Protein AF-0000000077681802 (afdb_homodimer)

pLDDT: mean 92.2, std 13.17, range [18.62, 98.88]

Sequence (494 aa):
MELHAALVERWLRDYLCAFGFELHPLQVGWYNTVLQPSFHLAYPDSTLAFVVLSTPSMFDKAFKPFVSKQLLLKRIRDPVDQCISHHLSLVKEHFPDEKVHIIYDYEMLPNRKPKFLAQTAAHVSGAAYYYQRKDVKCDPWGEKKIYGVCIHPQYGGWFAIRAILIFPEIQVPFLEQYAPIDCVTTEEKRIQLLEKFNFHWQDWSYRDIIEVKERYSEEQKTYFATPPAERFKLLGLQGGIQRNAFYMELHAALVERWLRDYLCAFGFELHPLQVGWYNTVLQPSFHLAYPDSTLAFVVLSTPSMFDKAFKPFVSKQLLLKRIRDPVDQCISHHLSLVKEHFPDEKVHIIYDYEMLPNRKPKFLAQTAAHVSGAAYYYQRKDVKCDPWGEKKIYGVCIHPQYGGWFAIRAILIFPEIQVPFLEQYAPIDCVTTEEKRIQLLEKFNFHWQDWSYRDIIEVKERYSEEQKTYFATPPAERFKLLGLQGGIQRNAFY

Solvent-accessible surface area (backbone atoms only — not comparable to full-atom values): 27692 Å² total; per-residue (Å²): 98,50,72,66,59,50,51,52,48,51,51,50,46,64,58,42,40,70,32,23,35,46,78,30,60,38,40,46,34,61,50,35,72,79,46,60,77,92,61,44,68,97,62,60,46,37,20,34,30,30,36,34,31,35,40,43,54,17,50,69,54,38,39,49,56,48,52,52,50,51,57,54,41,67,71,43,80,43,69,66,60,33,42,52,50,53,59,56,52,52,53,50,68,74,32,78,90,52,68,71,46,75,47,50,62,85,40,60,40,95,88,68,41,63,70,56,61,56,58,57,43,30,24,57,30,26,61,17,27,59,48,39,65,86,74,38,87,83,69,84,61,80,89,60,87,68,68,58,52,56,35,28,72,51,27,18,40,33,56,45,65,48,32,37,42,33,29,79,87,41,70,37,82,71,57,79,79,47,78,31,56,76,73,66,79,46,63,70,55,43,52,50,37,46,46,26,51,70,74,42,50,89,70,54,56,41,30,57,73,40,83,53,80,52,62,62,48,72,68,54,49,53,54,73,71,40,56,70,90,48,44,44,57,75,70,65,67,65,74,74,82,72,76,74,71,76,122,99,51,72,65,56,49,52,52,49,51,50,50,46,63,57,42,40,71,31,24,35,46,78,32,60,38,40,45,35,61,49,33,73,78,45,60,78,92,60,44,69,97,61,60,47,36,21,34,29,31,38,33,30,35,40,42,54,17,51,68,53,36,40,49,56,46,50,52,49,50,57,52,41,67,71,44,80,42,69,66,58,33,43,50,50,53,60,57,51,51,52,48,67,74,34,78,90,49,67,70,47,77,47,49,62,85,40,60,41,93,90,68,42,62,68,56,62,55,58,56,43,32,24,55,30,25,61,17,27,59,48,38,64,87,73,39,86,83,71,84,61,78,88,58,88,68,66,57,51,58,35,29,70,51,27,19,40,33,54,46,66,49,34,38,42,34,29,80,87,41,72,36,82,70,57,81,80,47,77,32,56,77,73,65,79,43,63,70,54,44,52,50,38,44,47,26,51,67,76,40,49,90,70,53,56,41,30,56,74,41,81,54,79,52,61,61,50,73,67,54,48,52,54,73,69,42,56,68,90,49,43,44,56,74,71,63,67,66,72,72,82,70,74,77,59,80,120

Nearest PDB structures (foldseek):
  3sc0-assembly1_A  TM=6.505E-01  e=1.872E-28  Homo sapiens
  3sby-assembly2_B  TM=6.608E-01  e=3.728E-26  Homo sapiens
  3sby-assembly1_A  TM=6.249E-01  e=1.035E-24  Homo sapiens
  5ujc-assembly1_A  TM=6.286E-01  e=2.300E-19  Caenorhabditis elegans
  3sc0-assembly1_A  TM=6.504E-01  e=1.469E-28  Homo sapiens

Organism: Crocodylus porosus (NCBI:txid8502)

Radius of gyration: 28.3 Å; Cα contacts (8 Å, |Δi|>4): 778; chains: 2; bounding box: 45×93×58 Å

Structure (mmCIF, N/CA/C/O backbone):
data_AF-0000000077681802-model_v1
#
loop_
_entity.id
_entity.type
_entity.pdbx_description
1 polymer 'Cyanocobalamin reductase / alkylcobalamin dealkylase'
#
loop_
_atom_site.group_PDB
_atom_site.id
_atom_site.type_symbol
_atom_site.label_atom_id
_atom_site.label_alt_id
_atom_site.label_comp_id
_atom_site.label_asym_id
_atom_site.label_entity_id
_atom_site.label_seq_id
_atom_site.pdbx_PDB_ins_code
_atom_site.Cartn_x
_atom_site.Cartn_y
_atom_site.Cartn_z
_atom_site.occupancy
_atom_site.B_iso_or_equiv
_atom_site.auth_seq_id
_atom_site.auth_comp_id
_atom_site.auth_asym_id
_atom_site.auth_atom_id
_atom_site.pdbx_PDB_model_num
ATOM 1 N N . MET A 1 1 ? 3.912 -29.219 14.438 1 51.5 1 MET A N 1
ATOM 2 C CA . MET A 1 1 ? 4.18 -27.906 13.867 1 51.5 1 MET A CA 1
ATOM 3 C C . MET A 1 1 ? 4.414 -26.875 14.969 1 51.5 1 MET A C 1
ATOM 5 O O . MET A 1 1 ? 3.574 -26.703 15.852 1 51.5 1 MET A O 1
ATOM 9 N N . GLU A 1 2 ? 5.629 -26.547 15.273 1 76.5 2 GLU A N 1
ATOM 10 C CA . GLU A 1 2 ? 5.996 -25.703 16.406 1 76.5 2 GLU A CA 1
ATOM 11 C C . GLU A 1 2 ? 5.078 -24.5 16.531 1 76.5 2 GLU A C 1
ATOM 13 O O . GLU A 1 2 ? 4.465 -24.078 15.539 1 76.5 2 GLU A O 1
ATOM 18 N N . LEU A 1 3 ? 4.492 -24.344 17.688 1 83.75 3 LEU A N 1
ATOM 19 C CA . LEU A 1 3 ? 3.547 -23.297 18.062 1 83.75 3 LEU A CA 1
ATOM 20 C C . LEU A 1 3 ? 3.805 -22.016 17.281 1 83.75 3 LEU A C 1
ATOM 22 O O . LEU A 1 3 ? 2.865 -21.359 16.812 1 83.75 3 LEU A O 1
ATOM 26 N N . HIS A 1 4 ? 5.074 -21.812 17 1 89.5 4 HIS A N 1
ATOM 27 C CA . HIS A 1 4 ? 5.422 -20.594 16.297 1 89.5 4 HIS A CA 1
ATOM 28 C C . HIS A 1 4 ? 5.059 -20.688 14.812 1 89.5 4 HIS A C 1
ATOM 30 O O . HIS A 1 4 ? 4.504 -19.75 14.242 1 89.5 4 HIS A O 1
ATOM 36 N N . ALA A 1 5 ? 5.289 -21.781 14.227 1 92.12 5 ALA A N 1
ATOM 37 C CA . ALA A 1 5 ? 4.957 -22.016 12.82 1 92.12 5 ALA A CA 1
ATOM 38 C C . ALA A 1 5 ? 3.447 -21.969 12.602 1 92.12 5 ALA A C 1
ATOM 40 O O . ALA A 1 5 ? 2.977 -21.406 11.609 1 92.12 5 ALA A O 1
ATOM 41 N N . ALA A 1 6 ? 2.766 -22.5 13.516 1 93 6 ALA A N 1
ATOM 42 C CA . ALA A 1 6 ? 1.308 -22.531 13.43 1 93 6 ALA A CA 1
ATOM 43 C C . ALA A 1 6 ? 0.729 -21.125 13.508 1 93 6 ALA A C 1
ATOM 45 O O . ALA A 1 6 ? -0.234 -20.797 12.812 1 93 6 ALA A O 1
ATOM 46 N N . LEU A 1 7 ? 1.307 -20.359 14.352 1 90.12 7 LEU A N 1
ATOM 47 C CA . LEU A 1 7 ? 0.852 -18.984 14.523 1 90.12 7 LEU A CA 1
ATOM 48 C C . LEU A 1 7 ? 1.117 -18.156 13.266 1 90.12 7 LEU A C 1
ATOM 50 O O . LEU A 1 7 ? 0.263 -17.375 12.828 1 90.12 7 LEU A O 1
ATOM 54 N N . VAL A 1 8 ? 2.242 -18.328 12.68 1 91 8 VAL A N 1
ATOM 55 C CA . VAL A 1 8 ? 2.6 -17.641 11.445 1 91 8 VAL A CA 1
ATOM 56 C C . VAL A 1 8 ? 1.642 -18.047 10.328 1 91 8 VAL A C 1
ATOM 58 O O . VAL A 1 8 ? 1.116 -17.188 9.609 1 91 8 VAL A O 1
ATOM 61 N N . GLU A 1 9 ? 1.401 -19.266 10.242 1 93.56 9 GLU A N 1
ATOM 62 C CA . GLU A 1 9 ? 0.499 -19.766 9.211 1 93.56 9 GLU A CA 1
ATOM 63 C C . GLU A 1 9 ? -0.909 -19.203 9.383 1 93.56 9 GLU A C 1
ATOM 65 O O . GLU A 1 9 ? -1.546 -18.781 8.414 1 93.56 9 GLU A O 1
ATOM 70 N N . ARG A 1 10 ? -1.356 -19.219 10.562 1 92.44 10 ARG A N 1
ATOM 71 C CA . ARG A 1 10 ? -2.701 -18.734 10.836 1 92.44 10 ARG A CA 1
ATOM 72 C C . ARG A 1 10 ? -2.842 -17.266 10.438 1 92.44 10 ARG A C 1
ATOM 74 O O . ARG A 1 10 ? -3.828 -16.875 9.805 1 92.44 10 ARG A O 1
ATOM 81 N N . TRP A 1 11 ? -1.907 -16.531 10.766 1 88.94 11 TRP A N 1
ATOM 82 C CA . TRP A 1 11 ? -1.963 -15.109 10.414 1 88.94 11 TRP A CA 1
ATOM 83 C C . TRP A 1 11 ? -1.937 -14.93 8.898 1 88.94 11 TRP A C 1
ATOM 85 O O . TRP A 1 11 ? -2.705 -14.133 8.352 1 88.94 11 TRP A O 1
ATOM 95 N N . LEU A 1 12 ? -0.991 -15.609 8.266 1 92.62 12 LEU A N 1
ATOM 96 C CA . LEU A 1 12 ? -0.855 -15.5 6.816 1 92.62 12 LEU A CA 1
ATOM 97 C C . LEU A 1 12 ? -2.17 -15.844 6.121 1 92.62 12 LEU A C 1
ATOM 99 O O . LEU A 1 12 ? -2.605 -15.117 5.223 1 92.62 12 LEU A O 1
ATOM 103 N N . ARG A 1 13 ? -2.754 -16.859 6.586 1 93.81 13 ARG A N 1
ATOM 104 C CA . ARG A 1 13 ? -4.004 -17.312 5.98 1 93.81 13 ARG A CA 1
ATOM 105 C C . ARG A 1 13 ? -5.117 -16.297 6.203 1 93.81 13 ARG A C 1
ATOM 107 O O . ARG A 1 13 ? -5.836 -15.945 5.262 1 93.81 13 ARG A O 1
ATOM 114 N N . ASP A 1 14 ? -5.273 -15.867 7.375 1 89.12 14 ASP A N 1
ATOM 115 C CA . ASP A 1 14 ? -6.309 -14.883 7.684 1 89.12 14 ASP A CA 1
ATOM 116 C C . ASP A 1 14 ? -6.133 -13.625 6.84 1 89.12 14 ASP A C 1
ATOM 118 O O . ASP A 1 14 ? -7.105 -13.086 6.305 1 89.12 14 ASP A O 1
ATOM 122 N N . TYR A 1 15 ? -4.949 -13.211 6.668 1 87.94 15 TYR A N 1
ATOM 123 C CA . TYR A 1 15 ? -4.668 -11.969 5.949 1 87.94 15 TYR A CA 1
ATOM 124 C C . TYR A 1 15 ? -4.793 -12.172 4.445 1 87.94 15 TYR A C 1
ATOM 126 O O . TYR A 1 15 ? -5.555 -11.469 3.779 1 87.94 15 TYR A O 1
ATOM 134 N N . LEU A 1 16 ? -4.137 -13.188 3.832 1 94.25 16 LEU A N 1
ATOM 135 C CA . LEU A 1 16 ? -4.008 -13.32 2.385 1 94.25 16 LEU A CA 1
ATOM 136 C C . LEU A 1 16 ? -5.262 -13.945 1.783 1 94.25 16 LEU A C 1
ATOM 138 O O . LEU A 1 16 ? -5.633 -13.633 0.65 1 94.25 16 LEU A O 1
ATOM 142 N N . CYS A 1 17 ? -5.895 -14.781 2.562 1 94.62 17 CYS A N 1
ATOM 143 C CA . CYS A 1 17 ? -7.098 -15.414 2.035 1 94.62 17 CYS A CA 1
ATOM 144 C C . CYS A 1 17 ? -8.195 -14.391 1.794 1 94.62 17 CYS A C 1
ATOM 146 O O . CYS A 1 17 ? -9 -14.539 0.868 1 94.62 17 CYS A O 1
ATOM 148 N N . ALA A 1 18 ? -8.188 -13.367 2.576 1 91.94 18 ALA A N 1
ATOM 149 C CA . ALA A 1 18 ? -9.172 -12.297 2.406 1 91.94 18 ALA A CA 1
ATOM 150 C C . ALA A 1 18 ? -9.016 -11.617 1.049 1 91.94 18 ALA A C 1
ATOM 152 O O . ALA A 1 18 ? -9.961 -11.023 0.532 1 91.94 18 ALA A O 1
ATOM 153 N N . PHE A 1 19 ? -7.855 -11.844 0.461 1 94.75 19 PHE A N 1
ATOM 154 C CA . PHE A 1 19 ? -7.566 -11.18 -0.807 1 94.75 19 PHE A CA 1
ATOM 155 C C . PHE A 1 19 ? -7.574 -12.188 -1.954 1 94.75 19 PHE A C 1
ATOM 157 O O . PHE A 1 19 ? -7.133 -11.875 -3.062 1 94.75 19 PHE A O 1
ATOM 164 N N . GLY A 1 20 ? -8.016 -13.461 -1.713 1 97.12 20 GLY A N 1
ATOM 165 C CA . GLY A 1 20 ? -8.164 -14.438 -2.777 1 97.12 20 GLY A CA 1
ATOM 166 C C . GLY A 1 20 ? -6.922 -15.273 -3.002 1 97.12 20 GLY A C 1
ATOM 167 O O . GLY A 1 20 ? -6.766 -15.898 -4.055 1 97.12 20 GLY A O 1
ATOM 168 N N . PHE A 1 21 ? -6.051 -15.273 -2.027 1 98.06 21 PHE A N 1
ATOM 169 C CA . PHE A 1 21 ? -4.875 -16.125 -2.107 1 98.06 21 PHE A CA 1
ATOM 170 C C . PHE A 1 21 ? -5.094 -17.422 -1.33 1 98.06 21 PHE A C 1
ATOM 172 O O . PHE A 1 21 ? -5.961 -17.484 -0.46 1 98.06 21 PHE A O 1
ATOM 179 N N . GLU A 1 22 ? -4.402 -18.375 -1.739 1 97.81 22 GLU A N 1
ATOM 180 C CA . GLU A 1 22 ? -4.34 -19.656 -1.043 1 97.81 22 GLU A CA 1
ATOM 181 C C . GLU A 1 22 ? -2.902 -20.016 -0.688 1 97.81 22 GLU A C 1
ATOM 183 O O . GLU A 1 22 ? -1.986 -19.797 -1.481 1 97.81 22 GLU A O 1
ATOM 188 N N . LEU A 1 23 ? -2.742 -20.547 0.5 1 97.31 23 LEU A N 1
ATOM 189 C CA . LEU A 1 23 ? -1.406 -20.859 0.998 1 97.31 23 LEU A CA 1
ATOM 190 C C . LEU A 1 23 ? -1.299 -22.328 1.374 1 97.31 23 LEU A C 1
ATOM 192 O O . LEU A 1 23 ? -2.221 -22.891 1.969 1 97.31 23 LEU A O 1
ATOM 196 N N . HIS A 1 24 ? -0.146 -22.891 1.029 1 98.19 24 HIS A N 1
ATOM 197 C CA . HIS A 1 24 ? 0.161 -24.266 1.412 1 98.19 24 HIS A CA 1
ATOM 198 C C . HIS A 1 24 ? 1.577 -24.375 1.967 1 98.19 24 HIS A C 1
ATOM 200 O O . HIS A 1 24 ? 2.545 -24.016 1.288 1 98.19 24 HIS A O 1
ATOM 206 N N . PRO A 1 25 ? 1.686 -24.891 3.111 1 97.81 25 PRO A N 1
ATOM 207 C CA . PRO A 1 25 ? 3.016 -25 3.715 1 97.81 25 PRO A CA 1
ATOM 208 C C . PRO A 1 25 ? 3.824 -26.156 3.131 1 97.81 25 PRO A C 1
ATOM 210 O O . PRO A 1 25 ? 3.248 -27.125 2.625 1 97.81 25 PRO A O 1
ATOM 213 N N . LEU A 1 26 ? 5.176 -26.047 3.182 1 98.31 26 LEU A N 1
ATOM 214 C CA . LEU A 1 26 ? 6.082 -27.141 2.814 1 98.31 26 LEU A CA 1
ATOM 215 C C . LEU A 1 26 ? 7.438 -26.969 3.492 1 98.31 26 LEU A C 1
ATOM 217 O O . LEU A 1 26 ? 7.75 -25.891 4 1 98.31 26 LEU A O 1
ATOM 221 N N . GLN A 1 27 ? 8.141 -28.047 3.518 1 97.94 27 GLN A N 1
ATOM 222 C CA . GLN A 1 27 ? 9.562 -28 3.842 1 97.94 27 GLN A CA 1
ATOM 223 C C . GLN A 1 27 ? 10.406 -27.766 2.59 1 97.94 27 GLN A C 1
ATOM 225 O O . GLN A 1 27 ? 10.133 -28.344 1.535 1 97.94 27 GLN A O 1
ATOM 230 N N . VAL A 1 28 ? 11.391 -26.969 2.789 1 98.38 28 VAL A N 1
ATOM 231 C CA . VAL A 1 28 ? 12.312 -26.75 1.68 1 98.38 28 VAL A CA 1
ATOM 232 C C . VAL A 1 28 ? 12.852 -28.094 1.184 1 98.38 28 VAL A C 1
ATOM 234 O O . VAL A 1 28 ? 13.031 -28.297 -0.02 1 98.38 28 VAL A O 1
ATOM 237 N N . GLY A 1 29 ? 13.055 -29.016 2.027 1 98.31 29 GLY A N 1
ATOM 238 C CA . GLY A 1 29 ? 13.562 -30.328 1.677 1 98.31 29 GLY A CA 1
ATOM 239 C C . GLY A 1 29 ? 12.672 -31.078 0.703 1 98.31 29 GLY A C 1
ATOM 240 O O . GLY A 1 29 ? 13.164 -31.812 -0.154 1 98.31 29 GLY A O 1
ATOM 241 N N . TRP A 1 30 ? 11.328 -30.984 0.888 1 98.5 30 TRP A N 1
ATOM 242 C CA . TRP A 1 30 ? 10.391 -31.625 -0.033 1 98.5 30 TRP A CA 1
ATOM 243 C C . TRP A 1 30 ? 10.625 -31.141 -1.462 1 98.5 30 TRP A C 1
ATOM 245 O O . TRP A 1 30 ? 10.578 -31.938 -2.404 1 98.5 30 TRP A O 1
ATOM 255 N N . TYR A 1 31 ? 10.812 -29.859 -1.585 1 98.56 31 TYR A N 1
ATOM 256 C CA . TYR A 1 31 ? 11.047 -29.203 -2.865 1 98.56 31 TYR A CA 1
ATOM 257 C C . TYR A 1 31 ? 12.391 -29.609 -3.449 1 98.56 31 TYR A C 1
ATOM 259 O O . TYR A 1 31 ? 12.469 -30.062 -4.598 1 98.56 31 TYR A O 1
ATOM 267 N N . ASN A 1 32 ? 13.414 -29.578 -2.666 1 98.31 32 ASN A N 1
ATOM 268 C CA . ASN A 1 32 ? 14.773 -29.844 -3.135 1 98.31 32 ASN A CA 1
ATOM 269 C C . ASN A 1 32 ? 14.961 -31.297 -3.539 1 98.31 32 ASN A C 1
ATOM 271 O O . ASN A 1 32 ? 15.656 -31.594 -4.508 1 98.31 32 ASN A O 1
ATOM 275 N N . THR A 1 33 ? 14.352 -32.156 -2.906 1 97.75 33 THR A N 1
ATOM 276 C CA . THR A 1 33 ? 14.562 -33.594 -3.105 1 97.75 33 THR A CA 1
ATOM 277 C C . THR A 1 33 ? 14.109 -34.031 -4.5 1 97.75 33 THR A C 1
ATOM 279 O O . THR A 1 33 ? 14.664 -34.969 -5.082 1 97.75 33 THR A O 1
ATOM 282 N N . VAL A 1 34 ? 13.156 -33.312 -5.117 1 97.25 34 VAL A N 1
ATOM 283 C CA . VAL A 1 34 ? 12.578 -33.75 -6.379 1 97.25 34 VAL A CA 1
ATOM 284 C C . VAL A 1 34 ? 13.203 -32.969 -7.539 1 97.25 34 VAL A C 1
ATOM 286 O O . VAL A 1 34 ? 12.758 -33.094 -8.68 1 97.25 34 VAL A O 1
ATOM 289 N N . LEU A 1 35 ? 14.156 -32.188 -7.23 1 97.12 35 LEU A N 1
ATOM 290 C CA . LEU A 1 35 ? 14.734 -31.344 -8.273 1 97.12 35 LEU A CA 1
ATOM 291 C C . LEU A 1 35 ? 16.25 -31.562 -8.367 1 97.12 35 LEU A C 1
ATOM 293 O O . LEU A 1 35 ? 16.859 -32.031 -7.414 1 97.12 35 LEU A O 1
ATOM 297 N N . GLN A 1 36 ? 16.828 -31.188 -9.484 1 96.19 36 GLN A N 1
ATOM 298 C CA . GLN A 1 36 ? 18.281 -31.156 -9.633 1 96.19 36 GLN A CA 1
ATOM 299 C C . GLN A 1 36 ? 18.891 -30.047 -8.781 1 96.19 36 GLN A C 1
ATOM 301 O O . GLN A 1 36 ? 18.25 -29.031 -8.508 1 96.19 36 GLN A O 1
ATOM 306 N N . PRO A 1 37 ? 20.109 -30.156 -8.43 1 94.94 37 PRO A N 1
ATOM 307 C CA . PRO A 1 37 ? 20.766 -29.219 -7.5 1 94.94 37 PRO A CA 1
ATOM 308 C C . PRO A 1 37 ? 20.734 -27.781 -7.984 1 94.94 37 PRO A C 1
ATOM 310 O O . PRO A 1 37 ? 20.672 -26.859 -7.172 1 94.94 37 PRO A O 1
ATOM 313 N N . SER A 1 38 ? 20.703 -27.609 -9.25 1 93.38 38 SER A N 1
ATOM 314 C CA . SER A 1 38 ? 20.734 -26.266 -9.805 1 93.38 38 SER A CA 1
ATOM 315 C C . SER A 1 38 ? 19.469 -25.484 -9.469 1 93.38 38 SER A C 1
ATOM 317 O O . SER A 1 38 ? 19.453 -24.25 -9.539 1 93.38 38 SER A O 1
ATOM 319 N N . PHE A 1 39 ? 18.375 -26.156 -9.008 1 95.12 39 PHE A N 1
ATOM 320 C CA . PHE A 1 39 ? 17.109 -25.5 -8.719 1 95.12 39 PHE A CA 1
ATOM 321 C C . PHE A 1 39 ? 16.828 -25.516 -7.219 1 95.12 39 PHE A C 1
ATOM 323 O O . PHE A 1 39 ? 15.75 -25.094 -6.785 1 95.12 39 PHE A O 1
ATOM 330 N N . HIS A 1 40 ? 17.766 -25.969 -6.465 1 97.06 40 HIS A N 1
ATOM 331 C CA . HIS A 1 40 ? 17.547 -26.078 -5.027 1 97.06 40 HIS A CA 1
ATOM 332 C C . HIS A 1 40 ? 17.453 -24.703 -4.371 1 97.06 40 HIS A C 1
ATOM 334 O O . HIS A 1 40 ? 18.156 -23.781 -4.77 1 97.06 40 HIS A O 1
ATOM 340 N N . LEU A 1 41 ? 16.594 -24.609 -3.4 1 96.94 41 LEU A N 1
ATOM 341 C CA . LEU A 1 41 ? 16.594 -23.484 -2.486 1 96.94 41 LEU A CA 1
ATOM 342 C C . LEU A 1 41 ? 17.703 -23.625 -1.437 1 96.94 41 LEU A C 1
ATOM 344 O O . LEU A 1 41 ? 17.844 -24.703 -0.835 1 96.94 41 LEU A O 1
ATOM 348 N N . ALA A 1 42 ? 18.438 -22.609 -1.249 1 96.62 42 ALA A N 1
ATOM 349 C CA . ALA A 1 42 ? 19.641 -22.688 -0.421 1 96.62 42 ALA A CA 1
ATOM 350 C C . ALA A 1 42 ? 19.312 -22.438 1.048 1 96.62 42 ALA A C 1
ATOM 352 O O . ALA A 1 42 ? 19.844 -21.516 1.663 1 96.62 42 ALA A O 1
ATOM 353 N N . TYR A 1 43 ? 18.469 -23.281 1.595 1 97.81 43 TYR A N 1
ATOM 354 C CA . TYR A 1 43 ? 18.094 -23.281 3.002 1 97.81 43 TYR A CA 1
ATOM 355 C C . TYR A 1 43 ? 18.109 -24.703 3.566 1 97.81 43 TYR A C 1
ATOM 357 O O . TYR A 1 43 ? 18.031 -25.672 2.814 1 97.81 43 TYR A O 1
ATOM 365 N N . PRO A 1 44 ? 18.203 -24.859 4.855 1 97.5 44 PRO A N 1
ATOM 366 C CA . PRO A 1 44 ? 18.109 -26.188 5.461 1 97.5 44 PRO A CA 1
ATOM 367 C C . PRO A 1 44 ? 16.812 -26.906 5.094 1 97.5 44 PRO A C 1
ATOM 369 O O . PRO A 1 44 ? 15.781 -26.266 4.895 1 97.5 44 PRO A O 1
ATOM 372 N N . ASP A 1 45 ? 16.812 -28.203 5.117 1 97.62 45 ASP A N 1
ATOM 373 C CA . ASP A 1 45 ? 15.703 -29.031 4.652 1 97.62 45 ASP A CA 1
ATOM 374 C C . ASP A 1 45 ? 14.445 -28.781 5.48 1 97.62 45 ASP A C 1
ATOM 376 O O . ASP A 1 45 ? 13.336 -28.766 4.945 1 97.62 45 ASP A O 1
ATOM 380 N N . SER A 1 46 ? 14.625 -28.484 6.707 1 97.62 46 SER A N 1
ATOM 381 C CA . SER A 1 46 ? 13.469 -28.391 7.594 1 97.62 46 SER A CA 1
ATOM 382 C C . SER A 1 46 ? 12.922 -26.969 7.633 1 97.62 46 SER A C 1
ATOM 384 O O . SER A 1 46 ? 12.008 -26.672 8.406 1 97.62 46 SER A O 1
ATOM 386 N N . THR A 1 47 ? 13.461 -26.078 6.746 1 97.94 47 THR A N 1
ATOM 387 C CA . THR A 1 47 ? 13.016 -24.703 6.707 1 97.94 47 THR A CA 1
ATOM 388 C C . THR A 1 47 ? 11.562 -24.609 6.23 1 97.94 47 THR A C 1
ATOM 390 O O . THR A 1 47 ? 11.172 -25.281 5.281 1 97.94 47 THR A O 1
ATOM 393 N N . LEU A 1 48 ? 10.773 -23.781 6.918 1 97.75 48 LEU A N 1
ATOM 394 C CA . LEU A 1 48 ? 9.375 -23.562 6.582 1 97.75 48 LEU A CA 1
ATOM 395 C C . LEU 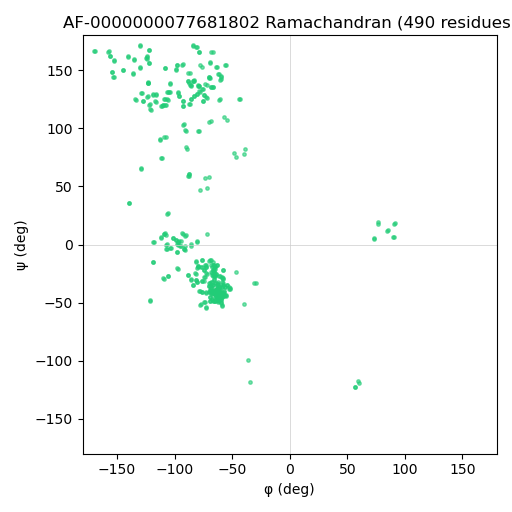A 1 48 ? 9.242 -22.656 5.355 1 97.75 48 LEU A C 1
ATOM 397 O O . LEU A 1 48 ? 9.93 -21.641 5.25 1 97.75 48 LEU A O 1
ATOM 401 N N . ALA A 1 49 ? 8.375 -23.047 4.41 1 98.38 4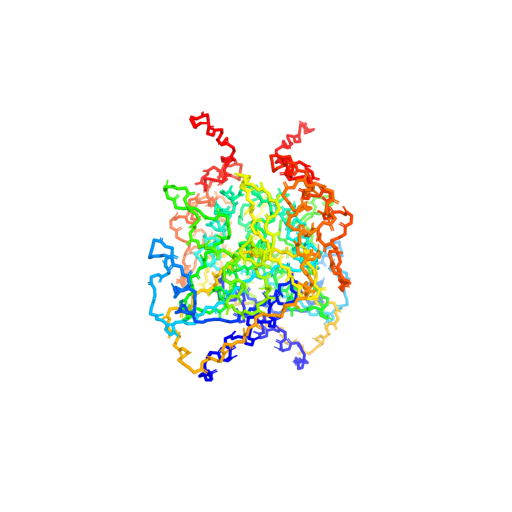9 ALA A N 1
ATOM 402 C CA . ALA A 1 49 ? 8 -22.219 3.268 1 98.38 49 ALA A CA 1
ATOM 403 C C . ALA A 1 49 ? 6.512 -22.344 2.957 1 98.38 49 ALA A C 1
ATOM 405 O O . ALA A 1 49 ? 5.832 -23.219 3.506 1 98.38 49 ALA A O 1
ATOM 406 N N . PHE A 1 50 ? 5.961 -21.422 2.234 1 98.44 50 PHE A N 1
ATOM 407 C CA . PHE A 1 50 ? 4.594 -21.453 1.728 1 98.44 50 PHE A CA 1
ATOM 408 C C . PHE A 1 50 ? 4.566 -21.188 0.228 1 98.44 50 PHE A C 1
ATOM 410 O O . PHE A 1 50 ? 5.211 -20.25 -0.25 1 98.44 50 PHE A O 1
ATOM 417 N N . VAL A 1 51 ? 3.893 -22.016 -0.452 1 98.62 51 VAL A N 1
ATOM 418 C CA . VAL A 1 51 ? 3.57 -21.625 -1.824 1 98.62 51 VAL A CA 1
ATOM 419 C C . VAL A 1 51 ? 2.293 -20.797 -1.842 1 98.62 51 VAL A C 1
ATOM 421 O O . VAL A 1 51 ? 1.329 -21.109 -1.14 1 98.62 51 VAL A O 1
ATOM 424 N N . VAL A 1 52 ? 2.324 -19.719 -2.641 1 98.44 52 VAL A N 1
ATOM 425 C CA . VAL A 1 52 ? 1.208 -18.781 -2.713 1 98.44 52 VAL A CA 1
ATOM 426 C C . VAL A 1 52 ? 0.509 -18.906 -4.062 1 98.44 52 VAL A C 1
ATOM 428 O O . VAL A 1 52 ? 1.133 -18.734 -5.113 1 98.44 52 VAL A O 1
ATOM 431 N N . LEU A 1 53 ? -0.745 -19.234 -3.996 1 98.75 53 LEU A N 1
ATOM 432 C CA . LEU A 1 53 ? -1.567 -19.312 -5.199 1 98.75 53 LEU A CA 1
ATOM 433 C C . LEU A 1 53 ? -2.562 -18.156 -5.254 1 98.75 53 LEU A C 1
ATOM 435 O O . LEU A 1 53 ? -2.949 -17.609 -4.215 1 98.75 53 LEU A O 1
ATOM 439 N N . SER A 1 54 ? -2.936 -17.781 -6.422 1 98.44 54 SER A N 1
ATOM 440 C CA . SER A 1 54 ? -4.07 -16.875 -6.594 1 98.44 54 SER A CA 1
ATOM 441 C C . SER A 1 54 ? -5.285 -17.625 -7.141 1 98.44 54 SER A C 1
ATOM 443 O O . SER A 1 54 ? -5.184 -18.344 -8.133 1 98.44 54 SER A O 1
ATOM 445 N N . THR A 1 55 ? -6.383 -17.531 -6.461 1 98.31 55 THR A N 1
ATOM 446 C CA . THR A 1 55 ? -7.668 -18.047 -6.926 1 98.31 55 THR A CA 1
ATOM 447 C C . THR A 1 55 ? -8.359 -17.047 -7.832 1 98.31 55 THR A C 1
ATOM 449 O O . THR A 1 55 ? -7.879 -15.914 -7.992 1 98.31 55 THR A O 1
ATOM 452 N N . PRO A 1 56 ? -9.43 -17.422 -8.461 1 97.44 56 PRO A N 1
ATOM 453 C CA . PRO A 1 56 ? -10.133 -16.469 -9.32 1 97.44 56 PRO A CA 1
ATOM 454 C C . PRO A 1 56 ? -10.578 -15.211 -8.578 1 97.44 56 PRO A C 1
ATOM 456 O O . PRO A 1 56 ? -10.539 -14.109 -9.133 1 97.44 56 PRO A O 1
ATOM 459 N N . SER A 1 57 ? -10.836 -15.312 -7.352 1 97.75 57 SER A N 1
ATOM 460 C CA . SER A 1 57 ? -11.398 -14.188 -6.602 1 97.75 57 SER A CA 1
ATOM 461 C C . SER A 1 57 ? -10.328 -13.141 -6.297 1 97.75 57 SER A C 1
ATOM 463 O O . SER A 1 57 ? -10.648 -12.016 -5.914 1 97.75 57 SER A O 1
ATOM 465 N N . MET A 1 58 ? -9.094 -13.477 -6.473 1 97.56 58 MET A N 1
ATOM 466 C CA . MET A 1 58 ? -8 -12.539 -6.227 1 97.56 58 MET A CA 1
ATOM 467 C C . MET A 1 58 ? -8.148 -11.289 -7.09 1 97.56 58 MET A C 1
ATOM 469 O O . MET A 1 58 ? -7.82 -10.188 -6.652 1 97.56 58 MET A O 1
ATOM 473 N N . PHE A 1 59 ? -8.672 -11.477 -8.312 1 97.75 59 PHE A N 1
ATOM 474 C CA . PHE A 1 59 ? -8.828 -10.383 -9.258 1 97.75 59 PHE A CA 1
ATOM 475 C C . PHE A 1 59 ? -9.75 -9.305 -8.688 1 97.75 59 PHE A C 1
ATOM 477 O O . PHE A 1 59 ? -9.414 -8.125 -8.703 1 97.75 59 PHE A O 1
ATOM 484 N N . ASP A 1 60 ? -10.82 -9.688 -8.102 1 95.75 60 ASP A N 1
ATOM 485 C CA . ASP A 1 60 ? -11.812 -8.75 -7.578 1 95.75 60 ASP A CA 1
ATOM 486 C C . ASP A 1 60 ? -11.43 -8.266 -6.184 1 95.75 60 ASP A C 1
ATOM 488 O O . ASP A 1 60 ? -11.641 -7.105 -5.844 1 95.75 60 ASP A O 1
ATOM 492 N N . LYS A 1 61 ? -10.836 -9.125 -5.43 1 95.25 61 LYS A N 1
ATOM 493 C CA . LYS A 1 61 ? -10.617 -8.828 -4.016 1 95.25 61 LYS A CA 1
ATOM 494 C C . LYS A 1 61 ? -9.305 -8.094 -3.803 1 95.25 61 LYS A C 1
ATOM 496 O O . LYS A 1 61 ? -9.156 -7.34 -2.836 1 95.25 61 LYS A O 1
ATOM 501 N N . ALA A 1 62 ? -8.367 -8.305 -4.727 1 95.94 62 ALA A N 1
ATOM 502 C CA . ALA A 1 62 ? -7.051 -7.715 -4.531 1 95.94 62 ALA A CA 1
ATOM 503 C C . ALA A 1 62 ? -6.688 -6.789 -5.688 1 95.94 62 ALA A C 1
ATOM 505 O O . ALA A 1 62 ? -6.336 -5.625 -5.473 1 95.94 62 ALA A O 1
ATOM 506 N N . PHE A 1 63 ? -6.867 -7.23 -6.895 1 97.25 63 PHE A N 1
ATOM 507 C CA . PHE A 1 63 ? -6.312 -6.527 -8.047 1 97.25 63 PHE A CA 1
ATOM 508 C C . PHE A 1 63 ? -7.109 -5.262 -8.344 1 97.25 63 PHE A C 1
ATOM 510 O O . PHE A 1 63 ? -6.535 -4.184 -8.492 1 97.25 63 PHE A O 1
ATOM 517 N N . LYS A 1 64 ? -8.336 -5.355 -8.406 1 95.62 64 LYS A N 1
ATOM 518 C CA . LYS A 1 64 ? -9.148 -4.191 -8.758 1 95.62 64 LYS A CA 1
ATOM 519 C C . LYS A 1 64 ? -8.992 -3.086 -7.719 1 95.62 64 LYS A C 1
ATOM 521 O O . LYS A 1 64 ? -8.766 -1.927 -8.062 1 95.62 64 LYS A O 1
ATOM 526 N N . PRO A 1 65 ? -9.094 -3.416 -6.398 1 92.94 65 PRO A N 1
ATOM 527 C CA . PRO A 1 65 ? -8.844 -2.377 -5.395 1 92.94 65 PRO A CA 1
ATOM 528 C C . PRO A 1 65 ? -7.445 -1.776 -5.508 1 92.94 65 PRO A C 1
ATOM 530 O O . PRO A 1 65 ? -7.27 -0.568 -5.328 1 92.94 65 PRO A O 1
ATOM 533 N N . PHE A 1 66 ? -6.5 -2.525 -5.82 1 93.81 66 PHE A N 1
ATOM 534 C CA . PHE A 1 66 ? -5.129 -2.062 -6 1 93.81 66 PHE A CA 1
ATOM 535 C C . PHE A 1 66 ? -5.039 -1.063 -7.148 1 93.81 66 PHE A C 1
ATOM 537 O O . PHE A 1 66 ? -4.422 -0.005 -7.012 1 93.81 66 PHE A O 1
ATOM 544 N N . VAL A 1 67 ? -5.613 -1.421 -8.289 1 93.31 67 VAL A N 1
ATOM 545 C CA . VAL A 1 67 ? -5.609 -0.554 -9.469 1 93.31 67 VAL A CA 1
ATOM 546 C C . VAL A 1 67 ? -6.316 0.761 -9.141 1 93.31 67 VAL A C 1
ATOM 548 O O . VAL A 1 67 ? -5.824 1.838 -9.484 1 93.31 67 VAL A O 1
ATOM 551 N N . SER A 1 68 ? -7.418 0.666 -8.5 1 91.81 68 SER A N 1
ATOM 552 C CA . SER A 1 68 ? -8.164 1.86 -8.117 1 91.81 68 SER A CA 1
ATOM 553 C C . SER A 1 68 ? -7.328 2.779 -7.238 1 91.81 68 SER A C 1
ATOM 555 O O . SER A 1 68 ? -7.34 4 -7.414 1 91.81 68 SER A O 1
ATOM 557 N N . LYS A 1 69 ? -6.648 2.211 -6.34 1 89.69 69 LYS A N 1
ATOM 558 C CA . LYS A 1 69 ? -5.773 2.984 -5.461 1 89.69 69 LYS A CA 1
ATOM 559 C C . LYS A 1 69 ? -4.648 3.648 -6.25 1 89.69 69 LYS A C 1
ATOM 561 O O . LYS A 1 69 ? -4.316 4.812 -6.012 1 89.69 69 LYS A O 1
ATOM 566 N N . GLN A 1 70 ? -4.113 2.893 -7.195 1 88.38 70 GLN A N 1
ATOM 567 C CA . GLN A 1 70 ? -3.051 3.453 -8.023 1 88.38 70 GLN A CA 1
ATOM 568 C C . GLN A 1 70 ? -3.557 4.637 -8.844 1 88.38 70 GLN A C 1
ATOM 570 O O . GLN A 1 70 ? -2.865 5.648 -8.977 1 88.38 70 GLN A O 1
ATOM 575 N N . LEU A 1 71 ? -4.664 4.512 -9.359 1 87.5 71 LEU A N 1
ATOM 576 C CA . LEU A 1 71 ? -5.266 5.582 -10.148 1 87.5 71 LEU A CA 1
ATOM 577 C C . LEU A 1 71 ? -5.527 6.812 -9.297 1 87.5 71 LEU A C 1
ATOM 579 O O . LEU A 1 71 ? -5.297 7.941 -9.734 1 87.5 71 LEU A O 1
ATOM 583 N N . LEU A 1 72 ? -5.953 6.57 -8.125 1 85.75 72 LEU A N 1
ATOM 584 C CA . LEU A 1 72 ? -6.188 7.668 -7.195 1 85.75 72 LEU A CA 1
ATOM 585 C C . LEU A 1 72 ? -4.883 8.383 -6.855 1 85.75 72 LEU A C 1
ATOM 587 O O . LEU A 1 72 ? -4.816 9.609 -6.871 1 85.75 72 LEU A O 1
ATOM 591 N N . LEU A 1 73 ? -3.875 7.637 -6.586 1 85.94 73 LEU A N 1
ATOM 592 C CA . LEU A 1 73 ? -2.586 8.203 -6.203 1 85.94 73 LEU A CA 1
ATOM 593 C C . LEU A 1 73 ? -1.986 9.008 -7.352 1 85.94 73 LEU A C 1
ATOM 595 O O . LEU A 1 73 ? -1.361 10.047 -7.129 1 85.94 73 LEU A O 1
ATOM 599 N N . LYS A 1 74 ? -2.24 8.586 -8.461 1 82.5 74 LYS A N 1
ATOM 600 C CA . LYS A 1 74 ? -1.722 9.281 -9.633 1 82.5 74 LYS A CA 1
ATOM 601 C C . LYS A 1 74 ? -2.338 10.672 -9.766 1 82.5 74 LYS A C 1
ATOM 603 O O . LYS A 1 74 ? -1.715 11.586 -10.312 1 82.5 74 LYS A O 1
ATOM 608 N N . ARG A 1 75 ? -3.443 10.852 -9.203 1 83.25 75 ARG A N 1
ATOM 609 C CA . ARG A 1 75 ? -4.129 12.133 -9.273 1 83.25 75 ARG A CA 1
ATOM 610 C C . ARG A 1 75 ? -3.557 13.117 -8.258 1 83.25 75 ARG A C 1
ATOM 612 O O . ARG A 1 75 ? -3.721 14.336 -8.398 1 83.25 75 ARG A O 1
ATOM 619 N N . ILE A 1 76 ? -2.91 12.531 -7.301 1 87.12 76 ILE A N 1
ATOM 620 C CA . ILE A 1 76 ? -2.301 13.375 -6.281 1 87.12 76 ILE A CA 1
ATOM 621 C C . ILE A 1 76 ? -0.905 13.805 -6.73 1 87.12 76 ILE A C 1
ATOM 623 O O . ILE A 1 76 ? -0.036 12.961 -6.965 1 87.12 76 ILE A O 1
ATOM 627 N N . ARG A 1 77 ? -0.58 15.039 -6.859 1 82.88 77 ARG A N 1
ATOM 628 C CA . ARG A 1 77 ? 0.607 15.586 -7.508 1 82.88 77 ARG A CA 1
ATOM 629 C C . ARG A 1 77 ? 1.82 15.516 -6.586 1 82.88 77 ARG A C 1
ATOM 631 O O . ARG A 1 77 ? 2.924 15.188 -7.027 1 82.88 77 ARG A O 1
ATOM 638 N N . ASP A 1 78 ? 1.616 15.641 -5.348 1 92.56 78 ASP A N 1
ATOM 639 C CA . ASP A 1 78 ? 2.764 15.664 -4.445 1 92.56 78 ASP A CA 1
ATOM 640 C C . ASP A 1 78 ? 3.018 14.281 -3.844 1 92.56 78 ASP A C 1
ATOM 642 O O . ASP A 1 78 ? 2.109 13.664 -3.287 1 92.56 78 ASP A O 1
ATOM 646 N N . PRO A 1 79 ? 4.277 13.805 -3.885 1 94.69 79 PRO A N 1
ATOM 647 C CA . PRO A 1 79 ? 4.582 12.461 -3.379 1 94.69 79 PRO A CA 1
ATOM 648 C C . PRO A 1 79 ? 4.293 12.32 -1.888 1 94.69 79 PRO A C 1
ATOM 650 O O . PRO A 1 79 ? 3.855 11.25 -1.441 1 94.69 79 PRO A O 1
ATOM 653 N N . VAL A 1 80 ? 4.551 13.312 -1.138 1 96.62 80 VAL A N 1
ATOM 654 C CA . VAL A 1 80 ? 4.254 13.25 0.29 1 96.62 80 VAL A CA 1
ATOM 655 C C . VAL A 1 80 ? 2.746 13.109 0.5 1 96.62 80 VAL A C 1
ATOM 657 O O . VAL A 1 80 ? 2.299 12.344 1.352 1 96.62 80 VAL A O 1
ATOM 660 N N . ASP A 1 81 ? 1.989 13.867 -0.309 1 95.94 81 ASP A N 1
ATOM 661 C CA . ASP A 1 81 ? 0.536 13.758 -0.226 1 95.94 81 ASP A CA 1
ATOM 662 C C . ASP A 1 81 ? 0.07 12.352 -0.603 1 95.94 81 ASP A C 1
ATOM 664 O O . ASP A 1 81 ? -0.868 11.828 -0.005 1 95.94 81 ASP A O 1
ATOM 668 N N . GLN A 1 82 ? 0.729 11.742 -1.568 1 94.88 82 GLN A N 1
ATOM 669 C CA . GLN A 1 82 ? 0.433 10.359 -1.933 1 94.88 82 GLN A CA 1
ATOM 670 C C . GLN A 1 82 ? 0.711 9.414 -0.768 1 94.88 82 GLN A C 1
ATOM 672 O O . GLN A 1 82 ? -0.099 8.531 -0.47 1 94.88 82 GLN A O 1
ATOM 677 N N . CYS A 1 83 ? 1.812 9.648 -0.151 1 96.56 83 CYS A N 1
ATOM 678 C CA . CYS A 1 83 ? 2.219 8.828 0.985 1 96.56 83 CYS A CA 1
ATOM 679 C C . CYS A 1 83 ? 1.204 8.93 2.117 1 96.56 83 CYS A C 1
ATOM 681 O O . CYS A 1 83 ? 0.785 7.91 2.67 1 96.56 83 CYS A O 1
ATOM 683 N N . ILE A 1 84 ? 0.815 10.125 2.393 1 96.81 84 ILE A N 1
ATOM 684 C CA . ILE A 1 84 ? -0.16 10.359 3.451 1 96.81 84 ILE A CA 1
ATOM 685 C C . ILE A 1 84 ? -1.48 9.68 3.096 1 96.81 84 ILE A C 1
ATOM 687 O O . ILE A 1 84 ? -2.061 8.969 3.918 1 96.81 84 ILE A O 1
ATOM 691 N N . SER A 1 85 ? -1.916 9.875 1.879 1 95.25 85 SER A N 1
ATOM 692 C CA . SER A 1 85 ? -3.15 9.25 1.413 1 95.25 85 SER A CA 1
ATOM 693 C C . SER A 1 85 ? -3.08 7.734 1.526 1 95.25 85 SER A C 1
ATOM 695 O O . SER A 1 85 ? -4.039 7.094 1.96 1 95.25 85 SER A O 1
ATOM 697 N N . HIS A 1 86 ? -1.978 7.195 1.188 1 93.25 86 HIS A N 1
ATOM 698 C CA . HIS A 1 86 ? -1.77 5.754 1.267 1 93.25 86 HIS A CA 1
ATOM 699 C C . HIS A 1 86 ? -1.949 5.25 2.695 1 93.25 86 HIS A C 1
ATOM 701 O O . HIS A 1 86 ? -2.758 4.352 2.943 1 93.25 86 HIS A O 1
ATOM 707 N N . HIS A 1 87 ? -1.335 5.836 3.641 1 92.88 87 HIS A N 1
ATOM 708 C CA . HIS A 1 87 ? -1.366 5.363 5.02 1 92.88 87 HIS A CA 1
ATOM 709 C C . HIS A 1 87 ? -2.748 5.555 5.637 1 92.88 87 HIS A C 1
ATOM 711 O O . HIS A 1 87 ? -3.232 4.688 6.367 1 92.88 87 HIS A O 1
ATOM 717 N N . LEU A 1 88 ? -3.363 6.66 5.332 1 94.06 88 LEU A N 1
ATOM 718 C CA . LEU A 1 88 ? -4.672 6.918 5.918 1 94.06 88 LEU A CA 1
ATOM 719 C C . LEU A 1 88 ? -5.742 6.047 5.266 1 94.06 88 LEU A C 1
ATOM 721 O O . LEU A 1 88 ? -6.727 5.684 5.914 1 94.06 88 LEU A O 1
ATOM 725 N N . SER A 1 89 ? -5.539 5.676 4.027 1 89.81 89 SER A N 1
ATOM 726 C CA . SER A 1 89 ? -6.484 4.773 3.375 1 89.81 89 SER A CA 1
ATOM 727 C C . SER A 1 89 ? -6.441 3.383 3.998 1 89.81 89 SER A C 1
ATOM 729 O O . SER A 1 89 ? -7.441 2.664 3.996 1 89.81 89 SER A O 1
ATOM 731 N N . LEU A 1 90 ? -5.273 2.953 4.48 1 85.25 90 LEU A N 1
ATOM 732 C CA . LEU A 1 90 ? -5.129 1.662 5.141 1 85.25 90 LEU A CA 1
ATOM 733 C C . LEU A 1 90 ? -5.93 1.624 6.441 1 85.25 90 LEU A C 1
ATOM 735 O O . LEU A 1 90 ? -6.359 0.555 6.879 1 85.25 90 LEU A O 1
ATOM 739 N N . VAL A 1 91 ? -6.133 2.809 7.059 1 86.25 91 VAL A N 1
ATOM 740 C CA . VAL A 1 91 ? -6.977 2.914 8.242 1 86.25 91 VAL A CA 1
ATOM 741 C C . VAL A 1 91 ? -8.391 2.451 7.906 1 86.25 91 VAL A C 1
ATOM 743 O O . VAL A 1 91 ? -9.008 1.7 8.672 1 86.25 91 VAL A O 1
ATOM 746 N N . LYS A 1 92 ? -8.867 2.836 6.777 1 82.62 92 LYS A N 1
ATOM 747 C CA . LYS A 1 92 ? -10.211 2.463 6.344 1 82.62 92 LYS A CA 1
ATOM 748 C C . LYS A 1 92 ? -10.336 0.951 6.184 1 82.62 92 LYS A C 1
ATOM 750 O O . LYS A 1 92 ? -11.367 0.37 6.52 1 82.62 92 LYS A O 1
ATOM 755 N N . GLU A 1 93 ? -9.258 0.37 5.77 1 74.94 93 GLU A N 1
ATOM 756 C CA . GLU A 1 93 ? -9.266 -1.069 5.52 1 74.94 93 GLU A CA 1
ATOM 757 C C . GLU A 1 93 ? -9.297 -1.854 6.828 1 74.94 93 GLU A C 1
ATOM 759 O O . GLU A 1 93 ? -9.797 -2.982 6.867 1 74.94 93 GLU A O 1
ATOM 764 N N . HIS A 1 94 ? -8.844 -1.268 7.863 1 76 94 HIS A N 1
ATOM 765 C CA . HIS A 1 94 ? -8.805 -1.933 9.164 1 76 94 HIS A CA 1
ATOM 766 C C . HIS A 1 94 ? -10.164 -1.858 9.859 1 76 94 HIS A C 1
ATOM 768 O O . HIS A 1 94 ? -10.438 -2.635 10.781 1 76 94 HIS A O 1
ATOM 774 N N . PHE A 1 95 ? -10.93 -0.85 9.484 1 80.12 95 PHE A N 1
ATOM 775 C CA . PHE A 1 95 ? -12.266 -0.706 10.062 1 80.12 95 PHE A CA 1
ATOM 776 C C . PHE A 1 95 ? -13.336 -0.962 9.008 1 80.12 95 PHE A C 1
ATOM 778 O O . PHE A 1 95 ? -14.102 -0.061 8.664 1 80.12 95 PHE A O 1
ATOM 785 N N . PRO A 1 96 ? -13.492 -2.209 8.68 1 75.5 96 PRO A N 1
ATOM 786 C CA . PRO A 1 96 ? -14.438 -2.469 7.586 1 75.5 96 PRO A CA 1
ATOM 787 C C . PRO A 1 96 ? -15.883 -2.162 7.973 1 75.5 96 PRO A C 1
ATOM 789 O O . PRO A 1 96 ? -16.688 -1.802 7.109 1 75.5 96 PRO A O 1
ATOM 792 N N . ASP A 1 97 ? -16.203 -2.189 9.25 1 82.56 97 ASP A N 1
ATOM 793 C CA . ASP A 1 97 ? -17.578 -1.981 9.695 1 82.56 97 ASP A CA 1
ATOM 794 C C . ASP A 1 97 ? -17.797 -0.537 10.133 1 82.56 97 ASP A C 1
ATOM 796 O O . ASP A 1 97 ? -18.906 -0.161 10.516 1 82.56 97 ASP A O 1
ATOM 800 N N . GLU A 1 98 ? -16.734 0.208 10.164 1 85.5 98 GLU A N 1
ATOM 801 C CA . GLU A 1 98 ? -16.828 1.599 10.602 1 85.5 98 GLU A CA 1
ATOM 802 C C . GLU A 1 98 ? -16.656 2.559 9.43 1 85.5 98 GLU A C 1
ATOM 804 O O . GLU A 1 98 ? -15.727 2.41 8.625 1 85.5 98 GLU A O 1
ATOM 809 N N . LYS A 1 99 ? -17.578 3.383 9.289 1 90.81 99 LYS A N 1
ATOM 810 C CA . LYS A 1 99 ? -17.438 4.426 8.281 1 90.81 99 LYS A CA 1
ATOM 811 C C . LYS A 1 99 ? -16.406 5.469 8.703 1 90.81 99 LYS A C 1
ATOM 813 O O . LYS A 1 99 ? -16.453 5.977 9.828 1 90.81 99 LYS A O 1
ATOM 818 N N . VAL A 1 100 ? -15.453 5.715 7.859 1 94.12 100 VAL A N 1
ATOM 819 C CA . VAL A 1 100 ? -14.438 6.73 8.102 1 94.12 100 VAL A CA 1
ATOM 820 C C . VAL A 1 100 ? -14.352 7.68 6.906 1 94.12 100 VAL A C 1
ATOM 822 O O . VAL A 1 100 ? -14.195 7.234 5.766 1 94.12 100 VAL A O 1
ATOM 825 N N . HIS A 1 101 ? -14.531 8.977 7.199 1 95.44 101 HIS A N 1
ATOM 826 C CA . HIS A 1 101 ? -14.344 10 6.18 1 95.44 101 HIS A CA 1
ATOM 827 C C . HIS A 1 101 ? -13.039 10.758 6.398 1 95.44 101 HIS A C 1
ATOM 829 O O . HIS A 1 101 ? -12.766 11.234 7.508 1 95.44 101 HIS A O 1
ATOM 835 N N . ILE A 1 102 ? -12.281 10.883 5.344 1 96.12 102 ILE A N 1
ATOM 836 C CA . ILE A 1 102 ? -10.992 11.562 5.441 1 96.12 102 ILE A CA 1
ATOM 837 C C . ILE A 1 102 ? -11 12.82 4.578 1 96.12 102 ILE A C 1
ATOM 839 O O . ILE A 1 102 ? -11.398 12.781 3.414 1 96.12 102 ILE A O 1
ATOM 843 N N . ILE A 1 103 ? -10.617 13.914 5.16 1 97.44 103 ILE A N 1
ATOM 844 C CA . ILE A 1 103 ? -10.375 15.148 4.422 1 97.44 103 ILE A CA 1
ATOM 845 C C . ILE A 1 103 ? -8.906 15.547 4.551 1 97.44 103 ILE A C 1
ATOM 847 O O . ILE A 1 103 ? -8.398 15.734 5.66 1 97.44 103 ILE A O 1
ATOM 851 N N . TYR A 1 104 ? -8.266 15.688 3.439 1 97 104 TYR A N 1
ATOM 852 C CA . TYR A 1 104 ? -6.84 15.992 3.434 1 97 104 TYR A CA 1
ATOM 853 C C . TYR A 1 104 ? -6.602 17.5 3.355 1 97 104 TYR A C 1
ATOM 855 O O . TYR A 1 104 ? -7.453 18.234 2.861 1 97 104 TYR A O 1
ATOM 863 N N . ASP A 1 105 ? -5.496 17.891 3.838 1 96.94 105 ASP A N 1
ATOM 864 C CA . ASP A 1 105 ? -5.184 19.312 3.938 1 96.94 105 ASP A CA 1
ATOM 865 C C . ASP A 1 105 ? -5.066 19.953 2.555 1 96.94 105 ASP A C 1
ATOM 867 O O . ASP A 1 105 ? -5.246 21.156 2.404 1 96.94 105 ASP A O 1
ATOM 871 N N . TYR A 1 106 ? -4.871 19.125 1.504 1 95.19 106 TYR A N 1
ATOM 872 C CA . TYR A 1 106 ? -4.672 19.672 0.168 1 95.19 106 TYR A CA 1
ATOM 873 C C . TYR A 1 106 ? -5.988 19.734 -0.603 1 95.19 106 TYR A C 1
ATOM 875 O O . TYR A 1 106 ? -6.027 20.219 -1.739 1 95.19 106 TYR A O 1
ATOM 883 N N . GLU A 1 107 ? -6.996 19.297 -0.018 1 94.56 107 GLU A N 1
ATOM 884 C CA . GLU A 1 107 ? -8.273 19.25 -0.729 1 94.56 107 GLU A CA 1
ATOM 885 C C . GLU A 1 107 ? -8.984 20.609 -0.681 1 94.56 107 GLU A C 1
ATOM 887 O O . GLU A 1 107 ? -8.992 21.266 0.356 1 94.56 107 GLU A O 1
ATOM 892 N N . MET A 1 108 ? -9.609 20.969 -1.794 1 93.56 108 MET A N 1
ATOM 893 C CA . MET A 1 108 ? -10.305 22.234 -1.944 1 93.56 108 MET A CA 1
ATOM 894 C C . MET A 1 108 ? -11.711 22.016 -2.492 1 93.56 108 MET A C 1
ATOM 896 O O . MET A 1 108 ? -11.953 21.062 -3.232 1 93.56 108 MET A O 1
ATOM 900 N N . LEU A 1 109 ? -12.531 22.922 -2.131 1 90.81 109 LEU A N 1
ATOM 901 C CA . LEU A 1 109 ? -13.852 22.984 -2.734 1 90.81 109 LEU A CA 1
ATOM 902 C C . LEU A 1 109 ? -13.789 23.641 -4.113 1 90.81 109 LEU A C 1
ATOM 904 O O . LEU A 1 109 ? -12.797 24.266 -4.465 1 90.81 109 LEU A O 1
ATOM 908 N N . PRO A 1 110 ? -1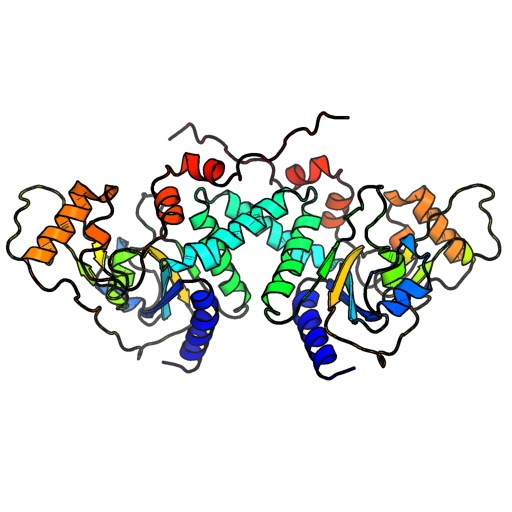4.805 23.516 -4.863 1 88.62 110 PRO A N 1
ATOM 909 C CA . PRO A 1 110 ? -14.828 24.109 -6.199 1 88.62 110 PRO A CA 1
ATOM 910 C C . PRO A 1 110 ? -14.617 25.625 -6.168 1 88.62 110 PRO A C 1
ATOM 912 O O . PRO A 1 110 ? -14.031 26.188 -7.094 1 88.62 110 PRO A O 1
ATOM 915 N N . ASN A 1 111 ? -15.07 26.281 -5.148 1 90.62 111 ASN A N 1
ATOM 916 C CA . ASN A 1 111 ? -14.898 27.719 -5.027 1 90.62 111 ASN A CA 1
ATOM 917 C C . ASN A 1 111 ? -13.5 28.078 -4.52 1 90.62 111 ASN A C 1
ATOM 919 O O . ASN A 1 111 ? -13.258 29.203 -4.105 1 90.62 111 ASN A O 1
ATOM 923 N N . ARG A 1 112 ? -12.617 27.078 -4.305 1 90.19 112 ARG A N 1
ATOM 924 C CA . ARG A 1 112 ? -11.195 27.234 -4.008 1 90.19 112 ARG A CA 1
ATOM 925 C C . ARG A 1 112 ? -10.969 27.438 -2.514 1 90.19 112 ARG A C 1
ATOM 927 O O . ARG A 1 112 ? -9.883 27.859 -2.1 1 90.19 112 ARG A O 1
ATOM 934 N N . LYS A 1 113 ? -11.961 27.203 -1.785 1 92.25 113 LYS A N 1
ATOM 935 C CA . LYS A 1 113 ? -11.781 27.188 -0.336 1 92.25 113 LYS A CA 1
ATOM 936 C C . LYS A 1 113 ? -11.375 25.797 0.145 1 92.25 113 LYS A C 1
ATOM 938 O O . LYS A 1 113 ? -11.75 24.781 -0.459 1 92.25 113 LYS A O 1
ATOM 943 N N . PRO A 1 114 ? -10.547 25.859 1.228 1 94.44 114 PRO A N 1
ATOM 944 C CA . PRO A 1 114 ? -10.188 24.547 1.773 1 94.44 114 PRO A CA 1
ATOM 945 C C . PRO A 1 114 ? -11.398 23.766 2.273 1 94.44 114 PRO A C 1
ATOM 947 O O . PRO A 1 114 ? -12.359 24.359 2.779 1 94.44 114 PRO A O 1
ATOM 950 N N . LYS A 1 115 ? -11.359 22.484 2.148 1 95.94 115 LYS A N 1
ATOM 951 C CA . LYS A 1 115 ? -12.453 21.641 2.625 1 95.94 115 LYS A CA 1
ATOM 952 C C . LYS A 1 115 ? -12.547 21.672 4.148 1 95.94 115 LYS A C 1
ATOM 954 O O . LYS A 1 115 ? -13.617 21.422 4.711 1 95.94 115 LYS A O 1
ATOM 959 N N . PHE A 1 116 ? -11.469 21.938 4.848 1 96.62 116 PHE A N 1
ATOM 960 C CA . PHE A 1 116 ? -11.484 22.234 6.277 1 96.62 116 PHE A CA 1
ATOM 961 C C . PHE A 1 116 ? -10.305 23.125 6.66 1 96.62 116 PHE A C 1
ATOM 963 O O . PHE A 1 116 ? -9.305 23.172 5.945 1 96.62 116 PHE A O 1
ATOM 970 N N . LEU A 1 117 ? -10.43 23.766 7.711 1 98.19 117 LEU A N 1
ATOM 971 C CA . LEU A 1 117 ? -9.359 24.625 8.211 1 98.19 117 LEU A CA 1
ATOM 972 C C . LEU A 1 117 ? -8.453 23.875 9.172 1 98.19 117 LEU A C 1
ATOM 974 O O . LEU A 1 117 ? -8.758 23.766 10.367 1 98.19 117 LEU A O 1
ATOM 978 N N . ALA A 1 118 ? -7.305 23.5 8.68 1 98.38 118 ALA A N 1
ATOM 979 C CA . ALA A 1 118 ? -6.402 22.578 9.383 1 98.38 118 ALA A CA 1
ATOM 980 C C . ALA A 1 118 ? -5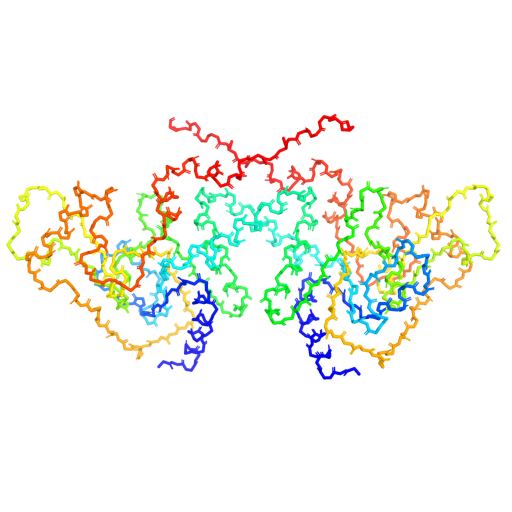.871 23.219 10.664 1 98.38 118 ALA A C 1
ATOM 982 O O . ALA A 1 118 ? -5.816 22.562 11.711 1 98.38 118 ALA A O 1
ATOM 983 N N . GLN A 1 119 ? -5.527 24.453 10.648 1 98.56 119 GLN A N 1
ATOM 984 C CA . GLN A 1 119 ? -4.949 25.109 11.82 1 98.56 119 GLN A CA 1
ATOM 985 C C . GLN A 1 119 ? -5.98 25.25 12.93 1 98.56 119 GLN A C 1
ATOM 987 O O . GLN A 1 119 ? -5.656 25.109 14.109 1 98.56 119 GLN A O 1
ATOM 992 N N . THR A 1 120 ? -7.195 25.531 12.547 1 98.62 120 THR A N 1
ATOM 993 C CA . THR A 1 120 ? -8.273 25.609 13.523 1 98.62 120 THR A CA 1
ATOM 994 C C . THR A 1 120 ? -8.508 24.25 14.172 1 98.62 120 THR A C 1
ATOM 996 O O . THR A 1 120 ? -8.648 24.156 15.398 1 98.62 120 THR A O 1
ATOM 999 N N . ALA A 1 121 ? -8.492 23.234 13.328 1 98.69 121 ALA A N 1
ATOM 1000 C CA . ALA A 1 121 ? -8.68 21.891 13.852 1 98.69 121 ALA A CA 1
ATOM 1001 C C . ALA A 1 121 ? -7.586 21.531 14.852 1 98.69 121 ALA A C 1
ATOM 1003 O O . ALA A 1 121 ? -7.867 20.969 15.914 1 98.69 121 ALA A O 1
ATOM 1004 N N . ALA A 1 122 ? -6.359 21.844 14.531 1 98.88 122 ALA A N 1
ATOM 1005 C CA . ALA A 1 122 ? -5.238 21.562 15.43 1 98.88 122 ALA A CA 1
ATOM 1006 C C . ALA A 1 122 ? -5.383 22.328 16.75 1 98.88 122 ALA A C 1
ATOM 1008 O O . ALA A 1 122 ? -5.113 21.781 17.812 1 98.88 122 ALA A O 1
ATOM 1009 N N . HIS A 1 123 ? -5.871 23.531 16.703 1 98.81 123 HIS A N 1
ATOM 1010 C CA . HIS A 1 123 ? -6.016 24.375 17.875 1 98.81 123 HIS A CA 1
ATOM 1011 C C . HIS A 1 123 ? -7.102 23.828 18.812 1 98.81 123 HIS A C 1
ATOM 1013 O O . HIS A 1 123 ? -6.859 23.641 20 1 98.81 123 HIS A O 1
ATOM 1019 N N . VAL A 1 124 ? -8.273 23.516 18.234 1 98.62 124 VAL A N 1
ATOM 1020 C CA . VAL A 1 124 ? -9.414 23.156 19.062 1 98.62 124 VAL A CA 1
ATOM 1021 C C . VAL A 1 124 ? -9.227 21.75 19.625 1 98.62 124 VAL A C 1
ATOM 1023 O O . VAL A 1 124 ? -9.844 21.375 20.625 1 98.62 124 VAL A O 1
ATOM 1026 N N . SER A 1 125 ? -8.398 20.953 18.969 1 98.5 125 SER A N 1
ATOM 1027 C CA . SER A 1 125 ? -8.125 19.609 19.453 1 98.5 125 SER A CA 1
ATOM 1028 C C . SER A 1 125 ? -7.074 19.625 20.562 1 98.5 125 SER A C 1
ATOM 1030 O O . SER A 1 125 ? -6.855 18.609 21.234 1 98.5 125 SER A O 1
ATOM 1032 N N . GLY A 1 126 ? -6.402 20.75 20.672 1 98.56 126 GLY A N 1
ATOM 1033 C CA . GLY A 1 126 ? -5.355 20.859 21.672 1 98.56 126 GLY A CA 1
ATOM 1034 C C . GLY A 1 126 ? -3.992 20.438 21.172 1 98.56 126 GLY A C 1
ATOM 1035 O O . GLY A 1 126 ? -3.02 20.422 21.922 1 98.56 126 GLY A O 1
ATOM 1036 N N . ALA A 1 127 ? -3.857 20.156 19.891 1 98.5 127 ALA A N 1
ATOM 1037 C CA . ALA A 1 127 ? -2.623 19.641 19.312 1 98.5 127 ALA A CA 1
ATOM 1038 C C . ALA A 1 127 ? -1.554 20.719 19.234 1 98.5 127 ALA A C 1
ATOM 1040 O O . ALA A 1 127 ? -0.379 20.469 19.5 1 98.5 127 ALA A O 1
ATOM 1041 N N . ALA A 1 128 ? -1.923 21.906 18.859 1 98.81 128 ALA A N 1
ATOM 1042 C CA . ALA A 1 128 ? -1.024 23.031 18.656 1 98.81 128 ALA A CA 1
ATOM 1043 C C . ALA A 1 128 ? -1.757 24.359 18.844 1 98.81 128 ALA A C 1
ATOM 1045 O O . ALA A 1 128 ? -2.963 24.453 18.609 1 98.81 128 ALA A O 1
ATOM 1046 N N . TYR A 1 129 ? -1.041 25.344 19.312 1 98.88 129 TYR A N 1
ATOM 1047 C CA . TYR A 1 129 ? -1.636 26.656 19.5 1 98.88 129 TYR A CA 1
ATOM 1048 C C . TYR A 1 129 ? -1.58 27.469 18.219 1 98.88 129 TYR A C 1
ATOM 1050 O O . TYR A 1 129 ? -0.511 27.641 17.625 1 98.88 129 TYR A O 1
ATOM 1058 N N . TYR A 1 130 ? -2.699 27.953 17.781 1 98.81 130 TYR A N 1
ATOM 1059 C CA . TYR A 1 130 ? -2.816 28.766 16.578 1 98.81 130 TYR A CA 1
ATOM 1060 C C . TYR A 1 130 ? -2.66 30.25 16.891 1 98.81 130 TYR A C 1
ATOM 1062 O O . TYR A 1 130 ? -3.633 30.922 17.234 1 98.81 130 TYR A O 1
ATOM 1070 N N . TYR A 1 131 ? -1.457 30.781 16.688 1 98.75 131 TYR A N 1
ATOM 1071 C CA . TYR A 1 131 ? -1.169 32.188 16.953 1 98.75 131 TYR A CA 1
ATOM 1072 C C . TYR A 1 131 ? -1.599 33.062 15.773 1 98.75 131 TYR A C 1
ATOM 1074 O O . TYR A 1 131 ? -1.212 32.812 14.633 1 98.75 131 TYR A O 1
ATOM 1082 N N . GLN A 1 132 ? -2.32 34 16.094 1 97.94 132 GLN A N 1
ATOM 1083 C CA . GLN A 1 132 ? -2.854 34.906 15.078 1 97.94 132 GLN A CA 1
ATOM 1084 C C . GLN A 1 132 ? -2.607 36.375 15.461 1 97.94 132 GLN A C 1
ATOM 1086 O O . GLN A 1 132 ? -2.141 36.656 16.562 1 97.94 132 GLN A O 1
ATOM 1091 N N . ARG A 1 133 ? -2.912 37.219 14.484 1 97.12 133 ARG A N 1
ATOM 1092 C CA . ARG A 1 133 ? -2.764 38.656 14.711 1 97.12 133 ARG A CA 1
ATOM 1093 C C . ARG A 1 133 ? -3.496 39.094 15.977 1 97.12 133 ARG A C 1
ATOM 1095 O O . ARG A 1 133 ? -2.996 39.938 16.734 1 97.12 133 ARG A O 1
ATOM 1102 N N . LYS A 1 134 ? -4.629 38.5 16.25 1 95.12 134 LYS A N 1
ATOM 1103 C CA . LYS A 1 134 ? -5.465 38.906 17.391 1 95.12 134 LYS A CA 1
ATOM 1104 C C . LYS A 1 134 ? -4.801 38.531 18.703 1 95.12 134 LYS A C 1
ATOM 1106 O O . LYS A 1 134 ? -5.23 38.969 19.766 1 95.12 134 LYS A O 1
ATOM 1111 N N . ASP A 1 135 ? -3.777 37.688 18.688 1 94.75 135 ASP A N 1
ATOM 1112 C CA . ASP A 1 135 ? -3.076 37.281 19.891 1 94.75 135 ASP A CA 1
ATOM 1113 C C . ASP A 1 135 ? -1.978 38.25 20.266 1 94.75 135 ASP A C 1
ATOM 1115 O O . ASP A 1 135 ? -1.26 38.062 21.25 1 94.75 135 ASP A O 1
ATOM 1119 N N . VAL A 1 136 ? -1.846 39.281 19.469 1 95.06 136 VAL A N 1
ATOM 1120 C CA . VAL A 1 136 ? -0.901 40.375 19.734 1 95.06 136 VAL A CA 1
ATOM 1121 C C . VAL A 1 136 ? -1.657 41.625 20.141 1 95.06 136 VAL A C 1
ATOM 1123 O O . VAL A 1 136 ? -2.447 42.156 19.359 1 95.06 136 VAL A O 1
ATOM 1126 N N . LYS A 1 137 ? -1.4 42.094 21.266 1 92.38 137 LYS A N 1
ATOM 1127 C CA . LYS A 1 137 ? -2.115 43.25 21.812 1 92.38 137 LYS A CA 1
ATOM 1128 C C . LYS A 1 137 ? -1.688 44.531 21.109 1 92.38 137 LYS A C 1
ATOM 1130 O O . LYS A 1 137 ? -2.533 45.312 20.688 1 92.38 137 LYS A O 1
ATOM 1135 N N . CYS A 1 138 ? -0.376 44.781 21.109 1 90.19 138 CYS A N 1
ATOM 1136 C CA . CYS A 1 138 ? 0.164 45.938 20.422 1 90.19 138 CYS A CA 1
ATOM 1137 C C . CYS A 1 138 ? 0.5 45.625 18.969 1 90.19 138 CYS A C 1
ATOM 1139 O O . CYS A 1 138 ? 1.659 45.375 18.641 1 90.19 138 CYS A O 1
ATOM 1141 N N . ASP A 1 139 ? -0.415 45.656 18.109 1 87.81 139 ASP A N 1
ATOM 1142 C CA . ASP A 1 139 ? -0.359 45.281 16.703 1 87.81 139 ASP A CA 1
ATOM 1143 C C . ASP A 1 139 ? 0.506 46.25 15.898 1 87.81 139 ASP A C 1
ATOM 1145 O O . ASP A 1 139 ? 0.076 47.375 15.586 1 87.81 139 ASP A O 1
ATOM 1149 N N . PRO A 1 140 ? 1.7 45.844 15.5 1 92.44 140 PRO A N 1
ATOM 1150 C CA . PRO A 1 140 ? 2.631 46.781 14.875 1 92.44 140 PRO A CA 1
ATOM 1151 C C . PRO A 1 140 ? 2.543 46.781 13.352 1 92.44 140 PRO A C 1
ATOM 1153 O O . PRO A 1 140 ? 3.338 47.469 12.688 1 92.44 140 PRO A O 1
ATOM 1156 N N . TRP A 1 141 ? 1.614 46.188 12.617 1 95.56 141 TRP A N 1
ATOM 1157 C CA . TRP A 1 141 ? 1.74 45.875 11.203 1 95.56 141 TRP A CA 1
ATOM 1158 C C . TRP A 1 141 ? 0.874 46.812 10.352 1 95.56 141 TRP A C 1
ATOM 1160 O O . TRP A 1 141 ? 0.943 46.781 9.125 1 95.56 141 TRP A O 1
ATOM 1170 N N . GLY A 1 142 ? 0.088 47.688 10.906 1 93.62 142 GLY A N 1
ATOM 1171 C CA . GLY A 1 142 ? -0.75 48.594 10.148 1 93.62 142 GLY A CA 1
ATOM 1172 C C . GLY A 1 142 ? -1.744 47.906 9.25 1 93.62 142 GLY A C 1
ATOM 1173 O O . GLY A 1 142 ? -2.514 47.062 9.711 1 93.62 142 GLY A O 1
ATOM 1174 N N . GLU A 1 143 ? -1.603 48.125 7.938 1 93.62 143 GLU A N 1
ATOM 1175 C CA . GLU A 1 143 ? -2.588 47.625 6.992 1 93.62 143 GLU A CA 1
ATOM 1176 C C . GLU A 1 143 ? -2.135 46.281 6.391 1 93.62 143 GLU A C 1
ATOM 1178 O O . GLU A 1 143 ? -2.854 45.688 5.59 1 93.62 143 GLU A O 1
ATOM 1183 N N . LYS A 1 144 ? -1.027 45.812 6.848 1 95.5 144 LYS A N 1
ATOM 1184 C CA . LYS A 1 144 ? -0.494 44.562 6.285 1 95.5 144 LYS A CA 1
ATOM 1185 C C . LYS A 1 144 ? -1.315 43.344 6.73 1 95.5 144 LYS A C 1
ATOM 1187 O O . LYS A 1 144 ? -1.733 43.281 7.887 1 95.5 144 LYS A O 1
ATOM 1192 N N . LYS A 1 145 ? -1.551 42.5 5.809 1 95.75 145 LYS A N 1
ATOM 1193 C CA . LYS A 1 145 ? -2.193 41.219 6.145 1 95.75 145 LYS A CA 1
ATOM 1194 C C . LYS A 1 145 ? -1.214 40.281 6.832 1 95.75 145 LYS A C 1
ATOM 1196 O O . LYS A 1 145 ? -0.086 40.094 6.367 1 95.75 145 LYS A O 1
ATOM 1201 N N . ILE A 1 146 ? -1.581 39.719 7.98 1 97.25 146 ILE A N 1
ATOM 1202 C CA . ILE A 1 146 ? -0.739 38.812 8.758 1 97.25 146 ILE A CA 1
ATOM 1203 C C . ILE A 1 146 ? -1.433 37.469 8.914 1 97.25 146 ILE A C 1
ATOM 1205 O O . ILE A 1 146 ? -2.516 37.375 9.492 1 97.25 146 ILE A O 1
ATOM 1209 N N . TYR A 1 147 ? -0.85 36.5 8.375 1 97.06 147 TYR A N 1
ATOM 1210 C CA . TYR A 1 147 ? -1.374 35.125 8.5 1 97.06 147 TYR A CA 1
ATOM 1211 C C . TYR A 1 147 ? -0.921 34.5 9.805 1 97.06 147 TYR A C 1
ATOM 1213 O O . TYR A 1 147 ? 0.209 34.719 10.25 1 97.06 147 TYR A O 1
ATOM 1221 N N . GLY A 1 148 ? -1.802 33.75 10.422 1 98.25 148 GLY A N 1
ATOM 1222 C CA . GLY A 1 148 ? -1.466 33.031 11.641 1 98.25 148 GLY A CA 1
ATOM 1223 C C . GLY A 1 148 ? -0.729 31.719 11.375 1 98.25 148 GLY A C 1
ATOM 1224 O O . GLY A 1 148 ? -0.658 31.266 10.234 1 98.25 148 GLY A O 1
ATOM 1225 N N . VAL A 1 149 ? -0.215 31.125 12.453 1 98.81 149 VAL A N 1
ATOM 1226 C CA . VAL A 1 149 ? 0.534 29.891 12.32 1 98.81 149 VAL A CA 1
ATOM 1227 C C . VAL A 1 149 ? 0.438 29.094 13.617 1 98.81 149 VAL A C 1
ATOM 1229 O O . VAL A 1 149 ? 0.412 29.656 14.711 1 98.81 149 VAL A O 1
ATOM 1232 N N . CYS A 1 150 ? 0.381 27.781 13.43 1 98.88 150 CYS A N 1
ATOM 1233 C CA . CYS A 1 150 ? 0.361 26.875 14.586 1 98.88 150 CYS A CA 1
ATOM 1234 C C . CYS A 1 150 ? 1.776 26.547 15.047 1 98.88 150 CYS A C 1
ATOM 1236 O O . CYS A 1 150 ? 2.664 26.328 14.219 1 98.88 150 CYS A O 1
ATOM 1238 N N . ILE A 1 151 ? 1.962 26.547 16.359 1 98.88 151 ILE A N 1
ATOM 1239 C CA . ILE A 1 151 ? 3.205 26.078 16.969 1 98.88 151 ILE A CA 1
ATOM 1240 C C . ILE A 1 151 ? 2.914 24.922 17.922 1 98.88 151 ILE A C 1
ATOM 1242 O O . ILE A 1 151 ? 2.09 25.062 18.844 1 98.88 151 ILE A O 1
ATOM 1246 N N . HIS A 1 152 ? 3.518 23.766 17.656 1 98.88 152 HIS A N 1
ATOM 1247 C CA . HIS A 1 152 ? 3.426 22.578 18.5 1 98.88 152 HIS A CA 1
ATOM 1248 C C . HIS A 1 152 ? 4.359 22.672 19.703 1 98.88 152 HIS A C 1
ATOM 1250 O O . HIS A 1 152 ? 5.5 23.141 19.562 1 98.88 152 HIS A O 1
ATOM 1256 N N . PRO A 1 153 ? 3.918 22.312 20.828 1 98.5 153 PRO A N 1
ATOM 1257 C CA . PRO A 1 153 ? 4.738 22.5 22.031 1 98.5 153 PRO A CA 1
ATOM 1258 C C . PRO A 1 153 ? 6.016 21.672 22.016 1 98.5 153 PRO A C 1
ATOM 1260 O O . PRO A 1 153 ? 6.988 22.016 22.703 1 98.5 153 PRO A O 1
ATOM 1263 N N . GLN A 1 154 ? 6.086 20.609 21.234 1 98.44 154 GLN A N 1
ATOM 1264 C CA . GLN A 1 154 ? 7.266 19.75 21.203 1 98.44 154 GLN A CA 1
ATOM 1265 C C . GLN A 1 154 ? 8.086 19.969 19.938 1 98.44 154 GLN A C 1
ATOM 1267 O O . GLN A 1 154 ? 9.312 19.844 19.969 1 98.44 154 GLN A O 1
ATOM 1272 N N . TYR A 1 155 ? 7.422 20.391 18.891 1 98.69 155 TYR A N 1
ATOM 1273 C CA . TYR A 1 155 ? 8.125 20.391 17.609 1 98.69 155 TYR A CA 1
ATOM 1274 C C . TYR A 1 155 ? 8.234 21.797 17.047 1 98.69 155 TYR A C 1
ATOM 1276 O O . TYR A 1 155 ? 8.781 22 15.961 1 98.69 155 TYR A O 1
ATOM 1284 N N . GLY A 1 156 ? 7.711 22.797 17.844 1 98.62 156 GLY A N 1
ATOM 1285 C CA . GLY A 1 156 ? 7.688 24.125 17.25 1 98.62 156 GLY A CA 1
ATOM 1286 C C . GLY A 1 156 ? 6.934 24.172 15.938 1 98.62 156 GLY A C 1
ATOM 1287 O O . GLY A 1 156 ? 5.789 23.734 15.852 1 98.62 156 GLY A O 1
ATOM 1288 N N . GLY A 1 157 ? 7.637 24.609 14.945 1 98.62 157 GLY A N 1
ATOM 1289 C CA . GLY A 1 157 ? 7.008 24.672 13.633 1 98.62 157 GLY A CA 1
ATOM 1290 C C . GLY A 1 157 ? 7.371 23.484 12.75 1 98.62 157 GLY A C 1
ATOM 1291 O O . GLY A 1 157 ? 6.938 23.406 11.602 1 98.62 157 GLY A O 1
ATOM 1292 N N . TRP A 1 158 ? 8.141 22.484 13.297 1 98.56 158 TRP A N 1
ATOM 1293 C CA . TRP A 1 158 ? 8.625 21.359 12.508 1 98.56 158 TRP A CA 1
ATOM 1294 C C . TRP A 1 158 ? 7.602 20.219 12.5 1 98.56 158 TRP A C 1
ATOM 1296 O O . TRP A 1 158 ? 7.906 19.094 12.898 1 98.56 158 TRP A O 1
ATOM 1306 N N . PHE A 1 159 ? 6.41 20.484 12.031 1 98.62 159 PHE A N 1
ATOM 1307 C CA . PHE A 1 159 ? 5.305 19.547 11.859 1 98.62 159 PHE A CA 1
ATOM 1308 C C . PHE A 1 159 ? 4.324 20.062 10.812 1 98.62 159 PHE A C 1
ATOM 1310 O O . PHE A 1 159 ? 4.477 21.172 10.297 1 98.62 159 PHE A O 1
ATOM 1317 N N . ALA A 1 160 ? 3.439 19.25 10.336 1 98.62 160 ALA A N 1
ATOM 1318 C CA . ALA A 1 160 ? 2.377 19.641 9.414 1 98.62 160 ALA A CA 1
ATOM 1319 C C . ALA A 1 160 ? 1.043 19.016 9.812 1 98.62 160 ALA A C 1
ATOM 1321 O O . ALA A 1 160 ? 1.012 17.953 10.422 1 98.62 160 ALA A O 1
ATOM 1322 N N . ILE A 1 161 ? 0.003 19.688 9.578 1 98.81 161 ILE A N 1
ATOM 1323 C CA . ILE A 1 161 ? -1.351 19.172 9.75 1 98.81 161 ILE A CA 1
ATOM 1324 C C . ILE A 1 161 ? -1.847 18.594 8.43 1 98.81 161 ILE A C 1
ATOM 1326 O O . ILE A 1 161 ? -1.989 19.312 7.438 1 98.81 161 ILE A O 1
ATOM 1330 N N . ARG A 1 162 ? -2.145 17.328 8.453 1 98.31 162 ARG A N 1
ATOM 1331 C CA . ARG A 1 162 ? -2.213 16.625 7.18 1 98.31 162 ARG A CA 1
ATOM 1332 C C . ARG A 1 162 ? -3.652 16.25 6.832 1 98.31 162 ARG A C 1
ATOM 1334 O O . ARG A 1 162 ? -4.004 16.156 5.652 1 98.31 162 ARG A O 1
ATOM 1341 N N . ALA A 1 163 ? -4.488 16.047 7.844 1 98.56 163 ALA A N 1
ATOM 1342 C CA . ALA A 1 163 ? -5.84 15.57 7.559 1 98.56 163 ALA A CA 1
ATOM 1343 C C . ALA A 1 163 ? -6.719 15.633 8.805 1 98.56 163 ALA A C 1
ATOM 1345 O O . ALA A 1 163 ? -6.227 15.898 9.906 1 98.56 163 ALA A O 1
ATOM 1346 N N . ILE A 1 164 ? -7.949 15.492 8.547 1 98.44 164 ILE A N 1
ATOM 1347 C CA . ILE A 1 164 ? -8.914 15.227 9.609 1 98.44 164 ILE A CA 1
ATOM 1348 C C . ILE A 1 164 ? -9.688 13.945 9.297 1 98.44 164 ILE A C 1
ATOM 1350 O O . ILE A 1 164 ? -10.133 13.742 8.164 1 98.44 164 ILE A O 1
ATOM 1354 N N . LEU A 1 165 ? -9.711 13.031 10.227 1 97.75 165 LEU A N 1
ATOM 1355 C CA . LEU A 1 165 ? -10.5 11.805 10.164 1 97.75 165 LEU A CA 1
ATOM 1356 C C . LEU A 1 165 ? -11.82 11.969 10.898 1 97.75 165 LEU A C 1
ATOM 1358 O O . LEU A 1 165 ? -11.844 12.32 12.078 1 97.75 165 LEU A O 1
ATOM 1362 N N . ILE A 1 166 ? -12.906 11.641 10.219 1 97.75 166 ILE A N 1
ATOM 1363 C CA . ILE A 1 166 ? -14.227 11.781 10.828 1 97.75 166 ILE A CA 1
ATOM 1364 C C . ILE A 1 166 ? -14.906 10.422 10.906 1 97.75 166 ILE A C 1
ATOM 1366 O O . ILE A 1 166 ? -14.914 9.664 9.938 1 97.75 166 ILE A O 1
ATOM 1370 N N . PHE A 1 167 ? -15.391 10.109 12.07 1 96.44 167 PHE A N 1
ATOM 1371 C CA . PHE A 1 167 ? -16.156 8.891 12.305 1 96.44 167 PHE A CA 1
ATOM 1372 C C . PHE A 1 167 ? -17.625 9.227 12.547 1 96.44 167 PHE A C 1
ATOM 1374 O O . PHE A 1 167 ? -18.062 9.352 13.688 1 96.44 167 PHE A O 1
ATOM 1381 N N . PRO A 1 168 ? -18.391 9.211 11.516 1 96.19 168 PRO A N 1
ATOM 1382 C CA . PRO A 1 168 ? -19.766 9.742 11.586 1 96.19 168 PRO A CA 1
ATOM 1383 C C . PRO A 1 168 ? -20.641 8.945 12.547 1 96.19 168 PRO A C 1
ATOM 1385 O O . PRO A 1 168 ? -21.609 9.492 13.094 1 96.19 168 PRO A O 1
ATOM 1388 N N . GLU A 1 169 ? -20.344 7.73 12.773 1 95.06 169 GLU A N 1
ATOM 1389 C CA . GLU A 1 169 ? -21.234 6.863 13.547 1 95.06 169 GLU A CA 1
ATOM 1390 C C . GLU A 1 169 ? -20.797 6.785 15.008 1 95.06 169 GLU A C 1
ATOM 1392 O O . GLU A 1 169 ? -21.406 6.07 15.805 1 95.06 169 GLU A O 1
ATOM 1397 N N . ILE A 1 170 ? -19.828 7.457 15.359 1 95.25 170 ILE A N 1
ATOM 1398 C CA . ILE A 1 170 ? -19.328 7.441 16.734 1 95.25 170 ILE A CA 1
ATOM 1399 C C . ILE A 1 170 ? -19.594 8.797 17.391 1 95.25 170 ILE A C 1
ATOM 1401 O O . ILE A 1 170 ? -19.078 9.82 16.938 1 95.25 170 ILE A O 1
ATOM 1405 N N . GLN A 1 171 ? -20.406 8.789 18.5 1 96.12 171 GLN A N 1
ATOM 1406 C CA . GLN A 1 171 ? -20.734 9.992 19.25 1 96.12 171 GLN A CA 1
ATOM 1407 C C . GLN A 1 171 ? -19.953 10.039 20.562 1 96.12 171 GLN A C 1
ATOM 1409 O O . GLN A 1 171 ? -19.875 9.031 21.281 1 96.12 171 GLN A O 1
ATOM 1414 N N . VAL A 1 172 ? -19.312 11.25 20.812 1 97.12 172 VAL A N 1
ATOM 1415 C CA . VAL A 1 172 ? -18.484 11.383 22 1 97.12 172 VAL A CA 1
ATOM 1416 C C . VAL A 1 172 ? -18.891 12.641 22.766 1 97.12 172 VAL A C 1
ATOM 1418 O O . VAL A 1 172 ? -18.047 13.508 23.031 1 97.12 172 VAL A O 1
ATOM 1421 N N . PRO A 1 173 ? -20.078 12.758 23.328 1 94.88 173 PRO A N 1
ATOM 1422 C CA . PRO A 1 173 ? -20.562 13.961 24.016 1 94.88 173 PRO A CA 1
ATOM 1423 C C . PRO A 1 173 ? -19.766 14.289 25.266 1 94.88 173 PRO A C 1
ATOM 1425 O O . PRO A 1 173 ? -19.734 15.438 25.703 1 94.88 173 PRO A O 1
ATOM 1428 N N . PHE A 1 174 ? -19.016 13.328 25.844 1 94.31 174 PHE A N 1
ATOM 1429 C CA . PHE A 1 174 ? -18.328 13.555 27.109 1 94.31 174 PHE A CA 1
ATOM 1430 C C . PHE A 1 174 ? -16.828 13.688 26.891 1 94.31 174 PHE A C 1
ATOM 1432 O O . PHE A 1 174 ? -16.047 13.656 27.844 1 94.31 174 PHE A O 1
ATOM 1439 N N . LEU A 1 175 ? -16.422 13.742 25.641 1 95.44 175 LEU A N 1
ATOM 1440 C CA . LEU A 1 175 ? -15.008 13.969 25.375 1 95.44 175 LEU A CA 1
ATOM 1441 C C . LEU A 1 175 ? -14.547 15.305 25.953 1 95.44 175 LEU A C 1
ATOM 1443 O O . LEU A 1 175 ? -15.172 16.344 25.719 1 95.44 175 LEU A O 1
ATOM 1447 N N . GLU A 1 176 ? -13.5 15.273 26.781 1 94.44 176 GLU A N 1
ATOM 1448 C CA . GLU A 1 176 ? -12.977 16.484 27.391 1 94.44 176 GLU A CA 1
ATOM 1449 C C . GLU A 1 176 ? -12.086 17.25 26.438 1 94.44 176 GLU A C 1
ATOM 1451 O O . GLU A 1 176 ? -11.188 16.672 25.812 1 94.44 176 GLU A O 1
ATOM 1456 N N . GLN A 1 177 ? -12.359 18.484 26.312 1 96.44 177 GLN A N 1
ATOM 1457 C CA . GLN A 1 177 ? -11.555 19.344 25.453 1 96.44 177 GLN A CA 1
ATOM 1458 C C . GLN A 1 177 ? -10.438 20.031 26.25 1 96.44 177 GLN A C 1
ATOM 1460 O O . GLN A 1 177 ? -10.703 20.75 27.203 1 96.44 177 GLN A O 1
ATOM 1465 N N . TYR A 1 178 ? -9.281 19.828 25.828 1 95.5 178 TYR A N 1
ATOM 1466 C CA . TYR A 1 178 ? -8.141 20.5 26.438 1 95.5 178 TYR A CA 1
ATOM 1467 C C . TYR A 1 178 ? -7.648 21.641 25.547 1 95.5 178 TYR A C 1
ATOM 1469 O O . TYR A 1 178 ? -7.574 21.5 24.328 1 95.5 178 TYR A O 1
ATOM 1477 N N . ALA A 1 179 ? -7.336 22.75 26.188 1 96.69 179 ALA A N 1
ATOM 1478 C CA . ALA A 1 179 ? -6.766 23.875 25.453 1 96.69 179 ALA A CA 1
ATOM 1479 C C . ALA A 1 179 ? -5.344 23.562 24.984 1 96.69 179 ALA A C 1
ATOM 1481 O O . ALA A 1 179 ? -4.602 22.859 25.672 1 96.69 179 ALA A O 1
ATOM 1482 N N . PRO A 1 180 ? -5.031 24.047 23.828 1 98.12 180 PRO A N 1
ATOM 1483 C CA . PRO A 1 180 ? -3.639 23.875 23.406 1 98.12 180 PRO A CA 1
ATOM 1484 C C . PRO A 1 180 ? -2.652 24.609 24.312 1 98.12 180 PRO A C 1
ATOM 1486 O O . PRO A 1 180 ? -2.988 25.641 24.891 1 98.12 180 PRO A O 1
ATOM 1489 N N . ILE A 1 181 ? -1.497 24.172 24.406 1 98.25 181 ILE A N 1
ATOM 1490 C CA . ILE A 1 181 ? -0.46 24.766 25.234 1 98.25 181 ILE A CA 1
ATOM 1491 C C . ILE A 1 181 ? 0.063 26.031 24.578 1 98.25 181 ILE A C 1
ATOM 1493 O O . ILE A 1 181 ? 0.5 26.016 23.422 1 98.25 181 ILE A O 1
ATOM 1497 N N . ASP A 1 182 ? 0.009 27.109 25.266 1 98.31 182 ASP A N 1
ATOM 1498 C CA . ASP A 1 182 ? 0.619 28.359 24.828 1 98.31 182 ASP A CA 1
ATOM 1499 C C . ASP A 1 182 ? 2.123 28.359 25.078 1 98.31 182 ASP A C 1
ATOM 1501 O O . ASP A 1 182 ? 2.572 28.75 26.172 1 98.31 182 ASP A O 1
ATOM 1505 N N . CYS A 1 183 ? 2.938 28.047 24.062 1 98.38 183 CYS A N 1
ATOM 1506 C CA . CYS A 1 183 ? 4.371 27.875 24.266 1 98.38 183 CYS A CA 1
ATOM 1507 C C . CYS A 1 183 ? 5.133 29.094 23.75 1 98.38 183 CYS A C 1
ATOM 1509 O O . CYS A 1 183 ? 6.363 29.141 23.828 1 98.38 183 CYS A O 1
ATOM 1511 N N . VAL A 1 184 ? 4.508 30.031 23.188 1 98.31 184 VAL A N 1
ATOM 1512 C CA . VAL A 1 184 ? 5.035 31.359 22.844 1 98.31 184 VAL A CA 1
ATOM 1513 C C . VAL A 1 184 ? 4.352 32.438 23.703 1 98.31 184 VAL A C 1
ATOM 1515 O O . VAL A 1 184 ? 3.422 33.094 23.234 1 98.31 184 VAL A O 1
ATOM 1518 N N . THR A 1 185 ? 4.895 32.719 24.812 1 95.94 185 THR A N 1
ATOM 1519 C CA . THR A 1 185 ? 4.09 33.312 25.891 1 95.94 185 THR A CA 1
ATOM 1520 C C . THR A 1 185 ? 4.23 34.812 25.922 1 95.94 185 THR A C 1
ATOM 1522 O O . THR A 1 185 ? 3.369 35.531 26.453 1 95.94 185 THR A O 1
ATOM 1525 N N . THR A 1 186 ? 5.293 35.375 25.344 1 96.25 186 THR A N 1
ATOM 1526 C CA . THR A 1 186 ? 5.473 36.812 25.422 1 96.25 186 THR A CA 1
ATOM 1527 C C . THR A 1 186 ? 4.996 37.5 24.141 1 96.25 186 THR A C 1
ATOM 1529 O O . THR A 1 186 ? 5.047 36.906 23.062 1 96.25 186 THR A O 1
ATOM 1532 N N . GLU A 1 187 ? 4.59 38.656 24.312 1 96.31 187 GLU A N 1
ATOM 1533 C CA . GLU A 1 187 ? 4.145 39.438 23.156 1 96.31 187 GLU A CA 1
ATOM 1534 C C . GLU A 1 187 ? 5.273 39.625 22.141 1 96.31 187 GLU A C 1
ATOM 1536 O O . GLU A 1 187 ? 5.055 39.562 20.938 1 96.31 187 GLU A O 1
ATOM 1541 N N . GLU A 1 188 ? 6.453 39.906 22.656 1 96.38 188 GLU A N 1
ATOM 1542 C CA . GLU A 1 188 ? 7.621 40.094 21.797 1 96.38 188 GLU A CA 1
ATOM 1543 C C . GLU A 1 188 ? 7.875 38.875 20.938 1 96.38 188 GLU A C 1
ATOM 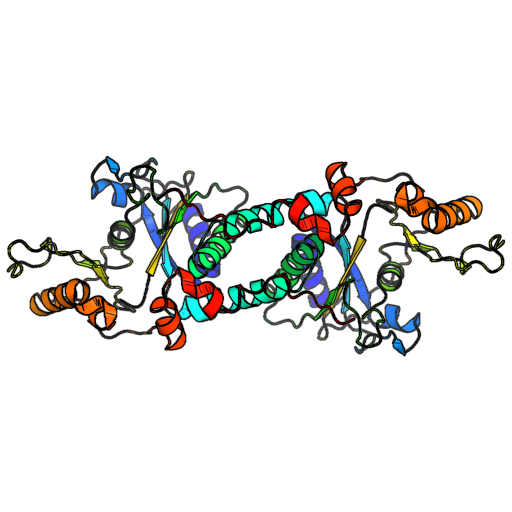1545 O O . GLU A 1 188 ? 8.156 38.969 19.734 1 96.38 188 GLU A O 1
ATOM 1550 N N . LYS A 1 189 ? 7.793 37.75 21.516 1 97.62 189 LYS A N 1
ATOM 1551 C CA . LYS A 1 189 ? 8.031 36.5 20.781 1 97.62 189 LYS A CA 1
ATOM 1552 C C . LYS A 1 189 ? 6.902 36.219 19.797 1 97.62 189 LYS A C 1
ATOM 1554 O O . LYS A 1 189 ? 7.137 35.656 18.719 1 97.62 189 LYS A O 1
ATOM 1559 N N . ARG A 1 190 ? 5.715 36.562 20.172 1 98.25 190 ARG A N 1
ATOM 1560 C CA . ARG A 1 190 ? 4.59 36.406 19.266 1 98.25 190 ARG A CA 1
ATOM 1561 C C . ARG A 1 190 ? 4.762 37.281 18.031 1 98.25 190 ARG A C 1
ATOM 1563 O O . ARG A 1 190 ? 4.5 36.844 16.906 1 98.25 190 ARG A O 1
ATOM 1570 N N . ILE A 1 191 ? 5.18 38.469 18.25 1 97.88 191 ILE A N 1
ATOM 1571 C CA . ILE A 1 191 ? 5.449 39.375 17.125 1 97.88 191 ILE A CA 1
ATOM 1572 C C . ILE A 1 191 ? 6.562 38.781 16.266 1 97.88 191 ILE A C 1
ATOM 1574 O O . ILE A 1 191 ? 6.449 38.75 15.031 1 97.88 191 ILE A O 1
ATOM 1578 N N . GLN A 1 192 ? 7.602 38.312 16.922 1 97.81 192 GLN A N 1
ATOM 1579 C CA . GLN A 1 192 ? 8.719 37.719 16.203 1 97.81 192 GLN A CA 1
ATOM 1580 C C . GLN A 1 192 ? 8.258 36.531 15.375 1 97.81 192 GLN A C 1
ATOM 1582 O O . GLN A 1 192 ? 8.641 36.375 14.219 1 97.81 192 GLN A O 1
ATOM 1587 N N . LEU A 1 193 ? 7.453 35.688 15.93 1 98.56 193 LEU A N 1
ATOM 1588 C CA . LEU A 1 193 ? 6.93 34.5 15.266 1 98.56 193 LEU A CA 1
ATOM 1589 C C . LEU A 1 193 ? 6.148 34.875 14.008 1 98.56 193 LEU A C 1
ATOM 1591 O O . LEU A 1 193 ? 6.438 34.375 12.922 1 98.56 193 LEU A O 1
ATOM 1595 N N . LEU A 1 194 ? 5.211 35.75 14.141 1 98.44 194 LEU A N 1
ATOM 1596 C CA . LEU A 1 194 ? 4.344 36.125 13.031 1 98.44 194 LEU A CA 1
ATOM 1597 C C . LEU A 1 194 ? 5.133 36.844 11.953 1 98.44 194 LEU A C 1
ATOM 1599 O O . LEU A 1 194 ? 4.871 36.656 10.758 1 98.44 194 LEU A O 1
ATOM 1603 N N . GLU A 1 195 ? 6.129 37.625 12.32 1 97.75 195 GLU A N 1
ATOM 1604 C CA . GLU A 1 195 ? 6.969 38.312 11.336 1 97.75 195 GLU A CA 1
ATOM 1605 C C . GLU A 1 195 ? 7.84 37.312 10.578 1 97.75 195 GLU A C 1
ATOM 1607 O O . GLU A 1 195 ? 7.945 37.375 9.352 1 97.75 195 GLU A O 1
ATOM 1612 N N . LYS A 1 196 ? 8.445 36.406 11.305 1 98 196 LYS A N 1
ATOM 1613 C CA . LYS A 1 196 ? 9.289 35.406 10.656 1 98 196 LYS A CA 1
ATOM 1614 C C . LYS A 1 196 ? 8.469 34.531 9.703 1 98 196 LYS A C 1
ATOM 1616 O O . LYS A 1 196 ? 8.906 34.219 8.586 1 98 196 LYS A O 1
ATOM 1621 N N . PHE A 1 197 ? 7.301 34.188 10.086 1 98 197 PHE A N 1
ATOM 1622 C CA . PHE A 1 197 ? 6.445 33.312 9.273 1 98 197 PHE A CA 1
ATOM 1623 C C . PHE A 1 197 ? 5.973 34.062 8.023 1 98 197 PHE A C 1
ATOM 1625 O O . PHE A 1 197 ? 5.93 33.469 6.934 1 98 197 PHE A O 1
ATOM 1632 N N . ASN A 1 198 ? 5.621 35.312 8.148 1 97.69 198 ASN A N 1
ATOM 1633 C CA . ASN A 1 198 ? 5.023 36.031 7.043 1 97.69 198 ASN A CA 1
ATOM 1634 C C . ASN A 1 198 ? 6.09 36.625 6.129 1 97.69 198 ASN A C 1
ATOM 1636 O O . ASN A 1 198 ? 5.902 36.719 4.914 1 97.69 198 ASN A O 1
ATOM 1640 N N . PHE A 1 199 ? 7.23 36.969 6.621 1 96.62 199 PHE A N 1
ATOM 1641 C CA . PHE A 1 199 ? 8.156 37.75 5.816 1 96.62 199 PHE A CA 1
ATOM 1642 C C . PHE A 1 199 ? 9.453 37 5.586 1 96.62 199 PHE A C 1
ATOM 1644 O O . PHE A 1 199 ? 10.234 37.344 4.691 1 96.62 199 PHE A O 1
ATOM 1651 N N . HIS A 1 200 ? 9.734 35.906 6.359 1 95.56 200 HIS A N 1
ATOM 1652 C CA . HIS A 1 200 ? 11 35.188 6.258 1 95.56 200 HIS A CA 1
ATOM 1653 C C . HIS A 1 200 ? 10.773 33.688 6.352 1 95.56 200 HIS A C 1
ATOM 1655 O O . HIS A 1 200 ? 11.547 32.969 7 1 95.56 200 HIS A O 1
ATOM 1661 N N . TRP A 1 201 ? 9.656 33.219 5.781 1 91.06 201 TRP A N 1
ATOM 1662 C CA . TRP A 1 201 ? 9.297 31.828 5.938 1 91.06 201 TRP A CA 1
ATOM 1663 C C . TRP A 1 201 ? 10.305 30.922 5.227 1 91.06 201 TRP A C 1
ATOM 1665 O O . TRP A 1 201 ? 10.516 29.781 5.625 1 91.06 201 TRP A O 1
ATOM 1675 N N . GLN A 1 202 ? 11.047 31.328 4.289 1 92 202 GLN A N 1
ATOM 1676 C CA . GLN A 1 202 ? 11.938 30.531 3.461 1 92 202 GLN A CA 1
ATOM 1677 C C . GLN A 1 202 ? 13.172 30.094 4.242 1 92 202 GLN A C 1
ATOM 1679 O O . GLN A 1 202 ? 13.875 29.156 3.846 1 92 202 GLN A O 1
ATOM 1684 N N . ASP A 1 203 ? 13.406 30.781 5.277 1 94.38 203 ASP A N 1
ATOM 1685 C CA . ASP A 1 203 ? 14.625 30.453 6.004 1 94.38 203 ASP A CA 1
ATOM 1686 C C . ASP A 1 203 ? 14.32 29.516 7.18 1 94.38 203 ASP A C 1
ATOM 1688 O O . ASP A 1 203 ? 15.227 29.156 7.941 1 94.38 203 ASP A O 1
ATOM 1692 N N . TRP A 1 204 ? 13.156 29.109 7.457 1 95.69 204 TRP A N 1
ATOM 1693 C CA . TRP A 1 204 ? 12.703 28.078 8.375 1 95.69 204 TRP A CA 1
ATOM 1694 C C . TRP A 1 204 ? 12.844 28.531 9.828 1 95.69 204 TRP A C 1
ATOM 1696 O O . TRP A 1 204 ? 12.57 27.781 10.758 1 95.69 204 TRP A O 1
ATOM 1706 N N . SER A 1 205 ? 13.234 29.766 10.047 1 97.5 205 SER A N 1
ATOM 1707 C CA . SER A 1 205 ? 13.625 30.203 11.383 1 97.5 205 SER A CA 1
ATOM 1708 C C . SER A 1 205 ? 12.414 30.266 12.32 1 97.5 205 SER A C 1
ATOM 1710 O O . SER A 1 205 ? 12.555 30.078 13.531 1 97.5 205 SER A O 1
ATOM 1712 N N . TYR A 1 206 ? 11.227 30.609 11.766 1 98.19 206 TYR A N 1
ATOM 1713 C CA . TYR A 1 206 ? 10.062 30.672 12.641 1 98.19 206 TYR A CA 1
ATOM 1714 C C . TYR A 1 206 ? 9.812 29.344 13.328 1 98.19 206 TYR A C 1
ATOM 1716 O O . TYR A 1 206 ? 9.227 29.297 14.406 1 98.19 206 TYR A O 1
ATOM 1724 N N . ARG A 1 207 ? 10.328 28.234 12.742 1 98.56 207 ARG A N 1
ATOM 1725 C CA . ARG A 1 207 ? 10.047 26.891 13.227 1 98.56 207 ARG A CA 1
ATOM 1726 C C . ARG A 1 207 ? 10.789 26.609 14.523 1 98.56 207 ARG A C 1
ATOM 1728 O O . ARG A 1 207 ? 10.422 25.703 15.273 1 98.56 207 ARG A O 1
ATOM 1735 N N . ASP A 1 208 ? 11.805 27.438 14.781 1 98.31 208 ASP A N 1
ATOM 1736 C CA . ASP A 1 208 ? 12.609 27.297 15.992 1 98.31 208 ASP A CA 1
ATOM 1737 C C . ASP A 1 208 ? 12.266 28.391 17.016 1 98.31 208 ASP A C 1
ATOM 1739 O O . ASP A 1 208 ? 13.102 28.75 17.828 1 98.31 208 ASP A O 1
ATOM 1743 N N . ILE A 1 209 ? 11.086 28.906 16.984 1 98.56 209 ILE A N 1
ATOM 1744 C CA . ILE A 1 209 ? 10.688 29.969 17.891 1 98.56 209 ILE A CA 1
ATOM 1745 C C . ILE A 1 209 ? 10.773 29.469 19.328 1 98.56 209 ILE A C 1
ATOM 1747 O O . ILE A 1 209 ? 10.969 30.266 20.266 1 98.56 209 ILE A O 1
ATOM 1751 N N . ILE A 1 210 ? 10.617 28.172 19.516 1 98.5 210 ILE A N 1
ATOM 1752 C CA . ILE A 1 210 ? 10.828 27.531 20.797 1 98.5 210 ILE A CA 1
ATOM 1753 C C . ILE A 1 210 ? 11.898 26.438 20.672 1 98.5 210 ILE A C 1
ATOM 1755 O O . ILE A 1 210 ? 12.312 26.109 19.562 1 98.5 210 ILE A O 1
ATOM 1759 N N . GLU A 1 211 ? 12.359 25.969 21.859 1 97.56 211 GLU A N 1
ATOM 1760 C CA . GLU A 1 211 ? 13.188 24.766 21.828 1 97.56 211 GLU A CA 1
ATOM 1761 C C . GLU A 1 211 ? 12.383 23.547 21.422 1 97.56 211 GLU A C 1
ATOM 1763 O O . GLU A 1 211 ? 11.273 23.328 21.922 1 97.56 211 GLU A O 1
ATOM 1768 N N . VAL A 1 212 ? 12.969 22.75 20.531 1 98.25 212 VAL A N 1
ATOM 1769 C CA . VAL A 1 212 ? 12.164 21.656 19.969 1 98.25 212 VAL A CA 1
ATOM 1770 C C . VAL A 1 212 ? 12.852 20.328 20.25 1 98.25 212 VAL A C 1
ATOM 1772 O O . VAL A 1 212 ? 14.07 20.266 20.422 1 98.25 212 VAL A O 1
ATOM 1775 N N . LYS A 1 213 ? 12.008 19.328 20.234 1 97.75 213 LYS A N 1
ATOM 1776 C CA . LYS A 1 213 ? 12.469 17.969 20.469 1 97.75 213 LYS A CA 1
ATOM 1777 C C . LYS A 1 213 ? 13.117 17.391 19.203 1 97.75 213 LYS A C 1
ATOM 1779 O O . LYS A 1 213 ? 14.055 16.594 19.297 1 97.75 213 LYS A O 1
ATOM 1784 N N . GLU A 1 214 ? 12.562 17.656 18.062 1 97.62 214 GLU A N 1
ATOM 1785 C CA . GLU A 1 214 ? 13.023 17.141 16.781 1 97.62 214 GLU A CA 1
ATOM 1786 C C . GLU A 1 214 ? 12.828 18.172 15.672 1 97.62 214 GLU A C 1
ATOM 1788 O O . GLU A 1 214 ? 11.875 18.953 15.711 1 97.62 214 GLU A O 1
ATOM 1793 N N . ARG A 1 215 ? 13.688 18.109 14.695 1 97.94 215 ARG A N 1
ATOM 1794 C CA . ARG A 1 215 ? 13.648 18.953 13.5 1 97.94 215 ARG A CA 1
ATOM 1795 C C . ARG A 1 215 ? 13.609 18.094 12.234 1 97.94 215 ARG A C 1
ATOM 1797 O O . ARG A 1 215 ? 13.906 16.891 12.281 1 97.94 215 ARG A O 1
ATOM 1804 N N . TYR A 1 216 ? 13.18 18.75 11.172 1 97.69 216 TYR A N 1
ATOM 1805 C CA . TYR A 1 216 ? 13.344 18.094 9.883 1 97.69 216 TYR A CA 1
ATOM 1806 C C . TYR A 1 216 ? 14.82 17.812 9.602 1 97.69 216 TYR A C 1
ATOM 1808 O O . TYR A 1 216 ? 15.68 18.656 9.891 1 97.69 216 TYR A O 1
ATOM 1816 N N . SER A 1 217 ? 15.086 16.641 8.984 1 96.88 217 SER A N 1
ATOM 1817 C CA . SER A 1 217 ? 16.422 16.359 8.484 1 96.88 217 SER A CA 1
ATOM 1818 C C . SER A 1 217 ? 16.781 17.25 7.305 1 96.88 217 SER A C 1
ATOM 1820 O O . SER A 1 217 ? 15.906 17.906 6.734 1 96.88 217 SER A O 1
ATOM 1822 N N . GLU A 1 218 ? 18.078 17.281 6.961 1 96.19 218 GLU A N 1
ATOM 1823 C CA . GLU A 1 218 ? 18.5 18.062 5.805 1 96.19 218 GLU A CA 1
ATOM 1824 C C . GLU A 1 218 ? 17.844 17.562 4.523 1 96.19 218 GLU A C 1
ATOM 1826 O O . GLU A 1 218 ? 17.484 18.344 3.648 1 96.19 218 GLU A O 1
ATOM 1831 N N . GLU A 1 219 ? 17.688 16.281 4.438 1 95.88 219 GLU A N 1
ATOM 1832 C CA . GLU A 1 219 ? 17.016 15.703 3.283 1 95.88 219 GLU A CA 1
ATOM 1833 C C . GLU A 1 219 ? 15.562 16.156 3.197 1 95.88 219 GLU A C 1
ATOM 1835 O O . GLU A 1 219 ? 15.078 16.516 2.121 1 95.88 219 GLU A O 1
ATOM 1840 N N . GLN A 1 220 ? 14.914 16.125 4.27 1 97 220 GLN A N 1
ATOM 1841 C CA . GLN A 1 220 ? 13.523 16.562 4.34 1 97 220 GLN A CA 1
ATOM 1842 C C . GLN A 1 220 ? 13.383 18.031 3.994 1 97 220 GLN A C 1
ATOM 1844 O O . GLN A 1 220 ? 12.492 18.422 3.232 1 97 220 GLN A O 1
ATOM 1849 N N . LYS A 1 221 ? 14.227 18.859 4.516 1 96.5 221 LYS A N 1
ATOM 1850 C CA . LYS A 1 221 ? 14.219 20.281 4.188 1 96.5 221 LYS A CA 1
ATOM 1851 C C . LYS A 1 221 ? 14.414 20.5 2.689 1 96.5 221 LYS A C 1
ATOM 1853 O O . LYS A 1 221 ? 13.727 21.328 2.08 1 96.5 221 LYS A O 1
ATOM 1858 N N . THR A 1 222 ? 15.352 19.766 2.098 1 96.44 222 THR A N 1
ATOM 1859 C CA . THR A 1 222 ? 15.609 19.859 0.667 1 96.44 222 THR A CA 1
ATOM 1860 C C . THR A 1 222 ? 14.367 19.5 -0.14 1 96.44 222 THR A C 1
ATOM 1862 O O . THR A 1 222 ? 14.023 20.188 -1.104 1 96.44 222 THR A O 1
ATOM 1865 N N . TYR A 1 223 ? 13.711 18.484 0.278 1 96.75 223 TYR A N 1
ATOM 1866 C CA . TYR A 1 223 ? 12.5 18.062 -0.407 1 96.75 223 TYR A CA 1
ATOM 1867 C C . TYR A 1 223 ? 11.453 19.172 -0.406 1 96.75 223 TYR A C 1
ATOM 1869 O O . TYR A 1 223 ? 10.906 19.531 -1.456 1 96.75 223 TYR A O 1
ATOM 1877 N N . PHE A 1 224 ? 11.227 19.797 0.801 1 95.94 224 PHE A N 1
ATOM 1878 C CA . PHE A 1 224 ? 10.156 20.781 0.927 1 95.94 224 PHE A CA 1
ATOM 1879 C C . PHE A 1 224 ? 10.562 22.109 0.319 1 95.94 224 PHE A C 1
ATOM 1881 O O . PHE A 1 224 ? 9.711 22.938 -0.018 1 95.94 224 PHE A O 1
ATOM 1888 N N . ALA A 1 225 ? 11.836 22.297 0.167 1 95.31 225 ALA A N 1
ATOM 1889 C CA . ALA A 1 225 ? 12.32 23.5 -0.502 1 95.31 225 ALA A CA 1
ATOM 1890 C C . ALA A 1 225 ? 12.219 23.359 -2.02 1 95.31 225 ALA A C 1
ATOM 1892 O O . ALA A 1 225 ? 12.242 24.359 -2.742 1 95.31 225 ALA A O 1
ATOM 1893 N N . THR A 1 226 ? 12.094 22.125 -2.512 1 95.44 226 THR A N 1
ATOM 1894 C CA . THR A 1 226 ? 11.984 21.859 -3.943 1 95.44 226 THR A CA 1
ATOM 1895 C C . THR A 1 226 ? 10.57 22.141 -4.438 1 95.44 226 THR A C 1
ATOM 1897 O O . THR A 1 226 ? 9.594 21.703 -3.824 1 95.44 226 THR A O 1
ATOM 1900 N N . PRO A 1 227 ? 10.477 22.812 -5.598 1 93.06 227 PRO A N 1
ATOM 1901 C CA . PRO A 1 227 ? 9.133 23.062 -6.141 1 93.06 227 PRO A CA 1
ATOM 1902 C C . PRO A 1 227 ? 8.367 21.766 -6.418 1 93.06 227 PRO A C 1
ATOM 1904 O O . PRO A 1 227 ? 8.961 20.766 -6.844 1 93.06 227 PRO A O 1
ATOM 1907 N N . PRO A 1 228 ? 7.094 21.828 -6.207 1 89.75 228 PRO A N 1
ATOM 1908 C CA . PRO A 1 228 ? 6.273 20.625 -6.348 1 89.75 228 PRO A CA 1
ATOM 1909 C C . PRO A 1 228 ? 6.465 19.938 -7.699 1 89.75 228 PRO A C 1
ATOM 1911 O O . PRO A 1 228 ? 6.57 18.703 -7.758 1 89.75 228 PRO A O 1
ATOM 1914 N N . ALA A 1 229 ? 6.605 20.641 -8.727 1 88.81 229 ALA A N 1
ATOM 1915 C CA . ALA A 1 229 ? 6.707 20.094 -10.078 1 88.81 229 ALA A CA 1
ATOM 1916 C C . ALA A 1 229 ? 8.008 19.312 -10.25 1 88.81 229 ALA A C 1
ATOM 1918 O O . ALA A 1 229 ? 8.117 18.469 -11.141 1 88.81 229 ALA A O 1
ATOM 1919 N N . GLU A 1 230 ? 8.977 19.547 -9.383 1 92.31 230 GLU A N 1
ATOM 1920 C CA . GLU A 1 230 ? 10.312 18.984 -9.539 1 92.31 230 GLU A CA 1
ATOM 1921 C C . GLU A 1 230 ? 10.547 17.859 -8.531 1 92.31 230 GLU A C 1
ATOM 1923 O O . GLU A 1 230 ? 11.578 17.188 -8.586 1 92.31 230 GLU A O 1
ATOM 1928 N N . ARG A 1 231 ? 9.594 17.594 -7.754 1 93.06 231 ARG A N 1
ATOM 1929 C CA . ARG A 1 231 ? 9.812 16.688 -6.633 1 93.06 231 ARG A CA 1
ATOM 1930 C C . ARG A 1 231 ? 9.859 15.234 -7.105 1 93.06 231 ARG A C 1
ATOM 1932 O O . ARG A 1 231 ? 10.609 14.422 -6.562 1 93.06 231 ARG A O 1
ATOM 1939 N N . PHE A 1 232 ? 9.141 14.914 -8.141 1 90.5 232 PHE A N 1
ATOM 1940 C CA . PHE A 1 232 ? 9.203 13.562 -8.695 1 90.5 232 PHE A CA 1
ATOM 1941 C C . PHE A 1 232 ? 10.594 13.273 -9.242 1 90.5 232 PHE A C 1
ATOM 1943 O O . PHE A 1 232 ? 11.133 12.188 -9.023 1 90.5 232 PHE A O 1
ATOM 1950 N N . LYS A 1 233 ? 11.102 14.219 -9.922 1 89.56 233 LYS A N 1
ATOM 1951 C CA . LYS A 1 233 ? 12.453 14.094 -10.461 1 89.56 233 LYS A CA 1
ATOM 1952 C C . LYS A 1 233 ? 13.477 13.953 -9.344 1 89.56 233 LYS A C 1
ATOM 1954 O O . LYS A 1 233 ? 14.383 13.109 -9.422 1 89.56 233 LYS A O 1
ATOM 1959 N N . LEU A 1 234 ? 13.289 14.703 -8.352 1 92.56 234 LEU A N 1
ATOM 1960 C CA . LEU A 1 234 ? 14.18 14.664 -7.203 1 92.56 234 LEU A CA 1
ATOM 1961 C C . LEU A 1 234 ? 14.258 13.258 -6.625 1 92.56 234 LEU A C 1
ATOM 1963 O O . LEU A 1 234 ? 15.336 12.812 -6.207 1 92.56 234 LEU A O 1
ATOM 1967 N N . LEU A 1 235 ? 13.07 12.625 -6.695 1 93.06 235 LEU A N 1
ATOM 1968 C CA . LEU A 1 235 ? 12.969 11.32 -6.055 1 93.06 235 LEU A CA 1
ATOM 1969 C C . LEU A 1 235 ? 13.289 10.203 -7.039 1 93.06 235 LEU A C 1
ATOM 1971 O O . LEU A 1 235 ? 13.297 9.023 -6.668 1 93.06 235 LEU A O 1
ATOM 1975 N N . GLY A 1 236 ? 13.531 10.555 -8.305 1 86.56 236 GLY A N 1
ATOM 1976 C CA . GLY A 1 236 ? 13.789 9.555 -9.328 1 86.56 236 GLY A CA 1
ATOM 1977 C C . GLY A 1 236 ? 12.523 8.844 -9.789 1 86.56 236 GLY A C 1
ATOM 1978 O O . GLY A 1 236 ? 12.594 7.73 -10.312 1 86.56 236 GLY A O 1
ATOM 1979 N N . LEU A 1 237 ? 11.406 9.352 -9.586 1 77.81 237 LEU A N 1
ATOM 1980 C CA . LEU A 1 237 ? 10.125 8.734 -9.914 1 77.81 237 LEU A CA 1
ATOM 1981 C C . LEU A 1 237 ? 9.672 9.141 -11.312 1 77.81 237 LEU A C 1
ATOM 1983 O O . LEU A 1 237 ? 8.664 8.625 -11.812 1 77.81 237 LEU A O 1
ATOM 1987 N N . GLN A 1 238 ? 10.352 10.016 -12.055 1 66 238 GLN A N 1
ATOM 1988 C CA . GLN A 1 238 ? 9.922 10.469 -13.375 1 66 238 GLN A CA 1
ATOM 1989 C C . GLN A 1 238 ? 9.984 9.328 -14.391 1 66 238 GLN A C 1
ATOM 1991 O O . GLN A 1 238 ? 9.234 9.32 -15.367 1 66 238 GLN A O 1
ATOM 1996 N N . GLY A 1 239 ? 11.117 8.359 -14.477 1 54.34 239 GLY A N 1
ATOM 1997 C CA . GLY A 1 239 ? 11.5 7.508 -15.594 1 54.34 239 GLY A CA 1
ATOM 1998 C C . GLY A 1 239 ? 10.523 6.379 -15.859 1 54.34 239 GLY A C 1
ATOM 1999 O O . GLY A 1 239 ? 10.438 5.434 -15.07 1 54.34 239 GLY A O 1
ATOM 2000 N N . GLY A 1 240 ? 9.391 6.422 -16.109 1 44.66 240 GLY A N 1
ATOM 2001 C CA . GLY A 1 240 ? 8.859 5.168 -16.625 1 44.66 240 GLY A CA 1
ATOM 2002 C C . GLY A 1 240 ? 9.852 4.414 -17.484 1 44.66 240 GLY A C 1
ATOM 2003 O O . GLY A 1 240 ? 10.766 3.764 -16.984 1 44.66 240 GLY A O 1
ATOM 2004 N N . ILE A 1 241 ? 9.523 4.156 -18.906 1 38.69 241 ILE A N 1
ATOM 2005 C CA . ILE A 1 241 ? 9.898 3.168 -19.922 1 38.69 241 ILE A CA 1
ATOM 2006 C C . ILE A 1 241 ? 11.32 3.43 -20.391 1 38.69 241 ILE A C 1
ATOM 2008 O O . ILE A 1 241 ? 11.594 4.445 -21.047 1 38.69 241 ILE A O 1
ATOM 2012 N N . GLN A 1 242 ? 12.273 3.482 -19.812 1 32.22 242 GLN A N 1
ATOM 2013 C CA . GLN A 1 242 ? 13.391 3.244 -20.719 1 32.22 242 GLN A CA 1
ATOM 2014 C C . GLN A 1 242 ? 13.219 1.927 -21.469 1 32.22 242 GLN A C 1
ATOM 2016 O O . GLN A 1 242 ? 12.961 0.887 -20.859 1 32.22 242 GLN A O 1
ATOM 2021 N N . ARG A 1 243 ? 12.883 2.049 -22.859 1 30.22 243 ARG A N 1
ATOM 2022 C CA . ARG A 1 243 ? 13.094 1.034 -23.875 1 30.22 243 ARG A CA 1
ATOM 2023 C C . ARG A 1 243 ? 14.422 0.307 -23.672 1 30.22 243 ARG A C 1
ATOM 2025 O O . ARG A 1 243 ? 15.484 0.933 -23.641 1 30.22 243 ARG A O 1
ATOM 2032 N N . ASN A 1 244 ? 14.477 -0.57 -22.891 1 24.55 244 ASN A N 1
ATOM 2033 C CA . ASN A 1 244 ? 15.656 -1.368 -23.219 1 24.55 244 ASN A CA 1
ATOM 2034 C C . ASN A 1 244 ? 15.711 -1.717 -24.703 1 24.55 244 ASN A C 1
ATOM 2036 O O . ASN A 1 244 ? 14.828 -2.412 -25.203 1 24.55 244 ASN A O 1
ATOM 2040 N N . ALA A 1 245 ? 16.125 -0.862 -25.688 1 23.28 245 ALA A N 1
ATOM 2041 C CA . ALA A 1 245 ? 16.578 -1.27 -27.016 1 23.28 245 ALA A CA 1
ATOM 2042 C C . ALA A 1 245 ? 17.438 -2.533 -26.938 1 23.28 245 ALA A C 1
ATOM 2044 O O . ALA A 1 245 ? 17.656 -3.205 -27.938 1 23.28 245 ALA A O 1
ATOM 2045 N N . PHE A 1 246 ? 18.484 -2.607 -26.078 1 20.05 246 PHE A N 1
ATOM 2046 C CA . PHE A 1 246 ? 19.469 -3.555 -26.594 1 20.05 246 PHE A CA 1
ATOM 2047 C C . PHE A 1 246 ? 18.984 -4.988 -26.406 1 20.05 246 PHE A C 1
ATOM 2049 O O . PHE A 1 246 ? 19.531 -5.918 -27 1 20.05 246 PHE A O 1
ATOM 2056 N N . TYR A 1 247 ? 18.219 -5.676 -25.531 1 18.62 247 TYR A N 1
ATOM 2057 C CA . TYR A 1 247 ? 18.438 -7.027 -26.031 1 18.62 247 TYR A CA 1
ATOM 2058 C C . TYR A 1 247 ? 17.516 -7.32 -27.219 1 18.62 247 TYR A C 1
ATOM 2060 O O . TYR A 1 247 ? 16.422 -6.773 -27.312 1 18.62 247 TYR A O 1
ATOM 2068 N N . MET B 1 1 ? -15.305 8.641 27.406 1 51.53 1 MET B N 1
ATOM 2069 C CA . MET B 1 1 ? -15.141 8.234 26.016 1 51.53 1 MET B CA 1
ATOM 2070 C C . MET B 1 1 ? -15.695 6.832 25.781 1 51.53 1 MET B C 1
ATOM 2072 O O . MET B 1 1 ? -15.367 5.902 26.531 1 51.53 1 MET B O 1
ATOM 2076 N N . GLU B 1 2 ? -16.812 6.723 25.156 1 76.44 2 GLU B N 1
ATOM 2077 C CA . GLU B 1 2 ? -17.453 5.43 24.938 1 76.44 2 GLU B CA 1
ATOM 2078 C C . GLU B 1 2 ? -16.438 4.375 24.5 1 76.44 2 GLU B C 1
ATOM 2080 O O . GLU B 1 2 ? -15.391 4.711 23.938 1 76.44 2 GLU B O 1
ATOM 2085 N N . LEU B 1 3 ? -16.422 3.287 25.25 1 83.75 3 LEU B N 1
ATOM 2086 C CA . LEU B 1 3 ? -15.531 2.141 25.094 1 83.75 3 LEU B CA 1
ATOM 2087 C C . LEU B 1 3 ? -15.164 1.949 23.625 1 83.75 3 LEU B C 1
ATOM 2089 O O . LEU B 1 3 ? -14 1.682 23.297 1 83.75 3 LEU B O 1
ATOM 2093 N N . HIS B 1 4 ? -16.125 2.287 22.781 1 89.56 4 HIS B N 1
ATOM 2094 C CA . HIS B 1 4 ? -15.875 2.092 21.359 1 89.56 4 HIS B CA 1
ATOM 2095 C C . HIS B 1 4 ? -14.945 3.166 20.812 1 89.56 4 HIS B C 1
ATOM 2097 O O . HIS B 1 4 ? -14.016 2.863 20.062 1 89.56 4 HIS B O 1
ATOM 2103 N N . ALA B 1 5 ? -15.117 4.359 21.219 1 92.12 5 ALA B N 1
ATOM 2104 C CA . ALA B 1 5 ? -14.273 5.473 20.797 1 92.12 5 ALA B CA 1
ATOM 2105 C C . ALA B 1 5 ? -12.836 5.293 21.297 1 92.12 5 ALA B C 1
ATOM 2107 O O . ALA B 1 5 ? -11.883 5.566 20.562 1 92.12 5 ALA B O 1
ATOM 2108 N N . ALA B 1 6 ? -12.734 4.82 22.453 1 93 6 ALA B N 1
ATOM 2109 C CA . ALA B 1 6 ? -11.414 4.602 23.047 1 93 6 ALA B CA 1
ATOM 2110 C C . ALA B 1 6 ? -10.656 3.514 22.297 1 93 6 ALA B C 1
ATOM 2112 O O . ALA B 1 6 ? -9.438 3.615 22.109 1 93 6 ALA B O 1
ATOM 2113 N N . LEU B 1 7 ? -11.375 2.518 21.922 1 90 7 LEU B N 1
ATOM 2114 C CA . LEU B 1 7 ? -10.758 1.417 21.172 1 90 7 LEU B CA 1
ATOM 2115 C C . LEU B 1 7 ? -10.289 1.877 19.797 1 90 7 LEU B C 1
ATOM 2117 O O . LEU B 1 7 ? -9.188 1.522 19.375 1 90 7 LEU B O 1
ATOM 2121 N N . VAL B 1 8 ? -11.055 2.645 19.156 1 91.06 8 VAL B N 1
ATOM 2122 C CA . VAL B 1 8 ? -10.703 3.186 17.844 1 91.06 8 VAL B CA 1
ATOM 2123 C C . VAL B 1 8 ? -9.469 4.074 17.969 1 91.06 8 VAL B C 1
ATOM 2125 O O . VAL B 1 8 ? -8.523 3.949 17.188 1 91.06 8 VAL B O 1
ATOM 2128 N N . GLU B 1 9 ? -9.469 4.875 18.922 1 93.56 9 GLU B N 1
ATOM 2129 C CA . GLU B 1 9 ? -8.336 5.773 19.141 1 93.56 9 GLU B CA 1
ATOM 2130 C C . GLU B 1 9 ? -7.059 4.992 19.406 1 93.56 9 GLU B C 1
ATOM 2132 O O . GLU B 1 9 ? -6 5.312 18.875 1 93.56 9 GLU B O 1
ATOM 2137 N N . ARG B 1 10 ? -7.172 4.039 20.234 1 92.25 10 ARG B N 1
ATOM 2138 C CA . ARG B 1 10 ? -6.004 3.238 20.594 1 92.25 10 ARG B CA 1
ATOM 2139 C C . ARG B 1 10 ? -5.41 2.566 19.359 1 92.25 10 ARG B C 1
ATOM 2141 O O . ARG B 1 10 ? -4.195 2.584 19.156 1 92.25 10 ARG B O 1
ATOM 2148 N N . TRP B 1 11 ? -6.223 2.057 18.578 1 89 11 TRP B N 1
ATOM 2149 C CA . TRP B 1 11 ? -5.734 1.398 17.375 1 89 11 TRP B CA 1
ATOM 2150 C C . TRP B 1 11 ? -5.074 2.402 16.438 1 89 11 TRP B C 1
ATOM 2152 O O . TRP B 1 11 ? -4.004 2.137 15.891 1 89 11 TRP B O 1
ATOM 2162 N N . LEU B 1 12 ? -5.773 3.504 16.203 1 92.75 12 LEU B N 1
ATOM 2163 C CA . LEU B 1 12 ? -5.25 4.531 15.312 1 92.75 12 LEU B CA 1
ATOM 2164 C C . LEU B 1 12 ? -3.867 4.988 15.766 1 92.75 12 LEU B C 1
ATOM 2166 O O . LEU B 1 12 ? -2.949 5.098 14.945 1 92.75 12 LEU B O 1
ATOM 2170 N N . ARG B 1 13 ? -3.754 5.188 17 1 93.81 13 ARG B N 1
ATOM 2171 C CA . ARG B 1 13 ? -2.49 5.664 17.547 1 93.81 13 ARG B CA 1
ATOM 2172 C C . ARG B 1 13 ? -1.393 4.617 17.391 1 93.81 13 ARG B C 1
ATOM 2174 O O . ARG B 1 13 ? -0.288 4.93 16.938 1 93.81 13 ARG B O 1
ATOM 2181 N N . ASP B 1 14 ? -1.664 3.441 17.75 1 89.12 14 ASP B N 1
ATOM 2182 C CA . ASP B 1 14 ? -0.683 2.369 17.625 1 89.12 14 ASP B CA 1
ATOM 2183 C C . ASP B 1 14 ? -0.219 2.217 16.188 1 89.12 14 ASP B C 1
ATOM 2185 O O . ASP B 1 14 ? 0.976 2.066 15.922 1 89.12 14 ASP B O 1
ATOM 2189 N N . TYR B 1 15 ? -1.103 2.33 15.289 1 88.12 15 TYR B N 1
ATOM 2190 C CA . TYR B 1 15 ? -0.787 2.125 13.883 1 88.12 15 TYR B CA 1
ATOM 2191 C C . TYR B 1 15 ? -0.076 3.34 13.297 1 88.12 15 TYR B C 1
ATOM 2193 O O . TYR B 1 15 ? 1.021 3.221 12.75 1 88.12 15 TYR B O 1
ATOM 2201 N N . LEU B 1 16 ? -0.612 4.578 13.445 1 94.38 16 LEU B N 1
ATOM 2202 C CA . LEU B 1 16 ? -0.136 5.758 12.727 1 94.38 16 LEU B CA 1
ATOM 2203 C C . LEU B 1 16 ? 1.095 6.348 13.414 1 94.38 16 LEU B C 1
ATOM 2205 O O . LEU B 1 16 ? 1.971 6.902 12.75 1 94.38 16 LEU B O 1
ATOM 2209 N N . CYS B 1 17 ? 1.148 6.184 14.711 1 94.69 17 CYS B N 1
ATOM 2210 C CA . CYS B 1 17 ? 2.299 6.738 15.414 1 94.69 17 CYS B CA 1
ATOM 2211 C C . CYS B 1 17 ? 3.584 6.027 15.008 1 94.69 17 CYS B C 1
ATOM 2213 O O . CYS B 1 17 ? 4.652 6.641 14.969 1 94.69 17 CYS B O 1
ATOM 2215 N N . ALA B 1 18 ? 3.461 4.793 14.656 1 91.94 18 ALA B N 1
ATOM 2216 C CA . ALA B 1 18 ? 4.617 4.031 14.203 1 91.94 18 ALA B CA 1
ATOM 2217 C C . ALA B 1 18 ? 5.199 4.625 12.922 1 91.94 18 ALA B C 1
ATOM 2219 O O . ALA B 1 18 ? 6.379 4.43 12.617 1 91.94 18 ALA B O 1
ATOM 2220 N N . PHE B 1 19 ? 4.387 5.438 12.281 1 94.75 19 PHE B N 1
ATOM 2221 C CA . PHE B 1 19 ? 4.812 6.008 11.008 1 94.75 19 PHE B CA 1
ATOM 2222 C C . PHE B 1 19 ? 5.098 7.5 11.148 1 94.75 19 PHE B C 1
ATOM 2224 O O . PHE B 1 19 ? 5.242 8.203 10.148 1 94.75 19 PHE B O 1
ATOM 2231 N N . GLY B 1 20 ? 5.121 8.055 12.406 1 97.12 20 GLY B N 1
ATOM 2232 C CA . GLY B 1 20 ? 5.508 9.438 12.641 1 97.12 20 GLY B CA 1
ATOM 2233 C C . GLY B 1 20 ? 4.332 10.398 12.609 1 97.12 20 GLY B C 1
ATOM 2234 O O . GLY B 1 20 ? 4.516 11.609 12.453 1 97.12 20 GLY B O 1
ATOM 2235 N N . PHE B 1 21 ? 3.145 9.852 12.758 1 98.12 21 PHE B N 1
ATOM 2236 C CA . PHE B 1 21 ? 1.965 10.703 12.852 1 98.12 21 PHE B CA 1
ATOM 2237 C C . PHE B 1 21 ? 1.561 10.906 14.305 1 98.12 21 PHE B C 1
ATOM 2239 O O . PHE B 1 21 ? 1.942 10.125 15.18 1 98.12 21 PHE B O 1
ATOM 2246 N N . GLU B 1 22 ? 0.94 11.961 14.5 1 97.88 22 GLU B N 1
ATOM 2247 C CA . GLU B 1 22 ? 0.327 12.281 15.789 1 97.88 22 GLU B CA 1
ATOM 2248 C C . GLU B 1 22 ? -1.167 12.555 15.633 1 97.88 22 GLU B C 1
ATOM 2250 O O . GLU B 1 22 ? -1.594 13.18 14.664 1 97.88 22 GLU B O 1
ATOM 2255 N N . LEU B 1 23 ? -1.936 12.039 16.578 1 97.38 23 LEU B N 1
ATOM 2256 C CA . LEU B 1 23 ? -3.389 12.148 16.5 1 97.38 23 LEU B CA 1
ATOM 2257 C C . LEU B 1 23 ? -3.949 12.836 17.75 1 97.38 23 LEU B C 1
ATOM 2259 O O . LEU B 1 23 ? -3.504 12.57 18.859 1 97.38 23 LEU B O 1
ATOM 2263 N N . HIS B 1 24 ? -4.918 13.695 17.469 1 98.19 24 HIS B N 1
ATOM 2264 C CA . HIS B 1 24 ? -5.637 14.352 18.562 1 98.19 24 HIS B CA 1
ATOM 2265 C C . HIS B 1 24 ? -7.145 14.305 18.328 1 98.19 24 HIS B C 1
ATOM 2267 O O . HIS B 1 24 ? -7.633 14.781 17.297 1 98.19 24 HIS B O 1
ATOM 2273 N N . PRO B 1 25 ? -7.848 13.797 19.25 1 97.81 25 PRO B N 1
ATOM 2274 C CA . PRO B 1 25 ? -9.297 13.711 19.094 1 97.81 25 PRO B CA 1
ATOM 2275 C C . PRO B 1 25 ? -10 15.047 19.297 1 97.81 25 PRO B C 1
ATOM 2277 O O . PRO B 1 25 ? -9.477 15.922 19.984 1 97.81 25 PRO B O 1
ATOM 2280 N N . LEU B 1 26 ? -11.188 15.227 18.656 1 98.31 26 LEU B N 1
ATOM 2281 C CA . LEU B 1 26 ? -12.047 16.375 18.891 1 98.31 26 LEU B CA 1
ATOM 2282 C C . LEU B 1 26 ? -13.492 16.047 18.531 1 98.31 26 LEU B C 1
ATOM 2284 O O . LEU B 1 26 ? -13.766 15.055 17.859 1 98.31 26 LEU B O 1
ATOM 2288 N N . GLN B 1 27 ? -14.359 16.875 19.047 1 97.94 27 GLN B N 1
ATOM 2289 C CA . GLN B 1 27 ? -15.734 16.906 18.578 1 97.94 27 GLN B CA 1
ATOM 2290 C C . GLN B 1 27 ? -15.898 17.859 17.391 1 97.94 27 GLN B C 1
ATOM 2292 O O . GLN B 1 27 ? -15.328 18.953 17.391 1 97.94 27 GLN B O 1
ATOM 2297 N N . VAL B 1 28 ? -16.688 17.391 16.5 1 98.38 28 VAL B N 1
ATOM 2298 C CA . VAL B 1 28 ? -16.984 18.266 15.367 1 98.38 28 VAL B CA 1
ATOM 2299 C C . VAL B 1 28 ? -17.516 19.609 15.867 1 98.38 28 VAL B C 1
ATOM 2301 O O . VAL B 1 28 ? -17.203 20.656 15.312 1 98.38 28 VAL B O 1
ATOM 2304 N N . GLY B 1 29 ? -18.234 19.609 16.891 1 98.31 29 GLY B N 1
ATOM 2305 C CA . GLY B 1 29 ? -18.812 20.812 17.469 1 98.31 29 GLY B CA 1
ATOM 2306 C C . GLY B 1 29 ? -17.766 21.828 17.891 1 98.31 29 GLY B C 1
ATOM 2307 O O . GLY B 1 29 ? -17.984 23.031 17.781 1 98.31 29 GLY B O 1
ATOM 2308 N N . TRP B 1 30 ? -16.641 21.359 18.5 1 98.5 30 TRP B N 1
ATOM 2309 C CA . TRP B 1 30 ? -15.562 22.266 18.891 1 98.5 30 TRP B CA 1
ATOM 2310 C C . TRP B 1 30 ? -15.055 23.062 17.688 1 98.5 30 TRP B C 1
ATOM 2312 O O . TRP B 1 30 ? -14.789 24.25 17.797 1 98.5 30 TRP B O 1
ATOM 2322 N N . TYR B 1 31 ? -14.906 22.359 16.594 1 98.56 31 TYR B N 1
ATOM 2323 C CA . TYR B 1 31 ? -14.43 22.938 15.344 1 98.56 31 TYR B CA 1
ATOM 2324 C C . TYR B 1 31 ? -15.453 23.906 14.766 1 98.56 31 TYR B C 1
ATOM 2326 O O . TYR B 1 31 ? -15.125 25.047 14.461 1 98.56 31 TYR B O 1
ATOM 2334 N N . ASN B 1 32 ? -16.672 23.516 14.719 1 98.31 32 ASN B N 1
ATOM 2335 C CA . ASN B 1 32 ? -17.734 24.312 14.086 1 98.31 32 ASN B CA 1
ATOM 2336 C C . ASN B 1 32 ? -18.016 25.578 14.883 1 98.31 32 ASN B C 1
ATOM 2338 O O . ASN B 1 32 ? -18.281 26.625 14.297 1 98.31 32 ASN B O 1
ATOM 2342 N N . THR B 1 33 ? -17.938 25.547 16.109 1 97.75 33 THR B N 1
ATOM 2343 C CA . THR B 1 33 ? -18.344 26.656 16.969 1 97.75 33 THR B CA 1
ATOM 2344 C C . THR B 1 33 ? -17.438 27.859 16.75 1 97.75 33 THR B C 1
ATOM 2346 O O . THR B 1 33 ? -17.875 29 16.906 1 97.75 33 THR B O 1
ATOM 2349 N N . VAL B 1 34 ? -16.188 27.672 16.312 1 97.31 34 VAL B N 1
ATOM 2350 C CA . VAL B 1 34 ? -15.234 28.781 16.234 1 97.31 34 VAL B CA 1
ATOM 2351 C C . VAL B 1 34 ? -15.125 29.266 14.781 1 97.31 34 VAL B C 1
ATOM 2353 O O . VAL B 1 34 ? -14.273 30.094 14.469 1 97.31 34 VAL B O 1
ATOM 2356 N N . LEU B 1 35 ? -15.93 28.719 13.945 1 97.19 35 LEU B N 1
ATOM 2357 C CA . LEU B 1 35 ? -15.82 29.062 12.539 1 97.19 35 LEU B CA 1
ATOM 2358 C C . LEU B 1 35 ? -17.156 29.578 12 1 97.19 35 LEU B C 1
ATOM 2360 O O . LEU B 1 35 ? -18.203 29.312 12.578 1 97.19 35 LEU B O 1
ATOM 2364 N N . GLN B 1 36 ? -17.109 30.297 10.891 1 96.19 36 GLN B N 1
ATOM 2365 C CA . GLN B 1 36 ? -18.328 30.688 10.172 1 96.19 36 GLN B CA 1
ATOM 2366 C C . GLN B 1 36 ? -19 29.469 9.531 1 96.19 36 GLN B C 1
ATOM 2368 O O . GLN B 1 36 ? -18.328 28.484 9.203 1 96.19 36 GLN B O 1
ATOM 2373 N N . PRO B 1 37 ? -20.219 29.531 9.273 1 94.94 37 PRO B N 1
ATOM 2374 C CA . PRO B 1 37 ? -21 28.391 8.797 1 94.94 37 PRO B CA 1
ATOM 2375 C C . PRO B 1 37 ? -20.469 27.812 7.484 1 94.94 37 PRO B C 1
ATOM 2377 O O . PRO B 1 37 ? -20.562 26.609 7.25 1 94.94 37 PRO B O 1
ATOM 2380 N N . SER B 1 38 ? -19.859 28.625 6.719 1 93.5 38 SER B N 1
ATOM 2381 C CA . SER B 1 38 ? -19.391 28.172 5.414 1 93.5 38 SER B CA 1
ATOM 2382 C C . SER B 1 38 ? -18.25 27.172 5.559 1 93.5 38 SER B C 1
ATOM 2384 O O . SER B 1 38 ? -17.953 26.438 4.617 1 93.5 38 SER B O 1
ATOM 2386 N N . PHE B 1 39 ? -17.625 27.031 6.758 1 95.19 39 PHE B N 1
ATOM 2387 C CA . PHE B 1 39 ? -16.484 26.141 6.969 1 95.19 39 PHE B CA 1
ATOM 2388 C C . PHE B 1 39 ? -16.875 24.969 7.879 1 95.19 39 PHE B C 1
ATOM 2390 O O . PHE B 1 39 ? -16.031 24.172 8.258 1 95.19 39 PHE B O 1
ATOM 2397 N N . HIS B 1 40 ? -18.125 24.906 8.195 1 97.12 40 HIS B N 1
ATOM 2398 C CA . HIS B 1 40 ? -18.562 23.875 9.125 1 97.12 40 HIS B CA 1
ATOM 2399 C C . HIS B 1 40 ? -18.484 22.484 8.484 1 97.12 40 HIS B C 1
ATOM 2401 O O . HIS B 1 40 ? -18.734 22.328 7.289 1 97.12 40 HIS B O 1
ATOM 2407 N N . LEU B 1 41 ? -18.125 21.531 9.305 1 97.06 41 LEU B N 1
ATOM 2408 C CA . LEU B 1 41 ? -18.281 20.125 8.938 1 97.06 41 LEU B CA 1
ATOM 2409 C C . LEU B 1 41 ? -19.734 19.672 9.125 1 97.06 41 LEU B C 1
ATOM 2411 O O . LEU B 1 41 ? -20.328 19.953 10.164 1 97.06 41 LEU B O 1
ATOM 2415 N N . ALA B 1 42 ? -20.266 19.031 8.164 1 96.69 42 ALA B N 1
ATOM 2416 C CA . ALA B 1 42 ? -21.688 18.719 8.141 1 96.69 42 ALA B CA 1
ATOM 2417 C C . ALA B 1 42 ? -21.969 17.406 8.859 1 96.69 42 ALA B C 1
ATOM 2419 O O . ALA B 1 42 ? -22.516 16.484 8.273 1 96.69 42 ALA B O 1
ATOM 2420 N N . TYR B 1 43 ? -21.641 17.375 10.125 1 97.88 43 TYR B N 1
ATOM 2421 C CA . TYR B 1 43 ? -21.906 16.25 11.023 1 97.88 43 TYR B CA 1
ATOM 2422 C C . TYR B 1 43 ? -22.453 16.75 12.359 1 97.88 43 TYR B C 1
ATOM 2424 O O . TYR B 1 43 ? -22.281 17.906 12.719 1 97.88 43 TYR B O 1
ATOM 2432 N N . PRO B 1 44 ? -23.125 15.922 13.102 1 97.5 44 PRO B N 1
ATOM 2433 C CA . PRO B 1 44 ? -23.578 16.312 14.445 1 97.5 44 PRO B CA 1
ATOM 2434 C C . PRO B 1 44 ? -22.438 16.781 15.336 1 97.5 44 PRO B C 1
ATOM 2436 O O . PRO B 1 44 ? -21.297 16.297 15.195 1 97.5 44 PRO B O 1
ATOM 2439 N N . ASP B 1 45 ? -22.703 17.578 16.297 1 97.62 45 ASP B N 1
ATOM 2440 C CA . ASP B 1 45 ? -21.719 18.219 17.141 1 97.62 45 ASP B CA 1
ATOM 2441 C C . ASP B 1 45 ? -20.906 17.188 17.922 1 97.62 45 ASP B C 1
ATOM 2443 O O . ASP B 1 45 ? -19.703 17.344 18.109 1 97.62 45 ASP B O 1
ATOM 2447 N N . SER B 1 46 ? -21.531 16.125 18.281 1 97.62 46 SER B N 1
ATOM 2448 C CA . SER B 1 46 ? -20.875 15.18 19.156 1 97.62 46 SER B CA 1
ATOM 2449 C C . SER B 1 46 ? -20.109 14.125 18.359 1 97.62 46 SER B C 1
ATOM 2451 O O . SER B 1 46 ? -19.562 13.18 18.938 1 97.62 46 SER B O 1
ATOM 2453 N N . THR B 1 47 ? -20.016 14.32 17.016 1 97.94 47 THR B N 1
ATOM 2454 C CA . THR B 1 47 ? -19.312 13.367 16.156 1 97.94 47 THR B CA 1
ATOM 2455 C C . THR B 1 47 ? -17.812 13.359 16.469 1 97.94 47 THR B C 1
ATOM 2457 O O . THR B 1 47 ? -17.219 14.422 16.641 1 97.94 47 THR B O 1
ATOM 2460 N N . LEU B 1 48 ? -17.234 12.172 16.547 1 97.81 48 LEU B N 1
ATOM 2461 C CA . LEU B 1 48 ? -15.82 11.984 16.797 1 97.81 48 LEU B CA 1
ATOM 2462 C C . LEU B 1 48 ? -14.992 12.289 15.555 1 97.81 48 LEU B C 1
ATOM 2464 O O . LEU B 1 48 ? -15.336 11.852 14.453 1 97.81 48 LEU B O 1
ATOM 2468 N N . ALA B 1 49 ? -13.906 13.055 15.719 1 98.38 49 ALA B N 1
ATOM 2469 C CA . ALA B 1 49 ? -12.922 13.289 14.672 1 98.38 49 ALA B CA 1
ATOM 2470 C C . ALA B 1 49 ? -11.5 13.289 15.242 1 98.38 49 ALA B C 1
ATOM 2472 O O . ALA B 1 49 ? -11.32 13.297 16.453 1 98.38 49 ALA B O 1
ATOM 2473 N N . PHE B 1 50 ? -10.508 13.125 14.414 1 98.44 50 PHE B N 1
ATOM 2474 C CA . PHE B 1 50 ? -9.094 13.234 14.758 1 98.44 50 PHE B CA 1
ATOM 2475 C C . PHE B 1 50 ? -8.375 14.164 13.789 1 98.44 50 PHE B C 1
ATOM 2477 O O . PHE B 1 50 ? -8.547 14.047 12.57 1 98.44 50 PHE B O 1
ATOM 2484 N N . VAL B 1 51 ? -7.668 15.055 14.328 1 98.62 51 VAL B N 1
ATOM 2485 C CA . VAL B 1 51 ? -6.719 15.758 13.469 1 98.62 51 VAL B CA 1
ATOM 2486 C C . VAL B 1 51 ? -5.414 14.977 13.383 1 98.62 51 VAL B C 1
ATOM 2488 O O . VAL B 1 51 ? -4.93 14.453 14.391 1 98.62 51 VAL B O 1
ATOM 2491 N N . VAL B 1 52 ? -4.875 14.883 12.164 1 98.44 52 VAL B N 1
ATOM 2492 C CA . VAL B 1 52 ? -3.67 14.102 11.906 1 98.44 52 VAL B CA 1
ATOM 2493 C C . VAL B 1 52 ? -2.506 15.039 11.594 1 98.44 52 VAL B C 1
ATOM 2495 O O . VAL B 1 52 ? -2.57 15.82 10.641 1 98.44 52 VAL B O 1
ATOM 2498 N N . LEU B 1 53 ? -1.496 14.938 12.406 1 98.75 53 LEU B N 1
ATOM 2499 C CA . LEU B 1 53 ? -0.277 15.711 12.188 1 98.75 53 LEU B CA 1
ATOM 2500 C C . LEU B 1 53 ? 0.861 14.805 11.727 1 98.75 53 LEU B C 1
ATOM 2502 O O . LEU B 1 53 ? 0.875 13.609 12.031 1 98.75 53 LEU B O 1
ATOM 2506 N N . SER B 1 54 ? 1.762 15.352 10.992 1 98.44 54 SER B N 1
ATOM 2507 C CA . SER B 1 54 ? 3.021 14.672 10.719 1 98.44 54 SER B CA 1
ATOM 2508 C C . SER B 1 54 ? 4.172 15.289 11.5 1 98.44 54 SER B C 1
ATOM 2510 O O . SER B 1 54 ? 4.359 16.516 11.469 1 98.44 54 SER B O 1
ATOM 2512 N N . THR B 1 55 ? 4.867 14.516 12.258 1 98.31 55 THR B N 1
ATOM 2513 C CA . THR B 1 55 ? 6.09 14.922 12.945 1 98.31 55 THR B CA 1
ATOM 2514 C C . THR B 1 55 ? 7.297 14.797 12.023 1 98.31 55 THR B C 1
ATOM 2516 O O . THR B 1 55 ? 7.18 14.289 10.906 1 98.31 55 THR B O 1
ATOM 2519 N N . PRO B 1 56 ? 8.422 15.281 12.43 1 97.5 56 PRO B N 1
ATOM 2520 C CA . PRO B 1 56 ? 9.609 15.172 11.578 1 97.5 56 PRO B CA 1
ATOM 2521 C C . PRO B 1 56 ? 9.945 13.719 11.227 1 97.5 56 PRO B C 1
ATOM 2523 O O . PRO B 1 56 ? 10.375 13.438 10.109 1 97.5 56 PRO B O 1
ATOM 2526 N N . SER B 1 57 ? 9.625 12.828 12.047 1 97.75 57 SER B N 1
ATOM 2527 C CA . SER B 1 57 ? 10.031 11.438 11.844 1 97.75 57 SER B CA 1
ATOM 2528 C C . SER B 1 57 ? 9.18 10.766 10.781 1 97.75 57 SER B C 1
ATOM 2530 O O . SER B 1 57 ? 9.531 9.695 10.281 1 97.75 57 SER B O 1
ATOM 2532 N N . MET B 1 58 ? 8.094 11.352 10.406 1 97.62 58 MET B N 1
ATOM 2533 C CA . MET B 1 58 ? 7.223 10.789 9.375 1 97.62 58 MET B CA 1
ATOM 2534 C C . MET B 1 58 ? 7.98 10.594 8.07 1 97.62 58 MET B C 1
ATOM 2536 O O . MET B 1 58 ? 7.734 9.633 7.34 1 97.62 58 MET B O 1
ATOM 2540 N N . PHE B 1 59 ? 8.922 11.523 7.793 1 97.75 59 PHE B N 1
ATOM 2541 C CA . PHE B 1 59 ? 9.695 11.484 6.555 1 97.75 59 PHE B CA 1
ATOM 2542 C C . PHE B 1 59 ? 10.484 10.188 6.449 1 97.75 59 PHE B C 1
ATOM 2544 O O . PHE B 1 59 ? 10.438 9.5 5.426 1 97.75 59 PHE B O 1
ATOM 2551 N N . ASP B 1 60 ? 11.094 9.773 7.492 1 95.69 60 ASP B N 1
ATOM 2552 C CA . ASP B 1 60 ? 11.938 8.578 7.5 1 95.69 60 ASP B CA 1
ATOM 2553 C C . ASP B 1 60 ? 11.102 7.316 7.707 1 95.69 60 ASP B C 1
ATOM 2555 O O . ASP B 1 60 ? 11.391 6.273 7.113 1 95.69 60 ASP B O 1
ATOM 2559 N N . LYS B 1 61 ? 10.086 7.434 8.477 1 95.31 61 LYS B N 1
ATOM 2560 C CA . LYS B 1 61 ? 9.352 6.246 8.906 1 95.31 61 LYS B CA 1
ATOM 2561 C C . LYS B 1 61 ? 8.25 5.887 7.906 1 95.31 61 LYS B C 1
ATOM 2563 O O . LYS B 1 61 ? 7.867 4.723 7.789 1 95.31 61 LYS B O 1
ATOM 2568 N N . ALA B 1 62 ? 7.785 6.902 7.184 1 96.06 62 ALA B N 1
ATOM 2569 C CA . ALA B 1 62 ? 6.664 6.648 6.285 1 96.06 62 ALA B CA 1
ATOM 2570 C C . ALA B 1 62 ? 7.031 6.984 4.844 1 96.06 62 ALA B C 1
ATOM 2572 O O . ALA B 1 62 ? 6.875 6.152 3.945 1 96.06 62 ALA B O 1
ATOM 2573 N N . PHE B 1 63 ? 7.602 8.133 4.617 1 97.31 63 PHE B N 1
ATOM 2574 C CA . PHE B 1 63 ? 7.75 8.641 3.258 1 97.31 63 PHE B CA 1
ATOM 2575 C C . PHE B 1 63 ? 8.836 7.883 2.51 1 97.31 63 PHE B C 1
ATOM 2577 O O . PHE B 1 63 ? 8.625 7.418 1.39 1 97.31 63 PHE B O 1
ATOM 2584 N N . LYS B 1 64 ? 9.938 7.738 3.062 1 95.62 64 LYS B N 1
ATOM 2585 C CA . LYS B 1 64 ? 11.039 7.078 2.373 1 95.62 64 LYS B CA 1
ATOM 2586 C C . LYS B 1 64 ? 10.695 5.633 2.035 1 95.62 64 LYS B C 1
ATOM 2588 O O . LYS B 1 64 ? 10.883 5.191 0.899 1 95.62 64 LYS B O 1
ATOM 2593 N N . PRO B 1 65 ? 10.148 4.848 3.004 1 93.06 65 PRO B N 1
ATOM 2594 C CA . PRO B 1 65 ? 9.711 3.494 2.65 1 93.06 65 PRO B CA 1
ATOM 2595 C C . PRO B 1 65 ? 8.648 3.484 1.551 1 93.06 65 PRO B C 1
ATOM 2597 O O . PRO B 1 65 ? 8.672 2.613 0.677 1 93.06 65 PRO B O 1
ATOM 2600 N N . PHE B 1 66 ? 7.789 4.395 1.536 1 93.88 66 PHE B N 1
ATOM 2601 C CA . PHE B 1 66 ? 6.758 4.512 0.515 1 93.88 66 PHE B CA 1
ATOM 2602 C C . PHE B 1 66 ? 7.375 4.738 -0.859 1 93.88 66 PHE B C 1
ATOM 2604 O O . PHE B 1 66 ? 6.992 4.082 -1.832 1 93.88 66 PHE B O 1
ATOM 2611 N N . VAL B 1 67 ? 8.305 5.695 -0.95 1 93.31 67 VAL B N 1
ATOM 2612 C CA . VAL B 1 67 ? 8.977 6.008 -2.203 1 93.31 67 VAL B CA 1
ATOM 2613 C C . VAL B 1 67 ? 9.734 4.773 -2.703 1 93.31 67 VAL B C 1
ATOM 2615 O O . VAL B 1 67 ? 9.672 4.441 -3.889 1 93.31 67 VAL B O 1
ATOM 2618 N N . SER B 1 68 ? 10.414 4.137 -1.829 1 91.62 68 SER B N 1
ATOM 2619 C CA . SER B 1 68 ? 11.156 2.936 -2.195 1 91.62 68 SER B CA 1
ATOM 2620 C C . SER B 1 68 ? 10.234 1.867 -2.771 1 91.62 68 SER B C 1
ATOM 2622 O O . SER B 1 68 ? 10.57 1.214 -3.76 1 91.62 68 SER B O 1
ATOM 2624 N N . LYS B 1 69 ? 9.133 1.705 -2.178 1 89.81 69 LYS B N 1
ATOM 2625 C CA . LYS B 1 69 ? 8.156 0.741 -2.664 1 89.81 69 LYS B CA 1
ATOM 2626 C C . LYS B 1 69 ? 7.637 1.132 -4.047 1 89.81 69 LYS B C 1
ATOM 2628 O O . LYS B 1 69 ? 7.484 0.277 -4.922 1 89.81 69 LYS B O 1
ATOM 2633 N N . GLN B 1 70 ? 7.402 2.426 -4.207 1 88.25 70 GLN B N 1
ATOM 2634 C CA . GLN B 1 70 ? 6.934 2.896 -5.504 1 88.25 70 GLN B CA 1
ATOM 2635 C C . GLN B 1 70 ? 7.977 2.641 -6.59 1 88.25 70 GLN B C 1
ATOM 2637 O O . GLN B 1 70 ? 7.637 2.234 -7.703 1 88.25 70 GLN B O 1
ATOM 2642 N N . LEU B 1 71 ? 9.148 2.879 -6.293 1 87.25 71 LEU B N 1
ATOM 2643 C CA . LEU B 1 71 ? 10.234 2.66 -7.238 1 87.25 71 LEU B CA 1
ATOM 2644 C C . LEU B 1 71 ? 10.359 1.181 -7.59 1 87.25 71 LEU B C 1
ATOM 2646 O O . LEU B 1 71 ? 10.578 0.83 -8.75 1 87.25 71 LEU B O 1
ATOM 2650 N N . LEU B 1 72 ? 10.188 0.382 -6.629 1 85.44 72 LEU B N 1
ATOM 2651 C CA . LEU B 1 72 ? 10.227 -1.059 -6.855 1 85.44 72 LEU B CA 1
ATOM 2652 C C . LEU B 1 72 ? 9.078 -1.497 -7.758 1 85.44 72 LEU B C 1
ATOM 2654 O O . LEU B 1 72 ? 9.281 -2.264 -8.703 1 85.44 72 LEU B O 1
ATOM 2658 N N . LEU B 1 73 ? 7.922 -1.011 -7.488 1 85.94 73 LEU B N 1
ATOM 2659 C CA . LEU B 1 73 ? 6.742 -1.39 -8.258 1 85.94 73 LEU B CA 1
ATOM 2660 C C . LEU B 1 73 ? 6.867 -0.937 -9.703 1 85.94 73 LEU B C 1
ATOM 2662 O O . LEU B 1 73 ? 6.434 -1.64 -10.617 1 85.94 73 LEU B O 1
ATOM 2666 N N . LYS B 1 74 ? 7.477 0.089 -9.867 1 82.5 74 LYS B N 1
ATOM 2667 C CA . LYS B 1 74 ? 7.66 0.611 -11.219 1 82.5 74 LYS B CA 1
ATOM 2668 C C . LYS B 1 74 ? 8.539 -0.317 -12.047 1 82.5 74 LYS B C 1
ATOM 2670 O O . LYS B 1 74 ? 8.414 -0.368 -13.273 1 82.5 74 LYS B O 1
ATOM 2675 N N . ARG B 1 75 ? 9.32 -1.067 -11.422 1 82.88 75 ARG B N 1
ATOM 2676 C CA . ARG B 1 75 ? 10.219 -1.987 -12.117 1 82.88 75 ARG B CA 1
ATOM 2677 C C . ARG B 1 75 ? 9.477 -3.246 -12.555 1 82.88 75 ARG B C 1
ATOM 2679 O O . ARG B 1 75 ? 9.93 -3.953 -13.461 1 82.88 75 ARG B O 1
ATOM 2686 N N . ILE B 1 76 ? 8.375 -3.443 -11.914 1 86.94 76 ILE B N 1
ATOM 2687 C CA . ILE B 1 76 ? 7.578 -4.613 -12.258 1 86.94 76 ILE B CA 1
ATOM 2688 C C . ILE B 1 76 ? 6.629 -4.266 -13.406 1 86.94 76 ILE B C 1
ATOM 2690 O O . ILE B 1 76 ? 5.793 -3.367 -13.273 1 86.94 76 ILE B O 1
ATOM 2694 N N . ARG B 1 77 ? 6.633 -4.891 -14.539 1 82 77 ARG B N 1
ATOM 2695 C CA . ARG B 1 77 ? 5.969 -4.516 -15.781 1 82 77 ARG B CA 1
ATOM 2696 C C . ARG B 1 77 ? 4.496 -4.91 -15.758 1 82 77 ARG B C 1
ATOM 2698 O O . ARG B 1 77 ? 3.639 -4.152 -16.203 1 82 77 ARG B O 1
ATOM 2705 N N . ASP B 1 78 ? 4.199 -5.941 -15.109 1 92.44 78 ASP B N 1
ATOM 2706 C CA . ASP B 1 78 ? 2.811 -6.387 -15.141 1 92.44 78 ASP B CA 1
ATOM 2707 C C . ASP B 1 78 ? 2.047 -5.898 -13.914 1 92.44 78 ASP B C 1
ATOM 2709 O O . ASP B 1 78 ? 2.48 -6.109 -12.773 1 92.44 78 ASP B O 1
ATOM 2713 N N . PRO B 1 79 ? 0.853 -5.285 -14.125 1 94.62 79 PRO B N 1
ATOM 2714 C CA . PRO B 1 79 ? 0.097 -4.734 -12.992 1 94.62 79 PRO B CA 1
ATOM 2715 C C . PRO B 1 79 ? -0.316 -5.801 -11.984 1 94.62 79 PRO B C 1
ATOM 2717 O O . PRO B 1 79 ? -0.342 -5.535 -10.781 1 94.62 79 PRO B O 1
ATOM 2720 N N . VAL B 1 80 ? -0.644 -6.938 -12.438 1 96.69 80 VAL B N 1
ATOM 2721 C CA . VAL B 1 80 ? -1.004 -8.008 -11.523 1 96.69 80 VAL B CA 1
ATOM 2722 C C . VAL B 1 80 ? 0.206 -8.391 -10.672 1 96.69 80 VAL B C 1
ATOM 2724 O O . VAL B 1 80 ? 0.078 -8.617 -9.461 1 96.69 80 VAL B O 1
ATOM 2727 N N . ASP B 1 81 ? 1.37 -8.445 -11.328 1 96 81 ASP B N 1
ATOM 2728 C CA . ASP B 1 81 ? 2.592 -8.734 -10.578 1 96 81 ASP B CA 1
ATOM 2729 C C . ASP B 1 81 ? 2.875 -7.656 -9.539 1 96 81 ASP B C 1
ATOM 2731 O O . ASP B 1 81 ? 3.34 -7.949 -8.438 1 96 81 ASP B O 1
ATOM 2735 N N . GLN B 1 82 ? 2.572 -6.41 -9.875 1 94.81 82 GLN B N 1
ATOM 2736 C CA . GLN B 1 82 ? 2.703 -5.316 -8.914 1 94.81 82 GLN B CA 1
ATOM 2737 C C . GLN B 1 82 ? 1.77 -5.512 -7.727 1 94.81 82 GLN B C 1
ATOM 2739 O O . GLN B 1 82 ? 2.176 -5.332 -6.578 1 94.81 82 GLN B O 1
ATOM 2744 N N . CYS B 1 83 ? 0.582 -5.891 -8.047 1 96.56 83 CYS B N 1
ATOM 2745 C CA . CYS B 1 83 ? -0.429 -6.117 -7.023 1 96.56 83 CYS B CA 1
ATOM 2746 C C . CYS B 1 83 ? 0.002 -7.227 -6.07 1 96.56 83 CYS B C 1
ATOM 2748 O O . CYS B 1 83 ? -0.073 -7.066 -4.852 1 96.56 83 CYS B O 1
ATOM 2750 N N . ILE B 1 84 ? 0.473 -8.289 -6.648 1 96.81 84 ILE B N 1
ATOM 2751 C CA . ILE B 1 84 ? 0.93 -9.422 -5.852 1 96.81 84 ILE B CA 1
ATOM 2752 C C . ILE B 1 84 ? 2.104 -8.992 -4.973 1 96.81 84 ILE B C 1
ATOM 2754 O O . ILE B 1 84 ? 2.115 -9.266 -3.768 1 96.81 84 ILE B O 1
ATOM 2758 N N . SER B 1 85 ? 3.053 -8.312 -5.566 1 95.25 85 SER B N 1
ATOM 2759 C CA . SER B 1 85 ? 4.211 -7.82 -4.824 1 95.25 85 SER B CA 1
ATOM 2760 C C . SER B 1 85 ? 3.785 -6.918 -3.67 1 95.25 85 SER B C 1
ATOM 2762 O O . SER B 1 85 ? 4.312 -7.031 -2.561 1 95.25 85 SER B O 1
ATOM 2764 N N . HIS B 1 86 ? 2.846 -6.09 -3.91 1 93.06 86 HIS B N 1
ATOM 2765 C CA . HIS B 1 86 ? 2.332 -5.184 -2.893 1 93.06 86 HIS B CA 1
ATOM 2766 C C . HIS B 1 86 ? 1.776 -5.949 -1.698 1 93.06 86 HIS B C 1
ATOM 2768 O O . HIS B 1 86 ? 2.195 -5.723 -0.561 1 93.06 86 HIS B O 1
ATOM 2774 N N . HIS B 1 87 ? 0.954 -6.902 -1.906 1 92.81 87 HIS B N 1
ATOM 2775 C CA . HIS B 1 87 ? 0.297 -7.625 -0.824 1 92.81 87 HIS B CA 1
ATOM 2776 C C . HIS B 1 87 ? 1.29 -8.492 -0.057 1 92.81 87 HIS B C 1
ATOM 2778 O O . HIS B 1 87 ? 1.224 -8.586 1.171 1 92.81 87 HIS B O 1
ATOM 2784 N N . LEU B 1 88 ? 2.189 -9.102 -0.773 1 94 88 LEU B N 1
ATOM 2785 C CA . LEU B 1 88 ? 3.148 -9.977 -0.103 1 94 88 LEU B CA 1
ATOM 2786 C C . LEU B 1 88 ? 4.188 -9.156 0.658 1 94 88 LEU B C 1
ATOM 2788 O O . LEU B 1 88 ? 4.707 -9.602 1.683 1 94 88 LEU B O 1
ATOM 2792 N N . SER B 1 89 ? 4.461 -7.953 0.203 1 89.75 89 SER B N 1
ATOM 2793 C CA . SER B 1 89 ? 5.383 -7.09 0.932 1 89.75 89 SER B CA 1
ATOM 2794 C C . SER B 1 89 ? 4.789 -6.648 2.266 1 89.75 89 SER B C 1
ATOM 2796 O O . SER B 1 89 ? 5.523 -6.391 3.223 1 89.75 89 SER B O 1
ATOM 2798 N N . LEU B 1 90 ? 3.469 -6.492 2.338 1 85.25 90 LEU B N 1
ATOM 2799 C CA . LEU B 1 90 ? 2.793 -6.125 3.578 1 85.25 90 LEU B CA 1
ATOM 2800 C C . LEU B 1 90 ? 2.938 -7.227 4.621 1 85.25 90 LEU B C 1
ATOM 2802 O O . LEU B 1 90 ? 2.906 -6.953 5.824 1 85.25 90 LEU B O 1
ATOM 2806 N N . VAL B 1 91 ? 3.096 -8.477 4.152 1 86.31 91 VAL B N 1
ATOM 2807 C CA . VAL B 1 91 ? 3.359 -9.594 5.051 1 86.31 91 VAL B CA 1
ATOM 2808 C C . VAL B 1 91 ? 4.652 -9.344 5.824 1 86.31 91 VAL B C 1
ATOM 2810 O O . VAL B 1 91 ? 4.707 -9.555 7.039 1 86.31 91 VAL B O 1
ATOM 2813 N N . LYS B 1 92 ? 5.629 -8.859 5.156 1 82.69 92 LYS B N 1
ATOM 2814 C CA . LYS B 1 92 ? 6.918 -8.57 5.781 1 82.69 92 LYS B CA 1
ATOM 2815 C C . LYS B 1 92 ? 6.781 -7.512 6.871 1 82.69 92 LYS B C 1
ATOM 2817 O O . LYS B 1 92 ? 7.422 -7.602 7.918 1 82.69 92 LYS B O 1
ATOM 2822 N N . GLU B 1 93 ? 5.895 -6.602 6.621 1 74.94 93 GLU B N 1
ATOM 2823 C CA . GLU B 1 93 ? 5.703 -5.496 7.559 1 74.94 93 GLU B CA 1
ATOM 2824 C C . GLU B 1 93 ? 5.02 -5.969 8.836 1 74.94 93 GLU B C 1
ATOM 2826 O O . GLU B 1 93 ? 5.211 -5.383 9.906 1 74.94 93 GLU B O 1
ATOM 2831 N N . HIS B 1 94 ? 4.297 -7.012 8.742 1 76.19 94 HIS B N 1
ATOM 2832 C CA . HIS B 1 94 ? 3.576 -7.539 9.898 1 76.19 94 HIS B CA 1
ATOM 2833 C C . HIS B 1 94 ? 4.492 -8.375 10.781 1 76.19 94 HIS B C 1
ATOM 2835 O O . HIS B 1 94 ? 4.188 -8.602 11.953 1 76.19 94 HIS B O 1
ATOM 2841 N N . PHE B 1 95 ? 5.535 -8.914 10.164 1 80.25 95 PHE B N 1
ATOM 2842 C CA . PHE B 1 95 ? 6.496 -9.703 10.93 1 80.25 95 PHE B CA 1
ATOM 2843 C C . PHE B 1 95 ? 7.832 -8.977 11.031 1 80.25 95 PHE B C 1
ATOM 2845 O O . PHE B 1 95 ? 8.844 -9.453 10.516 1 80.25 95 PHE B O 1
ATOM 2852 N N . PRO B 1 96 ? 7.848 -7.965 11.852 1 75.44 96 PRO B N 1
ATOM 2853 C CA . PRO B 1 96 ? 9.086 -7.184 11.883 1 75.44 96 PRO B CA 1
ATOM 2854 C C . PRO B 1 96 ? 10.258 -7.961 12.469 1 75.44 96 PRO B C 1
ATOM 2856 O O . PRO B 1 96 ? 11.414 -7.723 12.102 1 75.44 96 PRO B O 1
ATOM 2859 N N . ASP B 1 97 ? 9.992 -8.961 13.289 1 82.56 97 ASP B N 1
ATOM 2860 C CA . ASP B 1 97 ? 11.055 -9.711 13.961 1 82.56 97 ASP B CA 1
ATOM 2861 C C . ASP B 1 97 ? 11.367 -11.008 13.219 1 82.56 97 ASP B C 1
ATOM 2863 O O . ASP B 1 97 ? 12.258 -11.758 13.617 1 82.56 97 ASP B O 1
ATOM 2867 N N . GLU B 1 98 ? 10.578 -11.281 12.227 1 85.62 98 GLU B N 1
ATOM 2868 C CA . GLU B 1 98 ? 10.75 -12.516 11.469 1 85.62 98 GLU B CA 1
ATOM 2869 C C . GLU B 1 98 ? 11.297 -12.227 10.07 1 85.62 98 GLU B C 1
ATOM 2871 O O . GLU B 1 98 ? 10.797 -11.352 9.367 1 85.62 98 GLU B O 1
ATOM 2876 N N . LYS B 1 99 ? 12.344 -12.852 9.773 1 90.69 99 LYS B N 1
ATOM 2877 C CA . LYS B 1 99 ? 12.867 -12.742 8.414 1 90.69 99 LYS B CA 1
ATOM 2878 C C . LYS B 1 99 ? 11.992 -13.516 7.43 1 90.69 99 LYS B C 1
ATOM 2880 O O . LYS B 1 99 ? 11.664 -14.672 7.664 1 90.69 99 LYS B O 1
ATOM 2885 N N . VAL B 1 100 ? 11.57 -12.844 6.41 1 94.19 100 VAL B N 1
ATOM 2886 C CA . VAL B 1 100 ? 10.773 -13.461 5.352 1 94.19 100 VAL B CA 1
ATOM 2887 C C . VAL B 1 100 ? 11.414 -13.18 3.994 1 94.19 100 VAL B C 1
ATOM 2889 O O . VAL B 1 100 ? 11.672 -12.023 3.656 1 94.19 100 VAL B O 1
ATOM 2892 N N . HIS B 1 101 ? 11.711 -14.273 3.258 1 95.38 101 HIS B N 1
ATOM 2893 C CA . HIS B 1 101 ? 12.195 -14.133 1.888 1 95.38 101 HIS B CA 1
ATOM 2894 C C . HIS B 1 101 ? 11.117 -14.516 0.882 1 95.38 101 HIS B C 1
ATOM 2896 O O . HIS B 1 101 ? 10.508 -15.578 0.994 1 95.38 101 HIS B O 1
ATOM 2902 N N . ILE B 1 102 ? 10.93 -13.656 -0.079 1 96.12 102 ILE B N 1
ATOM 2903 C CA . ILE B 1 102 ? 9.891 -13.891 -1.075 1 96.12 102 ILE B CA 1
ATOM 2904 C C . ILE B 1 102 ? 10.523 -14.062 -2.453 1 96.12 102 ILE B C 1
ATOM 2906 O O . ILE B 1 102 ? 11.367 -13.258 -2.859 1 96.12 102 ILE B O 1
ATOM 2910 N N . ILE B 1 103 ? 10.172 -15.117 -3.131 1 97.44 103 ILE B N 1
ATOM 2911 C CA . ILE B 1 103 ? 10.523 -15.312 -4.531 1 97.44 103 ILE B CA 1
ATOM 2912 C C . ILE B 1 103 ? 9.258 -15.352 -5.387 1 97.44 103 ILE B C 1
ATOM 2914 O O . ILE B 1 103 ? 8.383 -16.188 -5.164 1 97.44 103 ILE B O 1
ATOM 2918 N N . TYR B 1 104 ? 9.195 -14.492 -6.336 1 96.94 104 TYR B N 1
ATOM 2919 C CA . TYR B 1 104 ? 8.008 -14.391 -7.172 1 96.94 104 TYR B CA 1
ATOM 2920 C C . TYR B 1 104 ? 8.141 -15.25 -8.422 1 96.94 104 TYR B C 1
ATOM 2922 O O . TYR B 1 104 ? 9.258 -15.547 -8.859 1 96.94 104 TYR B O 1
ATOM 2930 N N . ASP B 1 105 ? 7.043 -15.617 -8.938 1 96.94 105 ASP B N 1
ATOM 2931 C CA . ASP B 1 105 ? 7.02 -16.547 -10.07 1 96.94 105 ASP B CA 1
ATOM 2932 C C . ASP B 1 105 ? 7.641 -15.898 -11.312 1 96.94 105 ASP B C 1
ATOM 2934 O O . ASP B 1 105 ? 8.109 -16.609 -12.211 1 96.94 105 ASP B O 1
ATOM 2938 N N . TYR B 1 106 ? 7.758 -14.57 -11.336 1 95.25 106 TYR B N 1
ATOM 2939 C CA . TYR B 1 106 ? 8.266 -13.891 -12.523 1 95.25 106 TYR B CA 1
ATOM 2940 C C . TYR B 1 106 ? 9.766 -13.633 -12.398 1 95.25 106 TYR B C 1
ATOM 2942 O O . TYR B 1 106 ? 10.383 -13.102 -13.328 1 95.25 106 TYR B O 1
ATOM 2950 N N . GLU B 1 107 ? 10.312 -13.992 -11.344 1 94.5 107 GLU B N 1
ATOM 2951 C CA . GLU B 1 107 ? 11.727 -13.695 -11.133 1 94.5 107 GLU B CA 1
ATOM 2952 C C . GLU B 1 107 ? 12.617 -14.75 -11.797 1 94.5 107 GLU B C 1
ATOM 2954 O O . GLU B 1 107 ? 12.312 -15.945 -11.75 1 94.5 107 GLU B O 1
ATOM 2959 N N . MET B 1 108 ? 13.703 -14.289 -12.375 1 93.62 108 MET B N 1
ATOM 2960 C CA . MET B 1 108 ? 14.648 -15.141 -13.094 1 93.62 108 MET B CA 1
ATOM 2961 C C . MET B 1 108 ? 16.078 -14.883 -12.617 1 93.62 108 MET B C 1
ATOM 2963 O O . MET B 1 108 ? 16.406 -13.773 -12.195 1 93.62 108 MET B O 1
ATOM 2967 N N . LEU B 1 109 ? 16.828 -15.898 -12.766 1 90.94 109 LEU B N 1
ATOM 2968 C CA . LEU B 1 109 ? 18.266 -15.781 -12.562 1 90.94 109 LEU B CA 1
ATOM 2969 C C . LEU B 1 109 ? 18.938 -15.156 -13.781 1 90.94 109 LEU B C 1
ATOM 2971 O O . LEU B 1 109 ? 18.344 -15.086 -14.852 1 90.94 109 LEU B O 1
ATOM 2975 N N . PRO B 1 110 ? 20.141 -14.727 -13.648 1 88.62 110 PRO B N 1
ATOM 2976 C CA . PRO B 1 110 ? 20.859 -14.133 -14.773 1 88.62 110 PRO B CA 1
ATOM 2977 C C . PRO B 1 110 ? 20.969 -15.078 -15.969 1 88.62 110 PRO B C 1
ATOM 2979 O O . PRO B 1 110 ? 20.969 -14.625 -17.125 1 88.62 110 PRO B O 1
ATOM 2982 N N . ASN B 1 111 ? 21.062 -16.344 -15.734 1 90.44 111 ASN B N 1
ATOM 2983 C CA . ASN B 1 111 ? 21.156 -17.312 -16.812 1 90.44 111 ASN B CA 1
ATOM 2984 C C . ASN B 1 111 ? 19.781 -17.625 -17.406 1 90.44 111 ASN B C 1
ATOM 2986 O O . ASN B 1 111 ? 19.625 -18.594 -18.141 1 90.44 111 ASN B O 1
ATOM 2990 N N . ARG B 1 112 ? 18.719 -16.953 -16.938 1 90.25 112 ARG B N 1
ATOM 2991 C CA . ARG B 1 112 ? 17.359 -16.969 -17.5 1 90.25 112 ARG B CA 1
ATOM 2992 C C . ARG B 1 112 ? 16.562 -18.156 -16.969 1 90.25 112 ARG B C 1
ATOM 2994 O O . ARG B 1 112 ? 15.523 -18.5 -17.516 1 90.25 112 ARG B O 1
ATOM 3001 N N . LYS B 1 113 ? 17.078 -18.781 -16 1 92.31 113 LYS B N 1
ATOM 3002 C CA . LYS B 1 113 ? 16.297 -19.797 -15.305 1 92.31 113 LYS B CA 1
ATOM 3003 C C . LYS B 1 113 ? 15.445 -19.172 -14.203 1 92.31 113 LYS B C 1
ATOM 3005 O O . LYS B 1 113 ? 15.828 -18.156 -13.609 1 92.31 113 LYS B O 1
ATOM 3010 N N . PRO B 1 114 ? 14.273 -19.844 -14.039 1 94.5 114 PRO B N 1
ATOM 3011 C CA . PRO B 1 114 ? 13.453 -19.328 -12.938 1 94.5 114 PRO B CA 1
ATOM 3012 C C . PRO B 1 114 ? 14.148 -19.453 -11.578 1 94.5 114 PRO B C 1
ATOM 3014 O O . PRO B 1 114 ? 14.898 -20.406 -11.344 1 94.5 114 PRO B O 1
ATOM 3017 N N . LYS B 1 115 ? 13.891 -18.531 -10.719 1 95.94 115 LYS B N 1
ATOM 3018 C CA . LYS B 1 115 ? 14.469 -18.562 -9.375 1 95.94 115 LYS B CA 1
ATOM 3019 C C . LYS B 1 115 ? 13.914 -19.734 -8.57 1 95.94 115 LYS B C 1
ATOM 3021 O O . LYS B 1 115 ? 14.562 -20.219 -7.633 1 95.94 115 LYS B O 1
ATOM 3026 N N . PHE B 1 116 ? 12.727 -20.203 -8.852 1 96.56 116 PHE B N 1
ATOM 3027 C CA . PHE B 1 116 ? 12.188 -21.453 -8.312 1 96.56 116 PHE B CA 1
ATOM 3028 C C . PHE B 1 116 ? 11.164 -22.062 -9.273 1 96.56 116 PHE B C 1
ATOM 3030 O O . PHE B 1 116 ? 10.602 -21.359 -10.109 1 96.56 116 PHE B O 1
ATOM 3037 N N . LEU B 1 117 ? 10.961 -23.266 -9.164 1 98.25 117 LEU B N 1
ATOM 3038 C CA . LEU B 1 117 ? 9.984 -23.969 -9.992 1 98.25 117 LEU B CA 1
ATOM 3039 C C . LEU B 1 117 ? 8.625 -24.016 -9.312 1 98.25 117 LEU B C 1
ATOM 3041 O O . LEU B 1 117 ? 8.359 -24.891 -8.484 1 98.25 117 LEU B O 1
ATOM 3045 N N . ALA B 1 118 ? 7.738 -23.172 -9.789 1 98.38 118 ALA B N 1
ATOM 3046 C CA . ALA B 1 118 ? 6.457 -22.922 -9.141 1 98.38 118 ALA B CA 1
ATOM 3047 C C . ALA B 1 118 ? 5.574 -24.156 -9.156 1 98.38 118 ALA B C 1
ATOM 3049 O O . ALA B 1 118 ? 4.945 -24.5 -8.156 1 98.38 118 ALA B O 1
ATOM 3050 N N . GLN B 1 119 ? 5.531 -24.859 -10.234 1 98.56 119 GLN B N 1
ATOM 3051 C CA . GLN B 1 119 ? 4.66 -26.031 -10.352 1 98.56 119 GLN B CA 1
ATOM 3052 C C . GLN B 1 119 ? 5.125 -27.156 -9.445 1 98.56 119 GLN B C 1
ATOM 3054 O O . GLN B 1 119 ? 4.309 -27.875 -8.859 1 98.56 119 GLN B O 1
ATOM 3059 N N . THR B 1 120 ? 6.418 -27.297 -9.336 1 98.62 120 THR B N 1
ATOM 3060 C CA . THR B 1 120 ? 6.973 -28.297 -8.422 1 98.62 120 THR B CA 1
ATOM 3061 C C . THR B 1 120 ? 6.613 -27.953 -6.973 1 98.62 120 THR B C 1
ATOM 3063 O O . THR B 1 120 ? 6.199 -28.828 -6.211 1 98.62 120 THR B O 1
ATOM 3066 N N . ALA B 1 121 ? 6.746 -26.688 -6.672 1 98.69 121 ALA B N 1
ATOM 3067 C CA . ALA B 1 121 ? 6.41 -26.25 -5.32 1 98.69 121 ALA B CA 1
ATOM 3068 C C . ALA B 1 121 ? 4.945 -26.531 -5.004 1 98.69 121 ALA B C 1
ATOM 3070 O O . ALA B 1 121 ? 4.621 -27.016 -3.914 1 98.69 121 ALA B O 1
ATOM 3071 N N . ALA B 1 122 ? 4.066 -26.234 -5.918 1 98.81 122 ALA B N 1
ATOM 3072 C CA . ALA B 1 122 ? 2.641 -26.484 -5.727 1 98.81 122 ALA B CA 1
ATOM 3073 C C . ALA B 1 122 ? 2.367 -27.969 -5.543 1 98.81 122 ALA B C 1
ATOM 3075 O O . ALA B 1 122 ? 1.561 -28.359 -4.695 1 98.81 122 ALA B O 1
ATOM 3076 N N . HIS B 1 123 ? 3.059 -28.812 -6.254 1 98.81 123 HIS B N 1
ATOM 3077 C CA . HIS B 1 123 ? 2.857 -30.25 -6.195 1 98.81 123 HIS B CA 1
ATOM 3078 C C . HIS B 1 123 ? 3.307 -30.812 -4.852 1 98.81 123 HIS B C 1
ATOM 3080 O O . HIS B 1 123 ? 2.545 -31.516 -4.184 1 98.81 123 HIS B O 1
ATOM 3086 N N . VAL B 1 124 ? 4.52 -30.438 -4.414 1 98.62 124 VAL B N 1
ATOM 3087 C CA . VAL B 1 124 ? 5.094 -31.062 -3.227 1 98.62 124 VAL B CA 1
ATOM 3088 C C . VAL B 1 124 ? 4.402 -30.531 -1.977 1 98.62 124 VAL B C 1
ATOM 3090 O O . VAL B 1 124 ? 4.438 -31.156 -0.918 1 98.62 124 VAL B O 1
ATOM 3093 N N . SER B 1 125 ? 3.789 -29.375 -2.084 1 98.5 125 SER B N 1
ATOM 3094 C CA . SER B 1 125 ? 3.062 -28.812 -0.95 1 98.5 125 SER B CA 1
ATOM 3095 C C . SER B 1 125 ? 1.667 -29.422 -0.832 1 98.5 125 SER B C 1
ATOM 3097 O O . SER B 1 125 ? 0.979 -29.219 0.171 1 98.5 125 SER B O 1
ATOM 3099 N N . GLY B 1 126 ? 1.252 -30.078 -1.892 1 98.56 126 GLY B N 1
ATOM 3100 C CA . GLY B 1 126 ? -0.074 -30.672 -1.896 1 98.56 126 GLY B CA 1
ATOM 3101 C C . GLY B 1 126 ? -1.145 -29.75 -2.432 1 98.56 126 GLY B C 1
ATOM 3102 O O . GLY B 1 126 ? -2.328 -30.094 -2.441 1 98.56 126 GLY B O 1
ATOM 3103 N N . ALA B 1 127 ? -0.784 -28.594 -2.947 1 98.5 127 ALA B N 1
ATOM 3104 C CA . ALA B 1 127 ? -1.733 -27.578 -3.391 1 98.5 127 ALA B CA 1
ATOM 3105 C C . ALA B 1 127 ? -2.416 -27.984 -4.691 1 98.5 127 ALA B C 1
ATOM 3107 O O . ALA B 1 127 ? -3.621 -27.797 -4.855 1 98.5 127 ALA B O 1
ATOM 3108 N N . ALA B 1 128 ? -1.685 -28.547 -5.594 1 98.81 128 ALA B N 1
ATOM 3109 C CA . ALA B 1 128 ? -2.156 -28.938 -6.922 1 98.81 128 ALA B CA 1
ATOM 3110 C C . ALA B 1 128 ? -1.317 -30.078 -7.488 1 98.81 128 ALA B C 1
ATOM 3112 O O . ALA B 1 128 ? -0.131 -30.203 -7.176 1 98.81 128 ALA B O 1
ATOM 3113 N N . TYR B 1 129 ? -1.944 -30.906 -8.281 1 98.88 129 TYR B N 1
ATOM 3114 C CA . TYR B 1 129 ? -1.229 -32 -8.906 1 98.88 129 TYR B CA 1
ATOM 3115 C C . TYR B 1 129 ? -0.562 -31.578 -10.203 1 98.88 129 TYR B C 1
ATOM 3117 O O . TYR B 1 129 ? -1.219 -31.016 -11.094 1 98.88 129 TYR B O 1
ATOM 3125 N N . TYR B 1 130 ? 0.709 -31.797 -10.305 1 98.81 130 TYR B N 1
ATOM 3126 C CA . TYR B 1 130 ? 1.492 -31.438 -11.484 1 98.81 130 TYR B CA 1
ATOM 3127 C C . TYR B 1 130 ? 1.529 -32.594 -12.484 1 98.81 130 TYR B C 1
ATOM 3129 O O . TYR B 1 130 ? 2.373 -33.5 -12.383 1 98.81 130 TYR B O 1
ATOM 3137 N N . TYR B 1 131 ? 0.673 -32.531 -13.5 1 98.69 131 TYR B N 1
ATOM 3138 C CA . TYR B 1 131 ? 0.604 -33.562 -14.531 1 98.69 131 TYR B CA 1
ATOM 3139 C C . TYR B 1 131 ? 1.664 -33.344 -15.602 1 98.69 131 TYR B C 1
ATOM 3141 O O . TYR B 1 131 ? 1.754 -32.25 -16.172 1 98.69 131 TYR B O 1
ATOM 3149 N N . GLN B 1 132 ? 2.361 -34.344 -15.828 1 97.88 132 GLN B N 1
ATOM 3150 C CA . GLN B 1 132 ? 3.451 -34.281 -16.797 1 97.88 132 GLN B CA 1
ATOM 3151 C C . GLN B 1 132 ? 3.373 -35.438 -17.781 1 97.88 132 GLN B C 1
ATOM 3153 O O . GLN B 1 132 ? 2.553 -36.344 -17.625 1 97.88 132 GLN B O 1
ATOM 3158 N N . ARG B 1 133 ? 4.234 -35.312 -18.797 1 97.12 133 ARG B N 1
ATOM 3159 C CA . ARG B 1 133 ? 4.309 -36.375 -19.812 1 97.12 133 ARG B CA 1
ATOM 3160 C C . ARG B 1 133 ? 4.504 -37.719 -19.156 1 97.12 133 ARG B C 1
ATOM 3162 O O . ARG B 1 133 ? 3.916 -38.719 -19.594 1 97.12 133 ARG B O 1
ATOM 3169 N N . LYS B 1 134 ? 5.277 -37.781 -18.094 1 95.12 134 LYS B N 1
ATOM 3170 C CA . LYS B 1 134 ? 5.613 -39.062 -17.438 1 95.12 134 LYS B CA 1
ATOM 3171 C C . LYS B 1 134 ? 4.387 -39.656 -16.75 1 95.12 134 LYS B C 1
ATOM 3173 O O . LYS B 1 134 ? 4.41 -40.812 -16.344 1 95.12 134 LYS B O 1
ATOM 3178 N N . ASP B 1 135 ? 3.326 -38.906 -16.578 1 94.75 135 ASP B N 1
ATOM 3179 C CA . ASP B 1 135 ? 2.105 -39.375 -15.938 1 94.75 135 ASP B CA 1
ATOM 3180 C C . ASP B 1 135 ? 1.186 -40.062 -16.938 1 94.75 135 ASP B C 1
ATOM 3182 O O . ASP B 1 135 ? 0.096 -40.531 -16.578 1 94.75 135 ASP B O 1
ATOM 3186 N N . VAL B 1 136 ? 1.61 -40.094 -18.172 1 95.12 136 VAL B N 1
ATOM 3187 C CA . VAL B 1 136 ? 0.887 -40.781 -19.234 1 95.12 136 VAL B CA 1
ATOM 3188 C C . VAL B 1 136 ? 1.635 -42.062 -19.625 1 95.12 136 VAL B C 1
ATOM 3190 O O . VAL B 1 136 ? 2.77 -42 -20.109 1 95.12 136 VAL B O 1
ATOM 3193 N N . LYS B 1 137 ? 1.018 -43.125 -19.484 1 92.56 137 LYS B N 1
ATOM 3194 C CA . LYS B 1 137 ? 1.654 -44.438 -19.75 1 92.56 137 LYS B CA 1
ATOM 3195 C C . LYS B 1 137 ? 1.84 -44.656 -21.234 1 92.56 137 LYS B C 1
ATOM 3197 O O . LYS B 1 137 ? 2.93 -45 -21.688 1 92.56 137 LYS B O 1
ATOM 3202 N N . CYS B 1 138 ? 0.756 -44.531 -22 1 90.31 138 CYS B N 1
ATOM 3203 C CA . CYS B 1 138 ? 0.814 -44.656 -23.453 1 90.31 138 CYS B CA 1
ATOM 3204 C C . CYS B 1 138 ? 1.072 -43.312 -24.109 1 90.31 138 CYS B C 1
ATOM 3206 O O . CYS B 1 138 ? 0.14 -42.656 -24.578 1 90.31 138 CYS B O 1
ATOM 3208 N N . ASP B 1 139 ? 2.246 -42.906 -24.203 1 88.19 139 ASP B N 1
ATOM 3209 C CA . ASP B 1 139 ? 2.719 -41.594 -24.672 1 88.19 139 ASP B CA 1
ATOM 3210 C C . ASP B 1 139 ? 2.502 -41.438 -26.188 1 88.19 139 ASP B C 1
ATOM 3212 O O . ASP B 1 139 ? 3.242 -42.031 -26.984 1 88.19 139 ASP B O 1
ATOM 3216 N N . PRO B 1 140 ? 1.533 -40.656 -26.594 1 92.69 140 PRO B N 1
ATOM 3217 C CA . PRO B 1 140 ? 1.174 -40.594 -28.016 1 92.69 140 PRO B CA 1
ATOM 3218 C C . PRO B 1 140 ? 1.895 -39.5 -28.766 1 92.69 140 PRO B C 1
ATOM 3220 O O . PRO B 1 140 ? 1.614 -39.25 -29.953 1 92.69 140 PRO B O 1
ATOM 3223 N N . TRP B 1 141 ? 2.898 -38.75 -28.328 1 95.69 141 TRP B N 1
ATOM 3224 C CA . TRP B 1 141 ? 3.318 -37.469 -28.875 1 95.69 141 TRP B CA 1
ATOM 3225 C C . TRP B 1 141 ? 4.633 -37.594 -29.641 1 95.69 141 TRP B C 1
ATOM 3227 O O . TRP B 1 141 ? 5.086 -36.656 -30.297 1 95.69 141 TRP B O 1
ATOM 3237 N N . GLY B 1 142 ? 5.273 -38.75 -29.672 1 93.88 142 GLY B N 1
ATOM 3238 C CA . GLY B 1 142 ? 6.523 -38.938 -30.391 1 93.88 142 GLY B CA 1
ATOM 3239 C C . GLY B 1 142 ? 7.637 -38.031 -29.906 1 93.88 142 GLY B C 1
ATOM 3240 O O . GLY B 1 142 ? 7.941 -37.969 -28.719 1 93.88 142 GLY B O 1
ATOM 3241 N N . GLU B 1 143 ? 8.133 -37.188 -30.844 1 93.81 143 GLU B N 1
ATOM 3242 C CA . GLU B 1 143 ? 9.297 -36.344 -30.531 1 93.81 143 GLU B CA 1
ATOM 3243 C C . GLU B 1 143 ? 8.875 -34.969 -30.047 1 93.81 143 GLU B C 1
ATOM 3245 O O . GLU B 1 143 ? 9.719 -34.156 -29.703 1 93.81 143 GLU B O 1
ATOM 3250 N N . LYS B 1 144 ? 7.605 -34.781 -29.922 1 95.62 144 LYS B N 1
ATOM 3251 C CA . LYS B 1 144 ? 7.117 -33.438 -29.531 1 95.62 144 LYS B CA 1
ATOM 3252 C C . LYS B 1 144 ? 7.402 -33.188 -28.062 1 95.62 144 LYS B C 1
ATOM 3254 O O . LYS B 1 144 ? 7.262 -34.062 -27.219 1 95.62 144 LYS B O 1
ATOM 3259 N N . LYS B 1 145 ? 7.828 -32 -27.797 1 95.88 145 LYS B N 1
ATOM 3260 C CA . LYS B 1 145 ? 7.988 -31.562 -26.406 1 95.88 145 LYS B CA 1
ATOM 3261 C C . LYS B 1 145 ? 6.637 -31.266 -25.766 1 95.88 145 LYS B C 1
ATOM 3263 O O . LYS B 1 145 ? 5.809 -30.562 -26.359 1 95.88 145 LYS B O 1
ATOM 3268 N N . ILE B 1 146 ? 6.355 -31.828 -24.594 1 97.25 146 ILE B N 1
ATOM 3269 C CA . ILE B 1 146 ? 5.094 -31.656 -23.891 1 97.25 146 ILE B CA 1
ATOM 3270 C C . ILE B 1 146 ? 5.363 -31.047 -22.516 1 97.25 146 ILE B C 1
ATOM 3272 O O . ILE B 1 146 ? 6.059 -31.641 -21.688 1 97.25 146 ILE B O 1
ATOM 3276 N N . TYR B 1 147 ? 4.871 -29.906 -22.328 1 97.06 147 TYR B N 1
ATOM 3277 C CA . TYR B 1 147 ? 4.996 -29.234 -21.031 1 97.06 147 TYR B CA 1
ATOM 3278 C C . TYR B 1 147 ? 3.91 -29.703 -20.078 1 97.06 147 TYR B C 1
ATOM 3280 O O . TYR B 1 147 ? 2.768 -29.938 -20.484 1 97.06 147 TYR B O 1
ATOM 3288 N N . GLY B 1 148 ? 4.266 -29.875 -18.812 1 98.19 148 GLY B N 1
ATOM 3289 C CA . GLY B 1 148 ? 3.303 -30.234 -17.797 1 98.19 148 GLY B CA 1
ATOM 3290 C C . GLY B 1 148 ? 2.496 -29.062 -17.281 1 98.19 148 GLY B C 1
ATOM 3291 O O . GLY B 1 148 ? 2.822 -27.906 -17.578 1 98.19 148 GLY B O 1
ATOM 3292 N N . VAL B 1 149 ? 1.459 -29.375 -16.5 1 98.81 149 VAL B N 1
ATOM 3293 C CA . VAL B 1 149 ? 0.596 -28.328 -15.969 1 98.81 149 VAL B CA 1
ATOM 3294 C C . VAL B 1 149 ? -0.033 -28.797 -14.656 1 98.81 149 VAL B C 1
ATOM 3296 O O . VAL B 1 149 ? -0.352 -29.969 -14.5 1 98.81 149 VAL B O 1
ATOM 3299 N N . CYS B 1 150 ? -0.18 -27.828 -13.758 1 98.88 150 CYS B N 1
ATOM 3300 C CA . CYS B 1 150 ? -0.838 -28.109 -12.484 1 98.88 150 CYS B CA 1
ATOM 3301 C C . CYS B 1 150 ? -2.35 -27.938 -12.609 1 98.88 150 CYS B C 1
ATOM 3303 O O . CYS B 1 150 ? -2.83 -27 -13.242 1 98.88 150 CYS B O 1
ATOM 3305 N N . ILE B 1 151 ? -3.074 -28.875 -11.984 1 98.88 151 ILE B N 1
ATOM 3306 C CA . ILE B 1 151 ? -4.523 -28.766 -11.859 1 98.88 151 ILE B CA 1
ATOM 3307 C C . ILE B 1 151 ? -4.918 -28.797 -10.383 1 98.88 151 ILE B C 1
ATOM 3309 O O . ILE B 1 151 ? -4.555 -29.734 -9.656 1 98.88 151 ILE B O 1
ATOM 3313 N N . HIS B 1 152 ? -5.57 -27.734 -9.93 1 98.88 152 HIS B N 1
ATOM 3314 C CA . HIS B 1 152 ? -6.09 -27.609 -8.57 1 98.88 152 HIS B CA 1
ATOM 3315 C C . HIS B 1 152 ? -7.406 -28.359 -8.414 1 98.88 152 HIS B C 1
ATOM 3317 O O . HIS B 1 152 ? -8.258 -28.312 -9.305 1 98.88 152 HIS B O 1
ATOM 3323 N N . PRO B 1 153 ? -7.586 -29.062 -7.355 1 98.5 153 PRO B N 1
ATOM 3324 C CA . PRO B 1 153 ? -8.781 -29.906 -7.227 1 98.5 153 PRO B CA 1
ATOM 3325 C C . PRO B 1 153 ? -10.07 -29.094 -7.164 1 98.5 153 PRO B C 1
ATOM 3327 O O . PRO B 1 153 ? -11.141 -29.609 -7.484 1 98.5 153 PRO B O 1
ATOM 3330 N N . GLN B 1 154 ? -10.008 -27.812 -6.816 1 98.44 154 GLN B N 1
ATOM 3331 C CA . GLN B 1 154 ? -11.219 -27 -6.688 1 98.44 154 GLN B CA 1
ATOM 3332 C C . GLN B 1 154 ? -11.359 -26.031 -7.863 1 98.44 154 GLN B C 1
ATOM 3334 O O . GLN B 1 154 ? -12.477 -25.719 -8.281 1 98.44 154 GLN B O 1
ATOM 3339 N N . TYR B 1 155 ? -10.234 -25.672 -8.445 1 98.69 155 TYR B N 1
ATOM 3340 C CA . TYR B 1 155 ? -10.312 -24.578 -9.406 1 98.69 155 TYR B CA 1
ATOM 3341 C C . TYR B 1 155 ? -9.883 -25.047 -10.797 1 98.69 155 TYR B C 1
ATOM 3343 O O . TYR B 1 155 ? -9.852 -24.266 -11.742 1 98.69 155 TYR B O 1
ATOM 3351 N N . GLY B 1 156 ? -9.555 -26.375 -10.898 1 98.62 156 GLY B N 1
ATOM 3352 C CA . GLY B 1 156 ? -9 -26.797 -12.172 1 98.62 156 GLY B CA 1
ATOM 3353 C C . GLY B 1 156 ? -7.77 -26.016 -12.578 1 98.62 156 GLY B C 1
ATOM 3354 O O . GLY B 1 156 ? -6.816 -25.891 -11.797 1 98.62 156 GLY B O 1
ATOM 3355 N N . GLY B 1 157 ? -7.879 -25.422 -13.719 1 98.62 157 GLY B N 1
ATOM 3356 C CA . GLY B 1 157 ? -6.758 -24.609 -14.18 1 98.62 157 GLY B CA 1
ATOM 3357 C C . GLY B 1 157 ? -6.941 -23.125 -13.914 1 98.62 157 GLY B C 1
ATOM 3358 O O . GLY B 1 157 ? -6.086 -22.312 -14.273 1 98.62 157 GLY B O 1
ATOM 3359 N N . TRP B 1 158 ? -8.062 -22.734 -13.219 1 98.5 158 TRP B N 1
ATOM 3360 C CA . TRP B 1 158 ? -8.383 -21.328 -13 1 98.5 158 TRP B CA 1
ATOM 3361 C C . TRP B 1 158 ? -7.711 -20.812 -11.727 1 98.5 158 TRP B C 1
ATOM 3363 O O . TRP B 1 158 ? -8.383 -20.312 -10.82 1 98.5 158 TRP B O 1
ATOM 3373 N N . PHE B 1 159 ? -6.41 -20.875 -11.656 1 98.62 159 PHE B N 1
ATOM 3374 C CA . PHE B 1 159 ? -5.555 -20.375 -10.578 1 98.62 159 PHE B CA 1
ATOM 3375 C C . PHE B 1 159 ? -4.141 -20.141 -11.086 1 98.62 159 PHE B C 1
ATOM 3377 O O . PHE B 1 159 ? -3.824 -20.453 -12.242 1 98.62 159 PHE B O 1
ATOM 3384 N N . ALA B 1 160 ? -3.33 -19.453 -10.367 1 98.56 160 ALA B N 1
ATOM 3385 C CA . ALA B 1 160 ? -1.919 -19.234 -10.688 1 98.56 160 ALA B CA 1
ATOM 3386 C C . ALA B 1 160 ? -1.046 -19.406 -9.453 1 98.56 160 ALA B C 1
ATOM 3388 O O . ALA B 1 160 ? -1.5 -19.172 -8.328 1 98.56 160 ALA B O 1
ATOM 3389 N N . ILE B 1 161 ? 0.124 -19.875 -9.633 1 98.81 161 ILE B N 1
ATOM 3390 C CA . ILE B 1 161 ? 1.139 -19.953 -8.586 1 98.81 161 ILE B CA 1
ATOM 3391 C C . ILE B 1 161 ? 2.014 -18.703 -8.625 1 98.81 161 ILE B C 1
ATOM 3393 O O . ILE B 1 161 ? 2.709 -18.453 -9.617 1 98.81 161 ILE B O 1
ATOM 3397 N N . ARG B 1 162 ? 2.004 -17.984 -7.547 1 98.38 162 ARG B N 1
ATOM 3398 C CA . ARG B 1 162 ? 2.459 -16.594 -7.656 1 98.38 162 ARG B CA 1
ATOM 3399 C C . ARG B 1 162 ? 3.801 -16.406 -6.957 1 98.38 162 ARG B C 1
ATOM 3401 O O . ARG B 1 162 ? 4.59 -15.539 -7.34 1 98.38 162 ARG B O 1
ATOM 3408 N N . ALA B 1 163 ? 4.062 -17.188 -5.918 1 98.56 163 ALA B N 1
ATOM 3409 C CA . ALA B 1 163 ? 5.277 -16.969 -5.145 1 98.56 163 ALA B CA 1
ATOM 3410 C C . ALA B 1 163 ? 5.531 -18.109 -4.168 1 98.56 163 ALA B C 1
ATOM 3412 O O . ALA B 1 163 ? 4.684 -18.984 -3.998 1 98.56 163 ALA B O 1
ATOM 3413 N N . ILE B 1 164 ? 6.707 -18.094 -3.672 1 98.44 164 ILE B N 1
ATOM 3414 C CA . ILE B 1 164 ? 7.047 -18.906 -2.508 1 98.44 164 ILE B CA 1
ATOM 3415 C C . ILE B 1 164 ? 7.59 -18 -1.396 1 98.44 164 ILE B C 1
ATOM 3417 O O . ILE B 1 164 ? 8.414 -17.125 -1.646 1 98.44 164 ILE B O 1
ATOM 3421 N N . LEU B 1 165 ? 7.02 -18.109 -0.217 1 97.75 165 LEU B N 1
ATOM 3422 C CA . LEU B 1 165 ? 7.484 -17.438 0.991 1 97.75 165 LEU B CA 1
ATOM 3423 C C . LEU B 1 165 ? 8.367 -18.359 1.822 1 97.75 165 LEU B C 1
ATOM 3425 O O . LEU B 1 165 ? 7.953 -19.453 2.186 1 97.75 165 LEU B O 1
ATOM 3429 N N . ILE B 1 166 ? 9.547 -17.859 2.17 1 97.81 166 ILE B N 1
ATOM 3430 C CA . ILE B 1 166 ? 10.484 -18.688 2.939 1 97.81 166 ILE B CA 1
ATOM 3431 C C . ILE B 1 166 ? 10.766 -18.016 4.281 1 97.81 166 ILE B C 1
ATOM 3433 O O . ILE B 1 166 ? 11.031 -16.812 4.34 1 97.81 166 ILE B O 1
ATOM 3437 N N . PHE B 1 167 ? 10.617 -18.766 5.32 1 96.44 167 PHE B N 1
ATOM 3438 C CA . PHE B 1 167 ? 10.953 -18.328 6.668 1 96.44 167 PHE B CA 1
ATOM 3439 C C . PHE B 1 167 ? 12.211 -19.016 7.172 1 96.44 167 PHE B C 1
ATOM 3441 O O . PHE B 1 167 ? 12.133 -20.031 7.855 1 96.44 167 PHE B O 1
ATOM 3448 N N . PRO B 1 168 ? 13.32 -18.391 6.969 1 96.25 168 PRO B N 1
ATOM 3449 C CA . PRO B 1 168 ? 14.602 -19.062 7.195 1 96.25 168 PRO B CA 1
ATOM 3450 C C . PRO B 1 168 ? 14.812 -19.453 8.656 1 96.25 168 PRO B C 1
ATOM 3452 O O . PRO B 1 168 ? 15.539 -20.406 8.953 1 96.25 168 PRO B O 1
ATOM 3455 N N . GLU B 1 169 ? 14.195 -18.781 9.555 1 95 169 GLU B N 1
ATOM 3456 C CA . GLU B 1 169 ? 14.461 -18.984 10.977 1 95 169 GLU B CA 1
ATOM 3457 C C . GLU B 1 169 ? 13.438 -19.922 11.609 1 95 169 GLU B C 1
ATOM 3459 O O . GLU B 1 169 ? 13.484 -20.172 12.812 1 95 169 GLU B O 1
ATOM 3464 N N . ILE B 1 170 ? 12.578 -20.406 10.875 1 95.25 170 ILE B N 1
ATOM 3465 C CA . ILE B 1 170 ? 11.562 -21.312 11.398 1 95.25 170 ILE B CA 1
ATOM 3466 C C . ILE B 1 170 ? 11.797 -22.719 10.852 1 95.25 170 ILE B C 1
ATOM 3468 O O . ILE B 1 170 ? 11.742 -22.938 9.641 1 95.25 170 ILE B O 1
ATOM 3472 N N . GLN B 1 171 ? 12.039 -23.703 11.773 1 96.12 171 GLN B N 1
ATOM 3473 C CA . GLN B 1 171 ? 12.25 -25.109 11.422 1 96.12 171 GLN B CA 1
ATOM 3474 C C . GLN B 1 171 ? 11.016 -25.938 11.742 1 96.12 171 GLN B C 1
ATOM 3476 O O . GLN B 1 171 ? 10.43 -25.812 12.812 1 96.12 171 GLN B O 1
ATOM 3481 N N . VAL B 1 172 ? 10.609 -26.766 10.703 1 97.12 172 VAL B N 1
ATOM 3482 C CA . VAL B 1 172 ? 9.398 -27.562 10.867 1 97.12 172 VAL B CA 1
ATOM 3483 C C . VAL B 1 172 ? 9.68 -29.031 10.516 1 97.12 172 VAL B C 1
ATOM 3485 O O . VAL B 1 172 ? 9.016 -29.609 9.656 1 97.12 172 VAL B O 1
ATOM 3488 N N . PRO B 1 173 ? 10.5 -29.766 11.227 1 94.94 173 PRO B N 1
ATOM 3489 C CA . PRO B 1 173 ? 10.891 -31.141 10.898 1 94.94 173 PRO B CA 1
ATOM 3490 C C . PRO B 1 173 ? 9.719 -32.125 10.984 1 94.94 173 PRO B C 1
ATOM 3492 O O . PRO B 1 173 ? 9.742 -33.156 10.336 1 94.94 173 PRO B O 1
ATOM 3495 N N . PHE B 1 174 ? 8.625 -31.766 11.664 1 94.38 174 PHE B N 1
ATOM 3496 C CA . PHE B 1 174 ? 7.527 -32.719 11.859 1 94.38 174 PHE B CA 1
ATOM 3497 C C . PHE B 1 174 ? 6.324 -32.312 11.008 1 94.38 174 PHE B C 1
ATOM 3499 O O . PHE B 1 174 ? 5.227 -32.844 11.195 1 94.38 174 PHE B O 1
ATOM 3506 N N . LEU B 1 175 ? 6.512 -31.359 10.141 1 95.44 175 LEU B N 1
ATOM 3507 C CA . LEU B 1 175 ? 5.434 -31 9.227 1 95.44 175 LEU B CA 1
ATOM 3508 C C . LEU B 1 175 ? 5.059 -32.188 8.344 1 95.44 175 LEU B C 1
ATOM 3510 O O . LEU B 1 175 ? 5.926 -32.812 7.723 1 95.44 175 LEU B O 1
ATOM 3514 N N . GLU B 1 176 ? 3.775 -32.562 8.359 1 94.5 176 GLU B N 1
ATOM 3515 C CA . GLU B 1 176 ? 3.309 -33.688 7.562 1 94.5 176 GLU B CA 1
ATOM 3516 C C . GLU B 1 176 ? 3.088 -33.281 6.109 1 94.5 176 GLU B C 1
ATOM 3518 O O . GLU B 1 176 ? 2.434 -32.281 5.836 1 94.5 176 GLU B O 1
ATOM 3523 N N . GLN B 1 177 ? 3.643 -34.031 5.258 1 96.5 177 GLN B N 1
ATOM 3524 C CA . GLN B 1 177 ? 3.473 -33.781 3.832 1 96.5 177 GLN B CA 1
ATOM 3525 C C . GLN B 1 177 ? 2.295 -34.594 3.27 1 96.5 177 GLN B C 1
ATOM 3527 O O . GLN B 1 177 ? 2.273 -35.812 3.344 1 96.5 177 GLN B O 1
ATOM 3532 N N . TYR B 1 178 ? 1.41 -33.906 2.703 1 95.5 178 TYR B N 1
ATOM 3533 C CA . TYR B 1 178 ? 0.286 -34.562 2.031 1 95.5 178 TYR B CA 1
ATOM 3534 C C . TYR B 1 178 ? 0.465 -34.531 0.519 1 95.5 178 TYR B C 1
ATOM 3536 O O . TYR B 1 178 ? 0.889 -33.5 -0.043 1 95.5 178 TYR B O 1
ATOM 3544 N N . ALA B 1 179 ? 0.139 -35.625 -0.11 1 96.62 179 ALA B N 1
ATOM 3545 C CA . ALA B 1 179 ? 0.181 -35.688 -1.569 1 96.62 179 ALA B CA 1
ATOM 3546 C C . ALA B 1 179 ? -0.936 -34.844 -2.182 1 96.62 179 ALA B C 1
ATOM 3548 O O . ALA B 1 179 ? -2.031 -34.75 -1.623 1 96.62 179 ALA B O 1
ATOM 3549 N N . PRO B 1 180 ? -0.61 -34.219 -3.287 1 98.12 180 PRO B N 1
ATOM 3550 C CA . PRO B 1 180 ? -1.693 -33.531 -3.967 1 98.12 180 PRO B CA 1
ATOM 3551 C C . PRO B 1 180 ? -2.797 -34.469 -4.457 1 98.12 180 PRO B C 1
ATOM 3553 O O . PRO B 1 180 ? -2.529 -35.625 -4.785 1 98.12 180 PRO B O 1
ATOM 3556 N N . ILE B 1 181 ? -3.945 -34 -4.57 1 98.25 181 ILE B N 1
ATOM 3557 C CA . ILE B 1 181 ? -5.09 -34.781 -5.016 1 98.25 181 ILE B CA 1
ATOM 3558 C C . ILE B 1 181 ? -5.004 -35 -6.523 1 98.25 181 ILE B C 1
ATOM 3560 O O . ILE B 1 181 ? -4.91 -34.031 -7.297 1 98.25 181 ILE B O 1
ATOM 3564 N N . ASP B 1 182 ? -5.027 -36.219 -6.93 1 98.31 182 ASP B N 1
ATOM 3565 C CA . ASP B 1 182 ? -5.113 -36.562 -8.344 1 98.31 182 ASP B CA 1
ATOM 3566 C C . ASP B 1 182 ? -6.551 -36.438 -8.852 1 98.31 182 ASP B C 1
ATOM 3568 O O . ASP B 1 182 ? -7.32 -37.406 -8.766 1 98.31 182 ASP B O 1
ATOM 3572 N N . CYS B 1 183 ? -6.898 -35.312 -9.492 1 98.38 183 CYS B N 1
ATOM 3573 C CA . CYS B 1 183 ? -8.281 -35.062 -9.883 1 98.38 183 CYS B CA 1
ATOM 3574 C C . CYS B 1 183 ? -8.484 -35.312 -11.375 1 98.38 183 CYS B C 1
ATOM 3576 O O . CYS B 1 183 ? -9.586 -35.156 -11.891 1 98.38 183 CYS B O 1
ATOM 3578 N N . VAL B 1 184 ? -7.492 -35.625 -12.102 1 98.38 184 VAL B N 1
ATOM 3579 C CA . VAL B 1 184 ? -7.539 -36.094 -13.477 1 98.38 184 VAL B CA 1
ATOM 3580 C C . VAL B 1 184 ? -7.074 -37.562 -13.531 1 98.38 184 VAL B C 1
ATOM 3582 O O . VAL B 1 184 ? -5.922 -37.844 -13.875 1 98.38 184 VAL B O 1
ATOM 3585 N N . THR B 1 185 ? -7.965 -38.469 -13.406 1 96 185 THR B N 1
ATOM 3586 C CA . 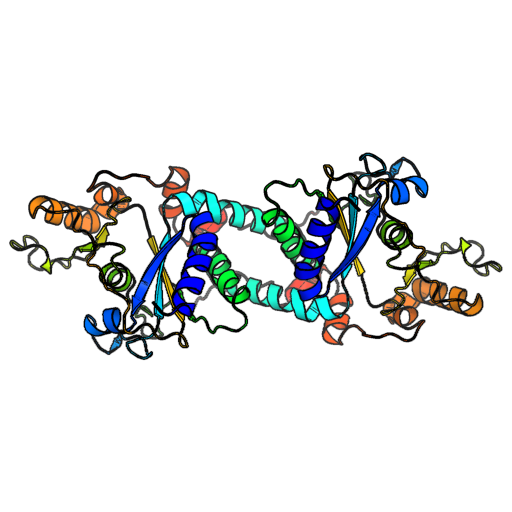THR B 1 185 ? -7.594 -39.812 -12.93 1 96 185 THR B CA 1
ATOM 3587 C C . THR B 1 185 ? -7.422 -40.781 -14.094 1 96 185 THR B C 1
ATOM 3589 O O . THR B 1 185 ? -6.75 -41.781 -13.961 1 96 185 THR B O 1
ATOM 3592 N N . THR B 1 186 ? -7.996 -40.469 -15.25 1 96.31 186 THR B N 1
ATOM 3593 C CA . THR B 1 186 ? -7.887 -41.406 -16.359 1 96.31 186 THR B CA 1
ATOM 3594 C C . THR B 1 186 ? -6.785 -41 -17.328 1 96.31 186 THR B C 1
ATOM 3596 O O . THR B 1 186 ? -6.492 -39.812 -17.453 1 96.31 186 THR B O 1
ATOM 3599 N N . GLU B 1 187 ? -6.25 -41.969 -17.922 1 96.38 187 GLU B N 1
ATOM 3600 C CA . GLU B 1 187 ? -5.207 -41.688 -18.906 1 96.38 187 GLU B CA 1
ATOM 3601 C C . GLU B 1 187 ? -5.738 -40.844 -20.062 1 96.38 187 GLU B C 1
ATOM 3603 O O . GLU B 1 187 ? -5.047 -39.938 -20.547 1 96.38 187 GLU B O 1
ATOM 3608 N N . GLU B 1 188 ? -6.926 -41.125 -20.5 1 96.44 188 GLU B N 1
ATOM 3609 C CA . GLU B 1 188 ? -7.551 -40.375 -21.578 1 96.44 188 GLU B CA 1
ATOM 3610 C C . GLU B 1 188 ? -7.664 -38.906 -21.219 1 96.44 188 GLU B C 1
ATOM 3612 O O . GLU B 1 188 ? -7.379 -38.031 -22.062 1 96.44 188 GLU B O 1
ATOM 3617 N N . LYS B 1 189 ? -8.078 -38.656 -20.062 1 97.62 189 LYS B N 1
ATOM 3618 C CA . LYS B 1 189 ? -8.234 -37.25 -19.625 1 97.62 189 LYS B CA 1
ATOM 3619 C C . LYS B 1 189 ? -6.879 -36.594 -19.453 1 97.62 189 LYS B C 1
ATOM 3621 O O . LYS B 1 189 ? -6.746 -35.375 -19.703 1 97.62 189 LYS B O 1
ATOM 3626 N N . ARG B 1 190 ? -5.926 -37.312 -19 1 98.31 190 ARG B N 1
ATOM 3627 C CA . ARG B 1 190 ? -4.578 -36.781 -18.875 1 98.31 190 ARG B CA 1
ATOM 3628 C C . ARG B 1 190 ? -4.023 -36.375 -20.25 1 98.31 190 ARG B C 1
ATOM 3630 O O . ARG B 1 190 ? -3.408 -35.344 -20.391 1 98.31 190 ARG B O 1
ATOM 3637 N N . ILE B 1 191 ? -4.238 -37.219 -21.188 1 97.94 191 ILE B N 1
ATOM 3638 C CA . ILE B 1 191 ? -3.816 -36.938 -22.547 1 97.94 191 ILE B CA 1
ATOM 3639 C C . ILE B 1 191 ? -4.547 -35.688 -23.047 1 97.94 191 ILE B C 1
ATOM 3641 O O . ILE B 1 191 ? -3.932 -34.781 -23.625 1 97.94 191 ILE B O 1
ATOM 3645 N N . GLN B 1 192 ? -5.828 -35.656 -22.812 1 97.81 192 GLN B N 1
ATOM 3646 C CA . GLN B 1 192 ? -6.633 -34.5 -23.219 1 97.81 192 GLN B CA 1
ATOM 3647 C C . GLN B 1 192 ? -6.125 -33.219 -22.578 1 97.81 192 GLN B C 1
ATOM 3649 O O . GLN B 1 192 ? -6 -32.188 -23.234 1 97.81 192 GLN B O 1
ATOM 3654 N N . LEU B 1 193 ? -5.844 -33.281 -21.312 1 98.56 193 LEU B N 1
ATOM 3655 C CA . LEU B 1 193 ? -5.348 -32.125 -20.562 1 98.56 193 LEU B CA 1
ATOM 3656 C C . LEU B 1 193 ? -4.051 -31.594 -21.156 1 98.56 193 LEU B C 1
ATOM 3658 O O . LEU B 1 193 ? -3.945 -30.406 -21.484 1 98.56 193 LEU B O 1
ATOM 3662 N N . LEU B 1 194 ? -3.096 -32.438 -21.344 1 98.44 194 LEU B N 1
ATOM 3663 C CA . LEU B 1 194 ? -1.779 -32.062 -21.828 1 98.44 194 LEU B CA 1
ATOM 3664 C C . LEU B 1 194 ? -1.861 -31.562 -23.266 1 98.44 194 LEU B C 1
ATOM 3666 O O . LEU B 1 194 ? -1.164 -30.609 -23.641 1 98.44 194 LEU B O 1
ATOM 3670 N N . GLU B 1 195 ? -2.732 -32.125 -24.062 1 97.81 195 GLU B N 1
ATOM 3671 C CA . GLU B 1 195 ? -2.912 -31.656 -25.438 1 97.81 195 GLU B CA 1
ATOM 3672 C C . GLU B 1 195 ? -3.561 -30.266 -25.469 1 97.81 195 GLU B C 1
ATOM 3674 O O . GLU B 1 195 ? -3.115 -29.391 -26.203 1 97.81 195 GLU B O 1
ATOM 3679 N N . LYS B 1 196 ? -4.594 -30.094 -24.672 1 98 196 LYS B N 1
ATOM 3680 C CA . LYS B 1 196 ? -5.262 -28.797 -24.625 1 98 196 LYS B CA 1
ATOM 3681 C C . LYS B 1 196 ? -4.316 -27.719 -24.141 1 98 196 LYS B C 1
ATOM 3683 O O . LYS B 1 196 ? -4.289 -26.609 -24.688 1 98 196 LYS B O 1
ATOM 3688 N N . PHE B 1 197 ? -3.525 -28.016 -23.188 1 98 197 PHE B N 1
ATOM 3689 C CA . PHE B 1 197 ? -2.604 -27.047 -22.609 1 98 197 PHE B CA 1
ATOM 3690 C C . PHE B 1 197 ? -1.503 -26.703 -23.609 1 98 197 PHE B C 1
ATOM 3692 O O . PHE B 1 197 ? -1.125 -25.531 -23.734 1 98 197 PHE B O 1
ATOM 3699 N N . ASN B 1 198 ? -0.995 -27.656 -24.312 1 97.75 198 ASN B N 1
ATOM 3700 C CA . ASN B 1 198 ? 0.156 -27.438 -25.188 1 97.75 198 ASN B CA 1
ATOM 3701 C C . ASN B 1 198 ? -0.269 -26.922 -26.562 1 97.75 198 ASN B C 1
ATOM 3703 O O . ASN B 1 198 ? 0.425 -26.094 -27.156 1 97.75 198 ASN B O 1
ATOM 3707 N N . PHE B 1 199 ? -1.412 -27.266 -27.031 1 96.69 199 PHE B N 1
ATOM 3708 C CA . PHE B 1 199 ? -1.724 -26.984 -28.438 1 96.69 199 PHE B CA 1
ATOM 3709 C C . PHE B 1 199 ? -2.93 -26.062 -28.547 1 96.69 199 PHE B C 1
ATOM 3711 O O . PHE B 1 199 ? -3.164 -25.453 -29.594 1 96.69 199 PHE B O 1
ATOM 3718 N N . HIS B 1 200 ? -3.725 -25.875 -27.453 1 95.69 200 HIS B N 1
ATOM 3719 C CA . HIS B 1 200 ? -4.941 -25.078 -27.5 1 95.69 200 HIS B CA 1
ATOM 3720 C C . HIS B 1 200 ? -5.098 -24.234 -26.25 1 95.69 200 HIS B C 1
ATOM 3722 O O . HIS B 1 200 ? -6.199 -24.109 -25.703 1 95.69 200 HIS B O 1
ATOM 3728 N N . TRP B 1 201 ? -3.973 -23.734 -25.719 1 91.31 201 TRP B N 1
ATOM 3729 C CA . TRP B 1 201 ? -4.016 -23.031 -24.453 1 91.31 201 TRP B CA 1
ATOM 3730 C C . TRP B 1 201 ? -4.785 -21.719 -24.594 1 91.31 201 TRP B C 1
ATOM 3732 O O . TRP B 1 201 ? -5.371 -21.234 -23.625 1 91.31 201 TRP B O 1
ATOM 3742 N N . GLN B 1 202 ? -4.961 -21.125 -25.703 1 92.06 202 GLN B N 1
ATOM 3743 C CA . GLN B 1 202 ? -5.562 -19.828 -25.922 1 92.06 202 GLN B CA 1
ATOM 3744 C C . GLN B 1 202 ? -7.074 -19.875 -25.719 1 92.06 202 GLN B C 1
ATOM 3746 O O . GLN B 1 202 ? -7.715 -18.828 -25.531 1 92.06 202 GLN B O 1
ATOM 3751 N N . ASP B 1 203 ? -7.566 -21.031 -25.781 1 94.44 203 ASP B N 1
ATOM 3752 C CA . ASP B 1 203 ? -9.023 -21.094 -25.672 1 94.44 203 ASP B CA 1
ATOM 3753 C C . ASP B 1 203 ? -9.445 -21.438 -24.234 1 94.44 203 ASP B C 1
ATOM 3755 O O . ASP B 1 203 ? -10.633 -21.578 -23.953 1 94.44 203 ASP B O 1
ATOM 3759 N N . TRP B 1 204 ? -8.625 -21.625 -23.312 1 95.62 204 TRP B N 1
ATOM 3760 C CA . TRP B 1 204 ? -8.828 -21.734 -21.859 1 95.62 204 TRP B CA 1
ATOM 3761 C C . TRP B 1 204 ? -9.477 -23.062 -21.516 1 95.62 204 TRP B C 1
ATOM 3763 O O . TRP B 1 204 ? -9.781 -23.328 -20.344 1 95.62 204 TRP B O 1
ATOM 3773 N N . SER B 1 205 ? -9.648 -23.938 -22.469 1 97.5 205 SER B N 1
ATOM 3774 C CA . SER B 1 205 ? -10.469 -25.125 -22.25 1 97.5 205 SER B CA 1
ATOM 3775 C C . SER B 1 205 ? -9.789 -26.094 -21.297 1 97.5 205 SER B C 1
ATOM 3777 O O . SER B 1 205 ? -10.461 -26.844 -20.594 1 97.5 205 SER B O 1
ATOM 3779 N N . TYR B 1 206 ? -8.438 -26.156 -21.344 1 98.25 206 TYR B N 1
ATOM 3780 C CA . TYR B 1 206 ? -7.77 -27.094 -20.438 1 98.25 206 TYR B CA 1
ATOM 3781 C C . TYR B 1 206 ? -8.117 -26.797 -18.984 1 98.25 206 TYR B C 1
ATOM 3783 O O . TYR B 1 206 ? -8.07 -27.688 -18.141 1 98.25 206 TYR B O 1
ATOM 3791 N N . ARG B 1 207 ? -8.547 -25.547 -18.688 1 98.56 207 ARG B N 1
ATOM 3792 C CA . 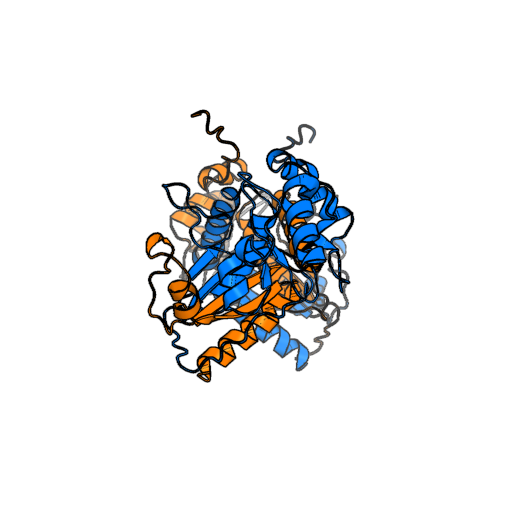ARG B 1 207 ? -8.789 -25.094 -17.328 1 98.56 207 ARG B CA 1
ATOM 3793 C C . ARG B 1 207 ? -10.055 -25.719 -16.75 1 98.56 207 ARG B C 1
ATOM 3795 O O . ARG B 1 207 ? -10.242 -25.766 -15.539 1 98.56 207 ARG B O 1
ATOM 3802 N N . ASP B 1 208 ? -10.883 -26.25 -17.688 1 98.38 208 ASP B N 1
ATOM 3803 C CA . ASP B 1 208 ? -12.133 -26.891 -17.281 1 98.38 208 ASP B CA 1
ATOM 3804 C C . ASP B 1 208 ? -12.039 -28.406 -17.406 1 98.38 208 ASP B C 1
ATOM 3806 O O . ASP B 1 208 ? -13.047 -29.078 -17.625 1 98.38 208 ASP B O 1
ATOM 3810 N N . ILE B 1 209 ? -10.875 -28.953 -17.312 1 98.56 209 ILE B N 1
ATOM 3811 C CA . ILE B 1 209 ? -10.695 -30.391 -17.453 1 98.56 209 ILE B CA 1
ATOM 3812 C C . ILE B 1 209 ? -11.492 -31.125 -16.359 1 98.56 209 ILE B C 1
ATOM 3814 O O . ILE B 1 209 ? -11.891 -32.281 -16.547 1 98.56 209 ILE B O 1
ATOM 3818 N N . ILE B 1 210 ? -11.695 -30.453 -15.234 1 98.5 210 ILE B N 1
ATOM 3819 C CA . ILE B 1 210 ? -12.57 -30.953 -14.172 1 98.5 210 ILE B CA 1
ATOM 3820 C C . ILE B 1 210 ? -13.672 -29.938 -13.898 1 98.5 210 ILE B C 1
ATOM 3822 O O . ILE B 1 210 ? -13.633 -28.812 -14.406 1 98.5 210 ILE B O 1
ATOM 3826 N N . GLU B 1 211 ? -14.688 -30.422 -13.125 1 97.56 211 GLU B N 1
ATOM 3827 C CA . GLU B 1 211 ? -15.664 -29.453 -12.609 1 97.56 211 GLU B CA 1
ATOM 3828 C C . GLU B 1 211 ? -15.031 -28.531 -11.57 1 97.56 211 GLU B C 1
ATOM 3830 O O . GLU B 1 211 ? -14.312 -29 -10.68 1 97.56 211 GLU B O 1
ATOM 3835 N N . VAL B 1 212 ? -15.328 -27.25 -11.695 1 98.25 212 VAL B N 1
ATOM 3836 C CA . VAL B 1 212 ? -14.602 -26.312 -10.844 1 98.25 212 VAL B CA 1
ATOM 3837 C C . VAL B 1 212 ? -15.594 -25.516 -10 1 98.25 212 VAL B C 1
ATOM 3839 O O . VAL B 1 212 ? -16.75 -25.344 -10.391 1 98.25 212 VAL B O 1
ATOM 3842 N N . LYS B 1 213 ? -15.07 -25.047 -8.906 1 97.75 213 LYS B N 1
ATOM 3843 C CA . LYS B 1 213 ? -15.859 -24.234 -7.977 1 97.75 213 LYS B CA 1
ATOM 3844 C C . LYS B 1 213 ? -16.016 -22.812 -8.477 1 97.75 213 LYS B C 1
ATOM 3846 O O . LYS B 1 213 ? -17.047 -22.172 -8.25 1 97.75 213 LYS B O 1
ATOM 3851 N N . GLU B 1 214 ? -14.992 -22.25 -9.031 1 97.62 214 GLU B N 1
ATOM 3852 C CA . GLU B 1 214 ? -14.953 -20.875 -9.516 1 97.62 214 GLU B CA 1
ATOM 3853 C C . GLU B 1 214 ? -14.094 -20.766 -10.773 1 97.62 214 GLU B C 1
ATOM 3855 O O . GLU B 1 214 ? -13.109 -21.484 -10.922 1 97.62 214 GLU B O 1
ATOM 3860 N N . ARG B 1 215 ? -14.453 -19.812 -11.609 1 97.94 215 ARG B N 1
ATOM 3861 C CA . ARG B 1 215 ? -13.727 -19.484 -12.836 1 97.94 215 ARG B CA 1
ATOM 3862 C C . ARG B 1 215 ? -13.328 -18 -12.844 1 97.94 215 ARG B C 1
ATOM 3864 O O . ARG B 1 215 ? -13.852 -17.203 -12.062 1 97.94 215 ARG B O 1
ATOM 3871 N N . TYR B 1 216 ? -12.367 -17.734 -13.711 1 97.69 216 TYR B N 1
ATOM 3872 C CA . TYR B 1 216 ? -12.102 -16.312 -13.961 1 97.69 216 TYR B CA 1
ATOM 3873 C C . TYR B 1 216 ? -13.336 -15.625 -14.531 1 97.69 216 TYR B C 1
ATOM 3875 O O . TYR B 1 216 ? -14.047 -16.203 -15.367 1 97.69 216 TYR B O 1
ATOM 3883 N N . SER B 1 217 ? -13.562 -14.367 -14.086 1 96.88 217 SER B N 1
ATOM 3884 C CA . SER B 1 217 ? -14.586 -13.531 -14.703 1 96.88 217 SER B CA 1
ATOM 3885 C C . SER B 1 217 ? -14.211 -13.164 -16.141 1 96.88 217 SER B C 1
ATOM 3887 O O . SER B 1 217 ? -13.062 -13.344 -16.547 1 96.88 217 SER B O 1
ATOM 3889 N N . GLU B 1 218 ? -15.195 -12.664 -16.891 1 96.25 218 GLU B N 1
ATOM 3890 C CA . GLU B 1 218 ? -14.914 -12.227 -18.25 1 96.25 218 GLU B CA 1
ATOM 3891 C C . GLU B 1 218 ? -13.898 -11.086 -18.266 1 96.25 218 GLU B C 1
ATOM 3893 O O . GLU B 1 218 ? -13.039 -11.031 -19.156 1 96.25 218 GLU B O 1
ATOM 3898 N N . GLU B 1 219 ? -14 -10.25 -17.312 1 95.88 219 GLU B N 1
ATOM 3899 C CA . GLU B 1 219 ? -13.031 -9.156 -17.188 1 95.88 219 GLU B CA 1
ATOM 3900 C C . GLU B 1 219 ? -11.625 -9.688 -16.953 1 95.88 219 GLU B C 1
ATOM 3902 O O . GLU B 1 219 ? -10.664 -9.219 -17.578 1 95.88 219 GLU B O 1
ATOM 3907 N N . GLN B 1 220 ? -11.516 -10.594 -16.109 1 97.06 220 GLN B N 1
ATOM 3908 C CA . GLN B 1 220 ? -10.227 -11.203 -15.789 1 97.06 220 GLN B CA 1
ATOM 3909 C C . GLN B 1 220 ? -9.648 -11.922 -17 1 97.06 220 GLN B C 1
ATOM 3911 O O . GLN B 1 220 ? -8.461 -11.789 -17.312 1 97.06 220 GLN B O 1
ATOM 3916 N N . LYS B 1 221 ? -10.445 -12.664 -17.688 1 96.62 221 LYS B N 1
ATOM 3917 C CA . LYS B 1 221 ? -10.008 -13.336 -18.906 1 96.62 221 LYS B CA 1
ATOM 3918 C C . LYS B 1 221 ? -9.5 -12.328 -19.938 1 96.62 221 LYS B C 1
ATOM 3920 O O . LYS B 1 221 ? -8.461 -12.547 -20.578 1 96.62 221 LYS B O 1
ATOM 3925 N N . THR B 1 222 ? -10.227 -11.227 -20.109 1 96.44 222 THR B N 1
ATOM 3926 C CA . THR B 1 222 ? -9.828 -10.18 -21.031 1 96.44 222 THR B CA 1
ATOM 3927 C C . THR B 1 222 ? -8.461 -9.609 -20.672 1 96.44 222 THR B C 1
ATOM 3929 O O . THR B 1 222 ? -7.609 -9.406 -21.531 1 96.44 222 THR B O 1
ATOM 3932 N N . TYR B 1 223 ? -8.273 -9.398 -19.422 1 96.69 223 TYR B N 1
ATOM 3933 C CA . TYR B 1 223 ? -6.996 -8.867 -18.953 1 96.69 223 TYR B CA 1
ATOM 3934 C C . TYR B 1 223 ? -5.848 -9.797 -19.328 1 96.69 223 TYR B C 1
ATOM 3936 O O . TYR B 1 223 ? -4.852 -9.352 -19.906 1 96.69 223 TYR B O 1
ATOM 3944 N N . PHE B 1 224 ? -6.027 -11.125 -19.047 1 95.94 224 PHE B N 1
ATOM 3945 C CA . PHE B 1 224 ? -4.934 -12.07 -19.25 1 95.94 224 PHE B CA 1
ATOM 3946 C C . PHE B 1 224 ? -4.758 -12.391 -20.734 1 95.94 224 PHE B C 1
ATOM 3948 O O . PHE B 1 224 ? -3.693 -12.844 -21.156 1 95.94 224 PHE B O 1
ATOM 3955 N N . ALA B 1 225 ? -5.777 -12.133 -21.484 1 95.44 225 ALA B N 1
ATOM 3956 C CA . ALA B 1 225 ? -5.676 -12.312 -22.922 1 95.44 225 ALA B CA 1
ATOM 3957 C C . ALA B 1 225 ? -4.969 -11.1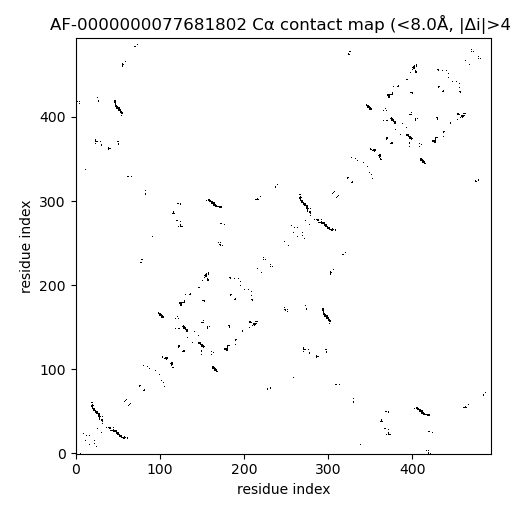25 -23.578 1 95.44 225 ALA B C 1
ATOM 3959 O O . ALA B 1 225 ? -4.48 -11.227 -24.703 1 95.44 225 ALA B O 1
ATOM 3960 N N . THR B 1 226 ? -4.906 -9.992 -22.875 1 95.5 226 THR B N 1
ATOM 3961 C CA . THR B 1 226 ? -4.254 -8.789 -23.391 1 95.5 226 THR B CA 1
ATOM 3962 C C . THR B 1 226 ? -2.738 -8.898 -23.25 1 95.5 226 THR B C 1
ATOM 3964 O O . THR B 1 226 ? -2.23 -9.273 -22.188 1 95.5 226 THR B O 1
ATOM 3967 N N . PRO B 1 227 ? -2.012 -8.5 -24.312 1 93.12 227 PRO B N 1
ATOM 3968 C CA . PRO B 1 227 ? -0.552 -8.539 -24.203 1 93.12 227 PRO B CA 1
ATOM 3969 C C . PRO B 1 227 ? -0.02 -7.664 -23.062 1 93.12 227 PRO B C 1
ATOM 3971 O O . PRO B 1 227 ? -0.564 -6.59 -22.812 1 93.12 227 PRO B O 1
ATOM 3974 N N . PRO B 1 228 ? 1.015 -8.141 -22.453 1 89.75 228 PRO B N 1
ATOM 3975 C CA . PRO B 1 228 ? 1.554 -7.438 -21.297 1 89.75 228 PRO B CA 1
ATOM 3976 C C . PRO B 1 228 ? 1.82 -5.957 -21.562 1 89.75 228 PRO B C 1
ATOM 3978 O O . PRO B 1 228 ? 1.504 -5.105 -20.734 1 89.75 228 PRO B O 1
ATOM 3981 N N . ALA B 1 229 ? 2.291 -5.613 -22.703 1 88.69 229 ALA B N 1
ATOM 3982 C CA . ALA B 1 229 ? 2.662 -4.242 -23.031 1 88.69 229 ALA B CA 1
ATOM 3983 C C . ALA B 1 229 ? 1.432 -3.342 -23.109 1 88.69 229 ALA B C 1
ATOM 3985 O O . ALA B 1 229 ? 1.54 -2.119 -22.984 1 88.69 229 ALA B O 1
ATOM 3986 N N . GLU B 1 230 ? 0.258 -3.945 -23.234 1 92.44 230 GLU B N 1
ATOM 3987 C CA . GLU B 1 230 ? -0.964 -3.182 -23.469 1 92.44 230 GLU B CA 1
ATOM 3988 C C . GLU B 1 230 ? -1.837 -3.15 -22.219 1 92.44 230 GLU B C 1
ATOM 3990 O O . GLU B 1 230 ? -2.861 -2.465 -22.188 1 92.44 230 GLU B O 1
ATOM 3995 N N . ARG B 1 231 ? -1.39 -3.771 -21.188 1 93.12 231 ARG B N 1
ATOM 3996 C CA . ARG B 1 231 ? -2.248 -3.965 -20.031 1 93.12 231 ARG B CA 1
ATOM 3997 C C . ARG B 1 231 ? -2.381 -2.676 -19.234 1 93.12 231 ARG B C 1
ATOM 3999 O O . ARG B 1 231 ? -3.439 -2.398 -18.656 1 93.12 231 ARG B O 1
ATOM 4006 N N . PHE B 1 232 ? -1.37 -1.854 -19.219 1 90.44 232 PHE B N 1
ATOM 4007 C CA . PHE B 1 232 ? -1.466 -0.567 -18.547 1 90.44 232 PHE B CA 1
ATOM 4008 C C . PHE B 1 232 ? -2.52 0.315 -19.203 1 90.44 232 PHE B C 1
ATOM 4010 O O . PHE B 1 232 ? -3.311 0.964 -18.516 1 90.44 232 PHE B O 1
ATOM 4017 N N . LYS B 1 233 ? -2.488 0.319 -20.5 1 89.44 233 LYS B N 1
ATOM 4018 C CA . LYS B 1 233 ? -3.477 1.077 -21.266 1 89.44 233 LYS B CA 1
ATOM 4019 C C . LYS B 1 233 ? -4.887 0.556 -21 1 89.44 233 LYS B C 1
ATOM 4021 O O . LYS B 1 233 ? -5.816 1.341 -20.797 1 89.44 233 LYS B O 1
ATOM 4026 N N . LEU B 1 234 ? -4.988 -0.693 -20.953 1 92.62 234 LEU B N 1
ATOM 4027 C CA . LEU B 1 234 ? -6.273 -1.331 -20.703 1 92.62 234 LEU B CA 1
ATOM 4028 C C . LEU B 1 234 ? -6.879 -0.835 -19.391 1 92.62 234 LEU B C 1
ATOM 4030 O O . LEU B 1 234 ? -8.094 -0.638 -19.297 1 92.62 234 LEU B O 1
ATOM 4034 N N . LEU B 1 235 ? -5.934 -0.636 -18.453 1 93.06 235 LEU B N 1
ATOM 4035 C CA . LEU B 1 235 ? -6.379 -0.294 -17.109 1 93.06 235 LEU B CA 1
ATOM 4036 C C . LEU B 1 235 ? -6.477 1.219 -16.938 1 93.06 235 LEU B C 1
ATOM 4038 O O . LEU B 1 235 ? -6.879 1.702 -15.875 1 93.06 235 LEU B O 1
ATOM 4042 N N . GLY B 1 236 ? -6.074 1.983 -17.953 1 86.44 236 GLY B N 1
ATOM 4043 C CA . GLY B 1 236 ? -6.066 3.434 -17.859 1 86.44 236 GLY B CA 1
ATOM 4044 C C . GLY B 1 236 ? -4.906 3.971 -17.047 1 86.44 236 GLY B C 1
ATOM 4045 O O . GLY B 1 236 ? -4.973 5.086 -16.516 1 86.44 236 GLY B O 1
ATOM 4046 N N . LEU B 1 237 ? -3.91 3.275 -16.812 1 78 237 LEU B N 1
ATOM 4047 C CA . LEU B 1 237 ? -2.77 3.65 -15.984 1 78 237 LEU B CA 1
ATOM 4048 C C . LEU B 1 237 ? -1.683 4.312 -16.828 1 78 237 LEU B C 1
ATOM 4050 O O . LEU B 1 237 ? -0.686 4.801 -16.281 1 78 237 LEU B O 1
ATOM 4054 N N . GLN B 1 238 ? -1.827 4.453 -18.141 1 66.44 238 GLN B N 1
ATOM 4055 C CA . GLN B 1 238 ? -0.796 5.039 -18.984 1 66.44 238 GLN B CA 1
ATOM 4056 C C . GLN B 1 238 ? -0.626 6.527 -18.703 1 66.44 238 GLN B C 1
ATOM 4058 O O . GLN B 1 238 ? 0.463 7.078 -18.875 1 66.44 238 GLN B O 1
ATOM 4063 N N . GLY B 1 239 ? -1.812 7.457 -18.484 1 54.59 239 GLY B N 1
ATOM 4064 C CA . GLY B 1 239 ? -1.847 8.906 -18.625 1 54.59 239 GLY B CA 1
ATOM 4065 C C . GLY B 1 239 ? -1.094 9.625 -17.516 1 54.59 239 GLY B C 1
ATOM 4066 O O . GLY B 1 239 ? -1.579 9.727 -16.391 1 54.59 239 GLY B O 1
ATOM 4067 N N . GLY B 1 240 ? -0.084 9.5 -17.062 1 43.94 240 GLY B N 1
ATOM 4068 C CA . GLY B 1 240 ? 0.312 10.586 -16.188 1 43.94 240 GLY B CA 1
ATOM 4069 C C . GLY B 1 240 ? -0.164 11.945 -16.672 1 43.94 240 GLY B C 1
ATOM 4070 O O . GLY B 1 240 ? -1.038 12.555 -16.047 1 43.94 240 GLY B O 1
ATOM 4071 N N . ILE B 1 241 ? 0.677 12.859 -17.375 1 37.72 241 ILE B N 1
ATOM 4072 C CA . ILE B 1 241 ? 0.72 14.312 -17.484 1 37.72 241 ILE B CA 1
ATOM 4073 C C . ILE B 1 241 ? -0.359 14.789 -18.453 1 37.72 241 ILE B C 1
ATOM 4075 O O . ILE B 1 241 ? -0.239 14.609 -19.656 1 37.72 241 ILE B O 1
ATOM 4079 N N . GLN B 1 242 ? -1.469 14.469 -18.484 1 32.28 242 GLN B N 1
ATOM 4080 C CA . GLN B 1 242 ? -2.146 15.469 -19.297 1 32.28 242 GLN B CA 1
ATOM 4081 C C . GLN B 1 242 ? -1.963 16.875 -18.734 1 32.28 242 GLN B C 1
ATOM 4083 O O . GLN B 1 242 ? -2.172 17.094 -17.531 1 32.28 242 GLN B O 1
ATOM 4088 N N . ARG B 1 243 ? -1.159 17.703 -19.469 1 31.62 243 ARG B N 1
ATOM 4089 C CA . ARG B 1 243 ? -1.088 19.156 -19.438 1 31.62 243 ARG B CA 1
ATOM 4090 C C . ARG B 1 243 ? -2.479 19.781 -19.297 1 31.62 243 ARG B C 1
ATOM 4092 O O . ARG B 1 243 ? -3.357 19.516 -20.125 1 31.62 243 ARG B O 1
ATOM 4099 N N . ASN B 1 244 ? -3.004 19.781 -18.203 1 26.06 244 ASN B N 1
ATOM 4100 C CA . ASN B 1 244 ? -4.098 20.734 -18.203 1 26.06 244 ASN B CA 1
ATOM 4101 C C . ASN B 1 244 ? -3.67 22.062 -18.828 1 26.06 244 ASN B C 1
ATOM 4103 O O . ASN B 1 244 ? -2.781 22.75 -18.297 1 26.06 244 ASN B O 1
ATOM 4107 N N . ALA B 1 245 ? -3.504 22.266 -20.172 1 25.19 245 ALA B N 1
ATOM 4108 C CA . ALA B 1 245 ? -3.432 23.547 -20.875 1 25.19 245 ALA B CA 1
ATOM 4109 C C . ALA B 1 245 ? -4.535 24.5 -20.422 1 25.19 245 ALA B C 1
ATOM 4111 O O . ALA B 1 245 ? -4.625 25.625 -20.891 1 25.19 245 ALA B O 1
ATOM 4112 N N . PHE B 1 246 ? -5.684 24.141 -19.875 1 20.72 246 PHE B N 1
ATOM 4113 C CA . PHE B 1 246 ? -6.547 25.297 -20 1 20.72 246 PHE B CA 1
ATOM 4114 C C . PHE B 1 246 ? -6.113 26.406 -19.031 1 20.72 246 PHE B C 1
ATOM 4116 O O . PHE B 1 246 ? -6.66 27.5 -19.062 1 20.72 246 PHE B O 1
ATOM 4123 N N . TYR B 1 247 ? -5.105 26.703 -18.188 1 18.98 247 TYR B N 1
ATOM 4124 C CA . TYR B 1 247 ? -5.109 28.156 -18.281 1 18.98 247 TYR B CA 1
ATOM 4125 C C . TYR B 1 247 ? -4.324 28.641 -19.484 1 18.98 247 TYR B C 1
ATOM 4127 O O . TYR B 1 247 ? -3.359 27.984 -19.906 1 18.98 247 TYR B O 1
#

Foldseek 3Di:
DPPVVVVVVVVCCVPVVQLQKDKDKDFLLVVQVVDDPVPRDPDDRRDIDIDIDGHPSNCVRPVVVVVVLVVVLVVPLFVVLSVVCVVVVVVCVVCVPFDKDKAWQPDADPVGHGPDDQLVVCQFQQQWNWQDQVNADPRDPPPDDFHIDTQGLAFGRQDDRTIDMDGPVDDDPPDDTDGHDDNQPDNVLSVVLRCCVPPVVLVVVSSVSDPHDDHDDPVRNVLVNDDSNCNCVVVVNPDDDPPPPPD/DPPVVVVVVVVCCVPVVQLQKDKDKDFLLVVCVVDDPVPRDPDDRRDIDIDIDGHPSNCVRPVVVVVVLVVVLVVPLFVVLSVVCVVVVVVCVVCVPFDKDKAWQPDADPVGHGPDDQLVVCFFQQQWNKQDQVNADPRDPPPDDFHIDTQGLAFGRQDDRTIDMDGPPDDDPPDDTDGHDDNQPDNVLSVVLRCCVPPVVLVVVSSVSDPHNDHDDPVRNVLVNDDSNCNCVVVVNPDDDPPPPPD

Secondary structure (DSSP, 8-state):
--HHHHHHHHHHHHHHHTTTEEEEEEEHHHHHHTS-GGG--SS-TTEEEEEEEE-TTHIIIIIHHHHHHHHHHHH--SHHHHHHHHHHHHHHHH-TTS--EEEETT-B-TTS-BSS-HHHHHHHTTSSEEE-GGG-SS---TT-----EEEBTTTBTS-EEEEEEEEEEEE-TTPPP-PPP----SHHHHHHHHHHHHH-GGG-GGGGSS--S----HHHHHHHHS-HHHHHHHHT-----------/--HHHHHHHHHHHHHHHTTTEEEEEEEHHHHHHTS-GGG--SS-TTEEEEEEEE-TTHIIIIIHHHHHHHHHHHH--SHHHHHHHHHHHHHHHH-TTS--EEEETT-B-TTS-BSS-HHHHHHHHTSSEEE-GGG-SS---TT-----EEEBTTTBTS-EEEEEEEEEEEE-TTPPP-PPP----SHHHHHHHHHHHHH-GGG-GGGGSS--S----HHHHHHHHS-GGGHHHHTT-S---------

InterPro domains:
  IPR032037 Methylmalonic aciduria and homocystinuria type C family [PF16690] (20-235)
  IPR032037 Methylmalonic aciduria and homocystinuria type C family [PTHR31457] (1-239)
  IPR032037 Methylmalonic aciduria and homocystinuria type C family [cd12959] (12-231)